Protein AF-0000000080525535 (afdb_homodimer)

Solvent-accessible surface area (backbone atoms only — not comparable to full-atom values): 33655 Å² total; per-residue (Å²): 127,82,78,77,60,96,57,81,82,74,41,68,69,64,47,34,45,67,43,75,78,52,85,46,33,34,36,39,42,37,54,64,56,40,4,47,58,69,29,48,32,67,16,54,54,40,19,34,55,48,36,47,52,38,50,41,24,68,52,76,40,36,88,57,61,31,66,34,69,41,35,38,39,37,39,46,54,22,70,58,58,55,38,67,35,36,37,40,54,43,81,74,33,81,30,80,63,36,29,34,35,35,40,42,30,27,69,96,47,80,22,36,38,32,42,37,33,24,20,37,76,89,70,53,60,55,58,62,53,88,43,76,64,70,68,84,75,68,75,76,73,81,48,70,74,35,43,77,70,54,60,23,90,44,40,34,64,58,84,78,64,84,59,43,88,41,30,26,35,62,62,45,43,43,45,26,33,46,65,87,47,60,93,40,63,26,34,26,56,35,40,37,31,49,59,64,80,50,53,45,39,70,52,43,46,38,32,55,76,63,60,73,66,57,36,68,56,45,48,52,67,64,45,52,60,72,71,52,82,47,65,64,63,42,64,59,59,65,65,49,69,37,67,56,60,45,30,42,38,39,37,47,68,46,84,60,55,92,85,30,39,65,55,38,36,38,39,36,35,39,63,48,36,49,38,14,36,33,44,38,37,34,47,29,22,40,87,87,68,45,63,31,32,40,34,43,34,44,28,37,49,38,65,32,86,61,76,74,56,74,84,54,94,85,50,50,60,73,125,80,78,78,61,96,57,81,83,75,41,68,69,64,47,34,45,67,44,76,77,52,84,45,33,33,38,40,43,38,53,64,57,40,4,46,59,70,28,48,32,67,15,53,54,40,19,34,53,47,36,48,52,40,51,39,24,67,53,76,40,35,86,55,62,30,67,34,68,40,34,38,39,37,40,47,53,22,70,58,57,54,37,66,34,37,37,39,54,42,81,74,33,82,30,82,62,36,30,35,33,34,39,41,30,27,71,98,46,79,21,36,40,34,44,39,34,24,20,36,78,89,69,54,60,55,56,62,53,89,44,76,64,71,69,81,74,69,76,76,74,83,48,70,74,36,44,77,70,57,61,23,92,44,39,34,66,56,83,78,62,84,60,42,89,40,29,26,36,61,62,44,44,43,44,25,33,46,64,88,46,60,93,41,62,26,33,25,55,36,41,37,31,49,59,64,80,50,54,45,38,70,51,44,46,37,32,55,76,62,60,71,66,57,37,68,56,44,48,51,69,65,46,53,62,74,70,52,82,47,63,64,64,42,67,62,53,73,64,51,67,38,67,55,61,46,31,43,36,37,37,47,68,45,84,59,56,92,86,30,39,63,55,37,36,36,38,37,37,40,63,48,34,50,39,16,35,32,42,39,38,35,46,30,24,39,88,87,67,46,63,30,33,40,34,42,34,44,27,38,51,37,68,33,86,60,75,74,57,76,85,53,94,86,52,51,58,74

Nearest PDB structures (foldseek):
  3bbj-assembly1_B  TM=8.265E-01  e=6.236E-19  Thermobifida fusca YX
  3bbj-assembly1_A  TM=7.911E-01  e=3.390E-18  Thermobifida fusca YX
  3dkz-assembly1_A  TM=6.450E-01  e=9.167E-05  Bordetella parapertussis
  3gek-assembly1_B  TM=6.198E-01  e=9.700E-05  Lactococcus lactis subsp. lactis I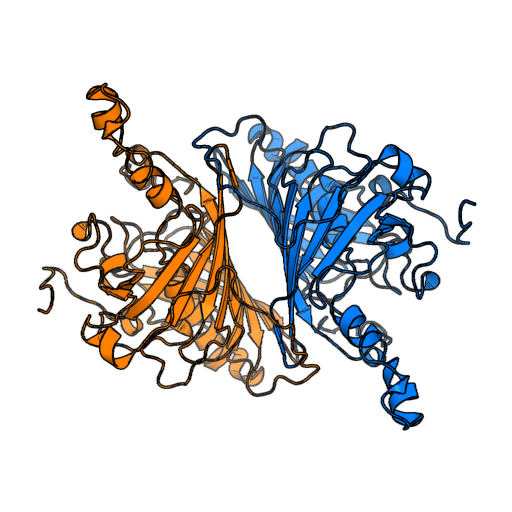l1403
  3gek-assembly3_C  TM=5.722E-01  e=6.913E-05  Lactococcus lactis subsp. lactis Il1403

Structure (mmCIF, N/CA/C/O backbone):
data_AF-0000000080525535-model_v1
#
loop_
_entity.id
_entity.type
_entity.pdbx_description
1 polymer 'Thioesterase-like superfamily-domain-containing protein'
#
loop_
_atom_site.group_PDB
_atom_site.id
_atom_site.type_symbol
_atom_site.label_atom_id
_atom_site.label_alt_id
_atom_site.label_comp_id
_atom_site.label_asym_id
_atom_site.label_entity_id
_atom_site.label_seq_id
_atom_site.pdbx_PDB_ins_code
_atom_site.Cartn_x
_atom_site.Cartn_y
_atom_site.Cartn_z
_atom_site.occupancy
_atom_site.B_iso_or_equiv
_atom_site.auth_seq_id
_atom_site.auth_comp_id
_atom_site.auth_asym_id
_atom_site.auth_atom_id
_atom_site.pdbx_PDB_model_num
ATOM 1 N N . MET A 1 1 ? 8.367 33.031 18.953 1 32 1 MET A N 1
ATOM 2 C CA . MET A 1 1 ? 7.629 34.031 18.219 1 32 1 MET A CA 1
ATOM 3 C C . MET A 1 1 ? 6.656 33.406 17.219 1 32 1 MET A C 1
ATOM 5 O O . MET A 1 1 ? 7.016 32.469 16.516 1 32 1 MET A O 1
ATOM 9 N N . ALA A 1 2 ? 5.391 33.375 17.562 1 40.59 2 ALA A N 1
ATOM 10 C CA . ALA A 1 2 ? 4.328 32.938 16.656 1 40.59 2 ALA A CA 1
ATOM 11 C C . ALA A 1 2 ? 4.527 33.5 15.258 1 40.59 2 ALA A C 1
ATOM 13 O O . ALA A 1 2 ? 4.602 34.719 15.078 1 40.59 2 ALA A O 1
ATOM 14 N N . SER A 1 3 ? 5.254 32.875 14.398 1 46.19 3 SER A N 1
ATOM 15 C CA . SER A 1 3 ? 5.391 33.406 13.047 1 46.19 3 SER A CA 1
ATOM 16 C C . SER A 1 3 ? 4.043 33.812 12.477 1 46.19 3 SER A C 1
ATOM 18 O O . SER A 1 3 ? 3.105 33 12.438 1 46.19 3 SER A O 1
ATOM 20 N N . SER A 1 4 ? 3.639 35.031 12.719 1 53.16 4 SER A N 1
ATOM 21 C CA . SER A 1 4 ? 2.422 35.719 12.289 1 53.16 4 SER A CA 1
ATOM 22 C C . SER A 1 4 ? 2.262 35.656 10.773 1 53.16 4 SER A C 1
ATOM 24 O O . SER A 1 4 ? 2.955 36.375 10.047 1 53.16 4 SER A O 1
ATOM 26 N N . TYR A 1 5 ? 2.1 34.344 10.305 1 59.78 5 TYR A N 1
ATOM 27 C CA . TYR A 1 5 ? 1.779 34.375 8.883 1 59.78 5 TYR A CA 1
ATOM 28 C C . TYR A 1 5 ? 0.525 35.219 8.633 1 59.78 5 TYR A C 1
ATOM 30 O O . TYR A 1 5 ? -0.357 35.281 9.492 1 59.78 5 TYR A O 1
ATOM 38 N N . ASP A 1 6 ? 0.52 36.094 7.617 1 62.25 6 ASP A N 1
ATOM 39 C CA . ASP A 1 6 ? -0.482 37.094 7.258 1 62.25 6 ASP A CA 1
ATOM 40 C C . ASP A 1 6 ? -1.756 36.438 6.738 1 62.25 6 ASP A C 1
ATOM 42 O O . ASP A 1 6 ? -2.584 37.094 6.098 1 62.25 6 ASP A O 1
ATOM 46 N N . TRP A 1 7 ? -1.8 35.094 6.898 1 59.91 7 TRP A N 1
ATOM 47 C CA . TRP A 1 7 ? -3.029 34.5 6.41 1 59.91 7 TRP A CA 1
ATOM 48 C C . TRP A 1 7 ? -3.863 33.938 7.566 1 59.91 7 TRP A C 1
ATOM 50 O O . TRP A 1 7 ? -3.363 33.812 8.688 1 59.91 7 TRP A O 1
ATOM 60 N N . ALA A 1 8 ? -5.195 33.938 7.242 1 63.06 8 ALA A N 1
ATOM 61 C CA . ALA A 1 8 ? -6.094 33.312 8.211 1 63.06 8 ALA A CA 1
ATOM 62 C C . ALA A 1 8 ? -5.672 31.875 8.492 1 63.06 8 ALA A C 1
ATOM 64 O O . ALA A 1 8 ? -5.328 31.125 7.57 1 63.06 8 ALA A O 1
ATOM 65 N N . THR A 1 9 ? -5.609 31.531 9.703 1 85.81 9 THR A N 1
ATOM 66 C CA . THR A 1 9 ? -5.164 30.188 10.078 1 85.81 9 THR A CA 1
ATOM 67 C C . THR A 1 9 ? -6.348 29.328 10.516 1 85.81 9 THR A C 1
ATOM 69 O O . THR A 1 9 ? -7.133 29.734 11.375 1 85.81 9 THR A O 1
ATOM 72 N N . THR A 1 10 ? -6.699 28.359 9.703 1 94.69 10 THR A N 1
ATOM 73 C CA . THR A 1 10 ? -7.723 27.359 10.008 1 94.69 10 THR A CA 1
ATOM 74 C C . THR A 1 10 ? -7.109 26.156 10.695 1 94.69 10 THR A C 1
ATOM 76 O O . THR A 1 10 ? -6.02 25.703 10.328 1 94.69 10 THR A O 1
ATOM 79 N N . THR A 1 11 ? -7.816 25.656 11.734 1 96.75 11 THR A N 1
ATOM 80 C CA . THR A 1 11 ? -7.359 24.453 12.422 1 96.75 11 THR A CA 1
ATOM 81 C C . THR A 1 11 ? -7.594 23.219 11.562 1 96.75 11 THR A C 1
ATOM 83 O O . THR A 1 11 ? -8.273 23.281 10.539 1 96.75 11 THR A O 1
ATOM 86 N N . PHE A 1 12 ? -7.016 22.109 11.977 1 97.5 12 PHE A N 1
ATOM 87 C CA . PHE A 1 12 ? -7.266 20.859 11.289 1 97.5 12 PHE A CA 1
ATOM 88 C C . PHE A 1 12 ? -8.734 20.453 11.398 1 97.5 12 PHE A C 1
ATOM 90 O O . PHE A 1 12 ? -9.336 20.016 10.422 1 97.5 12 PHE A O 1
ATOM 97 N N . ALA A 1 13 ? -9.266 20.578 12.594 1 97.19 13 ALA A N 1
ATOM 98 C CA . ALA A 1 13 ? -10.664 20.25 12.828 1 97.19 13 ALA A CA 1
ATOM 99 C C . ALA A 1 13 ? -11.578 21.031 11.883 1 97.19 13 ALA A C 1
ATOM 101 O O . ALA A 1 13 ? -12.516 20.469 11.312 1 97.19 13 ALA A O 1
ATOM 102 N N . GLU A 1 14 ? -11.281 22.281 11.688 1 97.31 14 GLU A N 1
ATOM 103 C CA . GLU A 1 14 ? -12.07 23.109 10.781 1 97.31 14 GLU A CA 1
ATOM 104 C C . GLU A 1 14 ? -11.883 22.672 9.328 1 97.31 14 GLU A C 1
ATOM 106 O O . GLU A 1 14 ? -12.852 22.625 8.562 1 97.31 14 GLU A O 1
ATOM 111 N N . ALA A 1 15 ? -10.625 22.344 8.992 1 98.12 15 ALA A N 1
ATOM 112 C CA . ALA A 1 15 ? -10.281 22 7.617 1 98.12 15 ALA A CA 1
ATOM 113 C C . ALA A 1 15 ? -10.852 20.641 7.23 1 98.12 15 ALA A C 1
ATOM 115 O O . ALA A 1 15 ? -10.883 20.281 6.051 1 98.12 15 ALA A O 1
ATOM 116 N N . THR A 1 16 ? -11.32 19.828 8.219 1 98.38 16 THR A N 1
ATOM 117 C CA . THR A 1 16 ? -11.875 18.516 7.945 1 98.38 16 THR A CA 1
ATOM 118 C C . THR A 1 16 ? -13.297 18.406 8.484 1 98.38 16 THR A C 1
ATOM 120 O O . THR A 1 16 ? -13.766 17.297 8.805 1 98.38 16 THR A O 1
ATOM 123 N N . ALA A 1 17 ? -13.875 19.516 8.688 1 98.44 17 ALA A N 1
ATOM 124 C CA . ALA A 1 17 ? -15.281 19.516 9.07 1 98.44 17 ALA A CA 1
ATOM 125 C C . ALA A 1 17 ? -16.156 18.984 7.938 1 98.44 17 ALA A C 1
ATOM 127 O O . ALA A 1 17 ? -16.125 19.516 6.824 1 98.44 17 ALA A O 1
ATOM 128 N N . ILE A 1 18 ? -16.922 17.906 8.172 1 98.75 18 ILE A N 1
ATOM 129 C CA . ILE A 1 18 ? -17.75 17.25 7.172 1 98.75 18 ILE A CA 1
ATOM 130 C C . ILE A 1 18 ? -19.219 17.375 7.539 1 98.75 18 ILE A C 1
ATOM 132 O O . ILE A 1 18 ? -19.594 17.234 8.711 1 98.75 18 ILE A O 1
ATOM 136 N N . LYS A 1 19 ? -20.016 17.672 6.562 1 98.69 19 LYS A N 1
ATOM 137 C CA . LYS A 1 19 ? -21.469 17.734 6.742 1 98.69 19 LYS A CA 1
ATOM 138 C C . LYS A 1 19 ? -22.172 16.688 5.895 1 98.69 19 LYS A C 1
ATOM 140 O O . LYS A 1 19 ? -21.875 16.531 4.707 1 98.69 19 LYS A O 1
ATOM 145 N N . ALA A 1 20 ? -23.125 16.016 6.488 1 98.75 20 ALA A N 1
ATOM 146 C CA . ALA A 1 20 ? -23.922 15.055 5.734 1 98.75 20 ALA A CA 1
ATOM 147 C C . ALA A 1 20 ? -25 15.766 4.918 1 98.75 20 ALA A C 1
ATOM 149 O O . ALA A 1 20 ? -25.75 16.578 5.453 1 98.75 20 ALA A O 1
ATOM 150 N N . ILE A 1 21 ? -25.016 15.508 3.627 1 98.62 21 ILE A N 1
ATOM 151 C CA . ILE A 1 21 ? -26.094 15.977 2.758 1 98.62 21 ILE A CA 1
ATOM 152 C C . ILE A 1 21 ? -27.25 14.977 2.762 1 98.62 21 ILE A C 1
ATOM 154 O O . ILE A 1 21 ? -28.406 15.359 2.795 1 98.62 21 ILE A O 1
ATOM 158 N N . ASP A 1 22 ? -26.922 13.688 2.709 1 98.38 22 ASP A N 1
ATOM 159 C CA . ASP A 1 22 ? -27.828 12.555 2.896 1 98.38 22 ASP A CA 1
ATOM 160 C C . ASP A 1 22 ? -27.078 11.344 3.445 1 98.38 22 ASP A C 1
ATOM 162 O O . ASP A 1 22 ? -25.969 11.477 3.975 1 98.38 22 ASP A O 1
ATOM 166 N N . SER A 1 23 ? -27.688 10.188 3.344 1 98.56 23 SER A N 1
ATOM 167 C CA . SER A 1 23 ? -27.141 9.023 4.031 1 98.56 23 SER A CA 1
ATOM 168 C C . SER A 1 23 ? -25.797 8.609 3.434 1 98.56 23 SER A C 1
ATOM 170 O O . SER A 1 23 ? -24.984 7.957 4.094 1 98.56 23 SER A O 1
ATOM 172 N N . HIS A 1 24 ? -25.547 8.961 2.189 1 98.88 24 HIS A N 1
ATOM 173 C CA . HIS A 1 24 ? -24.344 8.461 1.541 1 98.88 24 HIS A CA 1
ATOM 174 C C . HIS A 1 24 ? -23.625 9.57 0.775 1 98.88 24 HIS A C 1
ATOM 176 O O . HIS A 1 24 ? -22.781 9.289 -0.09 1 98.88 24 HIS A O 1
ATOM 182 N N . THR A 1 25 ? -24 10.828 0.98 1 98.88 25 THR A N 1
ATOM 183 C CA . THR A 1 25 ? -23.344 11.984 0.37 1 98.88 25 THR A CA 1
ATOM 184 C C . THR A 1 25 ? -22.938 13.008 1.433 1 98.88 25 THR A C 1
ATOM 186 O O . THR A 1 25 ? -23.75 13.359 2.291 1 98.88 25 THR A O 1
ATOM 189 N N . TYR A 1 26 ? -21.75 13.461 1.391 1 98.94 26 TYR A N 1
ATOM 190 C CA . TYR A 1 26 ? -21.172 14.383 2.373 1 98.94 26 TYR A CA 1
ATOM 191 C C . TYR A 1 26 ? -20.5 15.562 1.688 1 98.94 26 TYR A C 1
ATOM 193 O O . TYR A 1 26 ? -20.109 15.469 0.523 1 98.94 26 TYR A O 1
ATOM 201 N N . GLU A 1 27 ? -20.391 16.641 2.393 1 98.88 27 GLU A N 1
ATOM 202 C CA . GLU A 1 27 ? -19.75 17.859 1.88 1 98.88 27 GLU A CA 1
ATOM 203 C C . GLU A 1 27 ? -18.609 18.297 2.777 1 98.88 27 GLU A C 1
ATOM 205 O O . GLU A 1 27 ? -18.703 18.219 4.004 1 98.88 27 GLU A O 1
ATOM 210 N N . GLY A 1 28 ? -17.516 18.672 2.182 1 98.69 28 GLY A N 1
ATOM 211 C CA . GLY A 1 28 ? -16.391 19.297 2.838 1 98.69 28 GLY A CA 1
ATOM 212 C C . GLY A 1 28 ? -15.93 20.562 2.156 1 98.69 28 GLY A C 1
ATOM 213 O O . GLY A 1 28 ? -16.578 21.047 1.231 1 98.69 28 GLY A O 1
ATOM 214 N N . ASN A 1 29 ? -14.891 21.172 2.678 1 98.5 29 ASN A N 1
ATOM 215 C CA . ASN A 1 29 ? -14.289 22.391 2.146 1 98.5 29 ASN A CA 1
ATOM 216 C C . ASN A 1 29 ? -12.789 22.438 2.406 1 98.5 29 ASN A C 1
ATOM 218 O O . ASN A 1 29 ? -12.344 22.234 3.537 1 98.5 29 ASN A O 1
ATOM 222 N N . PHE A 1 30 ? -12.047 22.672 1.361 1 98.12 30 PHE A N 1
ATOM 223 C CA . PHE A 1 30 ? -10.602 22.781 1.516 1 98.12 30 PHE A CA 1
ATOM 224 C C . PHE A 1 30 ? -10.188 24.25 1.68 1 98.12 30 PHE A C 1
ATOM 226 O O . PHE A 1 30 ? -10.203 25.016 0.716 1 98.12 30 PHE A O 1
ATOM 233 N N . PRO A 1 31 ? -9.758 24.641 2.865 1 97.25 31 PRO A N 1
ATOM 234 C CA . PRO A 1 31 ? -9.258 26.016 3.047 1 97.25 31 PRO A CA 1
ATOM 235 C C . PRO A 1 31 ? -7.93 26.25 2.342 1 97.25 31 PRO A C 1
ATOM 237 O O . PRO A 1 31 ? -7.094 25.344 2.266 1 97.25 31 PRO A O 1
ATOM 240 N N . SER A 1 32 ? -7.688 27.438 1.983 1 94.81 32 SER A N 1
ATOM 241 C CA . SER A 1 32 ? -6.523 27.797 1.18 1 94.81 32 SER A CA 1
ATOM 242 C C . SER A 1 32 ? -5.227 27.609 1.962 1 94.81 32 SER A C 1
ATOM 244 O O . SER A 1 32 ? -4.18 27.328 1.378 1 94.81 32 SER A O 1
ATOM 246 N N . ASP A 1 33 ? -5.266 27.781 3.23 1 94.81 33 ASP A N 1
ATOM 247 C CA . ASP A 1 33 ? -4.039 27.75 4.02 1 94.81 33 ASP A CA 1
ATOM 248 C C . ASP A 1 33 ? -3.6 26.312 4.281 1 94.81 33 ASP A C 1
ATOM 250 O O . ASP A 1 33 ? -2.623 26.062 4.996 1 94.81 33 ASP A O 1
ATOM 254 N N . TRP A 1 34 ? -4.289 25.344 3.746 1 96.25 34 TRP A N 1
ATOM 255 C CA . TRP A 1 34 ? -3.881 23.938 3.805 1 96.25 34 TRP A CA 1
ATOM 256 C C . TRP A 1 34 ? -3.441 23.453 2.432 1 96.25 34 TRP A C 1
ATOM 258 O O . TRP A 1 34 ? -3.432 22.234 2.174 1 96.25 34 TRP A O 1
ATOM 268 N N . SER A 1 35 ? -3.066 24.359 1.558 1 93.44 35 SER A N 1
ATOM 269 C CA . SER A 1 35 ? -2.693 24.047 0.182 1 93.44 35 SER A CA 1
ATOM 270 C C . SER A 1 35 ? -1.19 24.203 -0.031 1 93.44 35 SER A C 1
ATOM 272 O O . SER A 1 35 ? -0.505 24.844 0.768 1 93.44 35 SER A O 1
ATOM 274 N N . ILE A 1 36 ? -0.634 23.484 -0.977 1 88.5 36 ILE A N 1
ATOM 275 C CA . ILE A 1 36 ? 0.617 23.797 -1.663 1 88.5 36 ILE A CA 1
ATOM 276 C C . ILE A 1 36 ? 0.328 24.594 -2.924 1 88.5 36 ILE A C 1
ATOM 278 O O . ILE A 1 36 ? -0.26 24.094 -3.879 1 88.5 36 ILE A O 1
ATOM 282 N N . GLY A 1 37 ? 0.729 25.828 -2.943 1 85.5 37 GLY A N 1
ATOM 283 C CA . GLY A 1 37 ? 0.178 26.719 -3.959 1 85.5 37 GLY A CA 1
ATOM 284 C C . GLY A 1 37 ? -1.327 26.875 -3.857 1 85.5 37 GLY A C 1
ATOM 285 O O . GLY A 1 37 ? -1.842 27.297 -2.822 1 85.5 37 GLY A O 1
ATOM 286 N N . ILE A 1 38 ? -1.951 26.406 -4.891 1 88.31 38 ILE A N 1
ATOM 287 C CA . ILE A 1 38 ? -3.404 26.531 -4.902 1 88.31 38 ILE A CA 1
ATOM 288 C C . ILE A 1 38 ? -4.047 25.156 -4.844 1 88.31 38 ILE A C 1
ATOM 290 O O . ILE A 1 38 ? -5.254 25.016 -5.059 1 88.31 38 ILE A O 1
ATOM 294 N N . VAL A 1 39 ? -3.279 24.141 -4.648 1 92.69 39 VAL A N 1
ATOM 295 C CA . VAL A 1 39 ? -3.773 22.781 -4.605 1 92.69 39 VAL A CA 1
ATOM 296 C C . VAL A 1 39 ? -3.779 22.266 -3.166 1 92.69 39 VAL A C 1
ATOM 298 O O . VAL A 1 39 ? -2.736 22.25 -2.508 1 92.69 39 VAL A O 1
ATOM 301 N N . PRO A 1 40 ? -4.973 21.922 -2.689 1 96.75 40 PRO A N 1
ATOM 302 C CA . PRO A 1 40 ? -4.98 21.328 -1.35 1 96.75 40 PRO A CA 1
ATOM 303 C C . PRO A 1 40 ? -3.959 20.203 -1.197 1 96.75 40 PRO A C 1
ATOM 305 O O . PRO A 1 40 ? -3.797 19.391 -2.105 1 96.75 40 PRO A O 1
ATOM 308 N N . ASN A 1 41 ? -3.207 20.266 -0.085 1 95.75 41 ASN A N 1
ATOM 309 C CA . ASN A 1 41 ? -2.277 19.172 0.21 1 95.75 41 ASN A CA 1
ATOM 310 C C . ASN A 1 41 ? -2.977 17.812 0.21 1 95.75 41 ASN A C 1
ATOM 312 O O . ASN A 1 41 ? -4.094 17.688 0.713 1 95.75 41 ASN A O 1
ATOM 316 N N . GLY A 1 42 ? -2.346 16.797 -0.341 1 97.06 42 GLY A N 1
ATOM 317 C CA . GLY A 1 42 ? -2.924 15.469 -0.395 1 97.06 42 GLY A CA 1
ATOM 318 C C . GLY A 1 42 ? -3.271 14.914 0.973 1 97.06 42 GLY A C 1
ATOM 319 O O . GLY A 1 42 ? -4.262 14.195 1.123 1 97.06 42 GLY A O 1
ATOM 320 N N . GLY A 1 43 ? -2.475 15.219 1.938 1 97.62 43 GLY A N 1
ATOM 321 C CA . GLY A 1 43 ? -2.721 14.75 3.293 1 97.62 43 GLY A CA 1
ATOM 322 C C . GLY A 1 43 ? -4.004 15.297 3.889 1 97.62 43 GLY A C 1
ATOM 323 O O . GLY A 1 43 ? -4.699 14.594 4.625 1 97.62 43 GLY A O 1
ATOM 324 N N . ILE A 1 44 ? -4.305 16.594 3.611 1 98 44 ILE A N 1
ATOM 325 C CA . ILE A 1 44 ? -5.547 17.156 4.125 1 98 44 ILE A CA 1
ATOM 326 C C . ILE A 1 44 ? -6.738 16.547 3.396 1 98 44 ILE A C 1
ATOM 328 O O . ILE A 1 44 ? -7.801 16.344 3.988 1 98 44 ILE A O 1
ATOM 332 N N . VAL A 1 45 ? -6.551 16.203 2.121 1 98.62 45 VAL A N 1
ATOM 333 C CA . VAL A 1 45 ? -7.578 15.453 1.4 1 98.62 45 VAL A CA 1
ATOM 334 C C . VAL A 1 45 ? -7.828 14.117 2.09 1 98.62 45 VAL A C 1
ATOM 336 O O . VAL A 1 45 ? -8.977 13.75 2.354 1 98.62 45 VAL A O 1
ATOM 339 N N . CYS A 1 46 ? -6.77 13.445 2.455 1 98.69 46 CYS A N 1
ATOM 340 C CA . CYS A 1 46 ? -6.891 12.18 3.172 1 98.69 46 CYS A CA 1
ATOM 341 C C . CYS A 1 46 ? -7.605 12.375 4.504 1 98.69 46 CYS A C 1
ATOM 343 O O . CYS A 1 46 ? -8.445 11.555 4.887 1 98.69 46 CYS A O 1
ATOM 345 N N . GLY A 1 47 ? -7.234 13.453 5.203 1 98.62 47 GLY A N 1
ATOM 346 C CA . GLY A 1 47 ? -7.926 13.758 6.445 1 98.62 47 GLY A CA 1
ATOM 347 C C . GLY A 1 47 ? -9.43 13.883 6.277 1 98.62 47 GLY A C 1
ATOM 348 O O . GLY A 1 47 ? -10.195 13.453 7.145 1 98.62 47 GLY A O 1
ATOM 349 N N . ASN A 1 48 ? -9.867 14.477 5.199 1 98.88 48 ASN A N 1
ATOM 350 C CA . ASN A 1 48 ? -11.297 14.617 4.938 1 98.88 48 ASN A CA 1
ATOM 351 C C . ASN A 1 48 ? -11.938 13.266 4.633 1 98.88 48 ASN A C 1
ATOM 353 O O . ASN A 1 48 ? -13.062 13 5.055 1 98.88 48 ASN A O 1
ATOM 357 N N . PHE A 1 49 ? -11.242 12.367 3.875 1 98.94 49 PHE A N 1
ATOM 358 C CA . PHE A 1 49 ? -11.742 11.008 3.658 1 98.94 49 PHE A CA 1
ATOM 359 C C . PHE A 1 49 ? -11.969 10.297 4.988 1 98.94 49 PHE A C 1
ATOM 361 O O . PHE A 1 49 ? -13.008 9.672 5.191 1 98.94 49 PHE A O 1
ATOM 368 N N . LEU A 1 50 ? -11.008 10.391 5.852 1 98.88 50 LEU A N 1
ATOM 369 C CA . LEU A 1 50 ? -11.109 9.758 7.16 1 98.88 50 LEU A CA 1
ATOM 370 C C . LEU A 1 50 ? -12.258 10.352 7.965 1 98.88 50 LEU A C 1
ATOM 372 O O . LEU A 1 50 ? -12.969 9.633 8.672 1 98.88 50 LEU A O 1
ATOM 376 N N . ALA A 1 51 ? -12.43 11.664 7.844 1 98.88 51 ALA A N 1
ATOM 377 C CA . ALA A 1 51 ? -13.539 12.328 8.539 1 98.88 51 ALA A CA 1
ATOM 378 C C . ALA A 1 51 ? -14.883 11.844 8.008 1 98.88 51 ALA A C 1
ATOM 380 O O . ALA A 1 51 ? -15.82 11.633 8.781 1 98.88 51 ALA A O 1
ATOM 381 N N . VAL A 1 52 ? -15.008 11.656 6.719 1 98.94 52 VAL A N 1
ATOM 382 C CA . VAL A 1 52 ? -16.234 11.148 6.109 1 98.94 52 VAL A CA 1
ATOM 383 C C . VAL A 1 52 ? -16.516 9.734 6.625 1 98.94 52 VAL A C 1
ATOM 385 O O . VAL A 1 52 ? -17.641 9.422 7.02 1 98.94 52 VAL A O 1
ATOM 388 N N . ALA A 1 53 ? -15.5 8.906 6.617 1 98.94 53 ALA A N 1
ATOM 389 C CA . ALA A 1 53 ? -15.672 7.543 7.113 1 98.94 53 ALA A CA 1
ATOM 390 C C . ALA A 1 53 ? -16.125 7.543 8.57 1 98.94 53 ALA A C 1
ATOM 392 O O . ALA A 1 53 ? -17.047 6.801 8.938 1 98.94 53 ALA A O 1
ATOM 393 N N . LYS A 1 54 ? -15.461 8.367 9.359 1 98.62 54 LYS A N 1
ATOM 394 C CA . LYS A 1 54 ? -15.82 8.461 10.766 1 98.62 54 LYS A CA 1
ATOM 395 C C . LYS A 1 54 ? -17.281 8.852 10.938 1 98.62 54 LYS A C 1
ATOM 397 O O . LYS A 1 54 ? -18.016 8.211 11.695 1 98.62 54 LYS A O 1
ATOM 402 N N . LEU A 1 55 ? -17.688 9.875 10.242 1 98.81 55 LEU A N 1
ATOM 403 C CA . LEU A 1 55 ? -19.062 10.336 10.352 1 98.81 55 LEU A CA 1
ATOM 404 C C . LEU A 1 55 ? -20.031 9.281 9.836 1 98.81 55 LEU A C 1
ATOM 406 O O . LEU A 1 55 ? -21.062 9.031 10.453 1 98.81 55 LEU A O 1
ATOM 410 N N . HIS A 1 56 ? -19.734 8.625 8.711 1 98.94 56 HIS A N 1
ATOM 411 C CA . HIS A 1 56 ? -20.562 7.594 8.109 1 98.94 56 HIS A CA 1
ATOM 412 C C . HIS A 1 56 ? -20.828 6.453 9.086 1 98.94 56 HIS A C 1
ATOM 414 O O . HIS A 1 56 ? -21.969 5.992 9.219 1 98.94 56 HIS A O 1
ATOM 420 N N . PHE A 1 57 ? -19.875 6.078 9.852 1 98.81 57 PHE A N 1
ATOM 421 C CA . PHE A 1 57 ? -20 4.938 10.75 1 98.81 57 PHE A CA 1
ATOM 422 C C . PHE A 1 57 ? -20.516 5.379 12.117 1 98.81 57 PHE A C 1
ATOM 424 O O . PHE A 1 57 ? -20.875 4.543 12.953 1 98.81 57 PHE A O 1
ATOM 431 N N . ALA A 1 58 ? -20.5 6.656 12.367 1 98.56 58 ALA A N 1
ATOM 432 C CA . ALA A 1 58 ? -21.125 7.176 13.586 1 98.56 58 ALA A CA 1
ATOM 433 C C . ALA A 1 58 ? -22.625 7.387 13.383 1 98.56 58 ALA A C 1
ATOM 435 O O . ALA A 1 58 ? -23.375 7.551 14.344 1 98.56 58 ALA A O 1
ATOM 436 N N . THR A 1 59 ? -23.047 7.418 12.094 1 98.69 59 THR A N 1
ATOM 437 C CA . THR A 1 59 ? -24.438 7.719 11.805 1 98.69 59 THR A CA 1
ATOM 438 C C . THR A 1 59 ? -25.078 6.617 10.961 1 98.69 59 THR A C 1
ATOM 440 O O . THR A 1 59 ? -25.516 5.602 11.5 1 98.69 59 THR A O 1
ATOM 443 N N . THR A 1 60 ? -24.859 6.598 9.562 1 98.75 60 THR A N 1
ATOM 444 C CA . THR A 1 60 ? -25.5 5.699 8.617 1 98.75 60 THR A CA 1
ATOM 445 C C . THR A 1 60 ? -25.219 4.242 8.969 1 98.75 60 THR A C 1
ATOM 447 O O . THR A 1 60 ? -26.125 3.398 8.906 1 98.75 60 THR A O 1
ATOM 450 N N . LEU A 1 61 ? -24 3.975 9.352 1 98.75 61 LEU A N 1
ATOM 451 C CA . LEU A 1 61 ? -23.625 2.598 9.633 1 98.75 61 LEU A CA 1
ATOM 452 C C . LEU A 1 61 ? -23.266 2.422 11.109 1 98.75 61 LEU A C 1
ATOM 454 O O . LEU A 1 61 ? -22.391 1.62 11.453 1 98.75 61 LEU A O 1
ATOM 458 N N . LYS A 1 62 ? -23.938 3.18 11.953 1 98.56 62 LYS A N 1
ATOM 459 C CA . LYS A 1 62 ? -23.703 3.131 13.391 1 98.56 62 LYS A CA 1
ATOM 460 C C . LYS A 1 62 ? -23.859 1.709 13.93 1 98.56 62 LYS A C 1
ATOM 462 O O . LYS A 1 62 ? -23.109 1.298 14.828 1 98.56 62 LYS A O 1
ATOM 467 N N . ALA A 1 63 ? -24.719 0.903 13.344 1 98.12 63 ALA A N 1
ATOM 468 C CA . ALA A 1 63 ? -25.047 -0.435 13.836 1 98.12 63 ALA A CA 1
ATOM 469 C C . ALA A 1 63 ? -23.875 -1.394 13.625 1 98.12 63 ALA A C 1
ATOM 471 O O . ALA A 1 63 ? -23.766 -2.406 14.32 1 98.12 63 ALA A O 1
ATOM 472 N N . GLN A 1 64 ? -23.016 -1.081 12.672 1 98.06 64 GLN A N 1
ATOM 473 C CA . GLN A 1 64 ? -21.859 -1.927 12.414 1 98.06 64 GLN A CA 1
ATOM 474 C C . GLN A 1 64 ? -20.891 -1.898 13.594 1 98.06 64 GLN A C 1
ATOM 476 O O . GLN A 1 64 ? -20.078 -2.807 13.75 1 98.06 64 GLN A O 1
ATOM 481 N N . ASN A 1 65 ? -20.859 -0.798 14.406 1 98.5 65 ASN A N 1
ATOM 482 C CA . ASN A 1 65 ? -19.938 -0.604 15.516 1 98.5 65 ASN A CA 1
ATOM 483 C C . ASN A 1 65 ? -18.484 -0.784 15.07 1 98.5 65 ASN A C 1
ATOM 485 O O . ASN A 1 65 ? -17.734 -1.525 15.695 1 98.5 65 ASN A O 1
ATOM 489 N N . GLN A 1 66 ? -18.125 -0.177 14.016 1 98.62 66 GLN A N 1
ATOM 490 C CA . GLN A 1 66 ? -16.797 -0.21 13.406 1 98.62 66 GLN A CA 1
ATOM 491 C C . GLN A 1 66 ? -16.266 1.201 13.18 1 98.62 66 GLN A C 1
ATOM 493 O O . GLN A 1 66 ? -16.031 1.606 12.039 1 98.62 66 GLN A O 1
ATOM 498 N N . PRO A 1 67 ? -15.945 1.939 14.289 1 98.25 67 PRO A N 1
ATOM 499 C CA . PRO A 1 67 ? -15.656 3.373 14.211 1 98.25 67 PRO A CA 1
ATOM 500 C C . PRO A 1 67 ? -14.227 3.664 13.75 1 98.25 67 PRO A C 1
ATOM 502 O O . PRO A 1 67 ? -13.875 4.824 13.516 1 98.25 67 PRO A O 1
ATOM 505 N N . HIS A 1 68 ? -13.367 2.617 13.547 1 98.56 68 HIS A N 1
ATOM 506 C CA . HIS A 1 68 ? -11.953 2.871 13.305 1 98.56 68 HIS A CA 1
ATOM 507 C C . HIS A 1 68 ? -11.531 2.396 11.922 1 98.56 68 HIS A C 1
ATOM 509 O O . HIS A 1 68 ? -11.844 1.268 11.531 1 98.56 68 HIS A O 1
ATOM 515 N N . THR A 1 69 ? -10.898 3.285 11.164 1 98.75 69 THR A N 1
ATOM 516 C CA . THR A 1 69 ? -10.273 2.873 9.914 1 98.75 69 THR A CA 1
ATOM 517 C C . THR A 1 69 ? -9 2.078 10.18 1 98.75 69 THR A C 1
ATOM 519 O O . THR A 1 69 ? -8.133 2.52 10.938 1 98.75 69 THR A O 1
ATOM 522 N N . ILE A 1 70 ? -8.836 0.901 9.547 1 98.56 70 ILE A N 1
ATOM 523 C CA . ILE A 1 70 ? -7.629 0.116 9.758 1 98.56 70 ILE A CA 1
ATOM 524 C C . ILE A 1 70 ? -6.797 0.089 8.477 1 98.56 70 ILE A C 1
ATOM 526 O O . ILE A 1 70 ? -5.605 -0.22 8.516 1 98.56 70 ILE A O 1
ATOM 530 N N . ALA A 1 71 ? -7.395 0.342 7.336 1 98.81 71 ALA A N 1
ATOM 531 C CA . ALA A 1 71 ? -6.695 0.452 6.062 1 98.81 71 ALA A CA 1
ATOM 532 C C . ALA A 1 71 ? -7.348 1.502 5.164 1 98.81 71 ALA A C 1
ATOM 534 O O . ALA A 1 71 ? -8.57 1.613 5.121 1 98.81 71 ALA A O 1
ATOM 535 N N . PHE A 1 72 ? -6.559 2.277 4.559 1 98.88 72 PHE A N 1
ATOM 536 C CA . PHE A 1 72 ? -7 3.361 3.691 1 98.88 72 PHE A CA 1
ATOM 537 C C . PHE A 1 72 ? -6.156 3.42 2.424 1 98.88 72 PHE A C 1
ATOM 539 O O . PHE A 1 72 ? -4.938 3.57 2.492 1 98.88 72 PHE A O 1
ATOM 546 N N . HIS A 1 73 ? -6.77 3.203 1.228 1 98.88 73 HIS A N 1
ATOM 547 C CA . HIS A 1 73 ? -6.172 3.418 -0.086 1 98.88 73 HIS A CA 1
ATOM 548 C C . HIS A 1 73 ? -6.809 4.609 -0.794 1 98.88 73 HIS A C 1
ATOM 550 O O . HIS A 1 73 ? -8.031 4.742 -0.811 1 98.88 73 HIS A O 1
ATOM 556 N N . THR A 1 74 ? -6.008 5.445 -1.436 1 98.81 74 THR A N 1
ATOM 557 C CA . THR A 1 74 ? -6.582 6.527 -2.229 1 98.81 74 THR A CA 1
ATOM 558 C C . THR A 1 74 ? -5.762 6.762 -3.494 1 98.81 74 THR A C 1
ATOM 560 O O . THR A 1 74 ? -4.535 6.664 -3.473 1 98.81 74 THR A O 1
ATOM 563 N N . ASP A 1 75 ? -6.414 6.961 -4.633 1 98.81 75 ASP A N 1
ATOM 564 C CA . ASP A 1 75 ? -5.844 7.41 -5.898 1 98.81 75 ASP A CA 1
ATOM 565 C C . ASP A 1 75 ? -6.184 8.875 -6.164 1 98.81 75 ASP A C 1
ATOM 567 O O . ASP A 1 75 ? -7.355 9.258 -6.137 1 98.81 75 ASP A O 1
ATOM 571 N N . PHE A 1 76 ? -5.164 9.617 -6.344 1 98.44 76 PHE A N 1
ATOM 572 C CA . PHE A 1 76 ? -5.363 10.992 -6.77 1 98.44 76 PHE A CA 1
ATOM 573 C C . PHE A 1 76 ? -5.488 11.078 -8.289 1 98.44 76 PHE A C 1
ATOM 575 O O . PHE A 1 76 ? -4.488 11.242 -8.992 1 98.44 76 PHE A O 1
ATOM 582 N N . LEU A 1 77 ? -6.73 11.07 -8.75 1 98.19 77 LEU A N 1
ATOM 583 C CA . LEU A 1 77 ? -7.004 10.984 -10.18 1 98.19 77 LEU A CA 1
ATOM 584 C C . LEU A 1 77 ? -6.691 12.305 -10.875 1 98.19 77 LEU A C 1
ATOM 586 O O . LEU A 1 77 ? -6.137 12.312 -11.977 1 98.19 77 LEU A O 1
ATOM 590 N N . ARG A 1 78 ? -7.066 13.383 -10.203 1 96.44 78 ARG A N 1
ATOM 591 C CA . ARG A 1 78 ? -6.895 14.727 -10.742 1 96.44 78 ARG A CA 1
ATOM 592 C C . ARG A 1 78 ? -6.551 15.719 -9.633 1 96.44 78 ARG A C 1
ATOM 594 O O . ARG A 1 78 ? -6.781 15.438 -8.453 1 96.44 78 ARG A O 1
ATOM 601 N N . ARG A 1 79 ? -6.016 16.797 -10.086 1 93.38 79 ARG A N 1
ATOM 602 C CA . ARG A 1 79 ? -5.684 17.859 -9.148 1 93.38 79 ARG A CA 1
ATOM 603 C C . ARG A 1 79 ? -6.934 18.391 -8.461 1 93.38 79 ARG A C 1
ATOM 605 O O . ARG A 1 79 ? -7.926 18.703 -9.125 1 93.38 79 ARG A O 1
ATOM 612 N N . THR A 1 80 ? -6.867 18.438 -7.137 1 97.19 80 THR A N 1
ATOM 613 C CA . THR A 1 80 ? -7.969 19.031 -6.383 1 97.19 80 THR A CA 1
ATOM 614 C C . THR A 1 80 ? -7.844 20.547 -6.336 1 97.19 80 THR A C 1
ATOM 616 O O . THR A 1 80 ? -6.832 21.109 -6.762 1 97.19 80 THR A O 1
ATOM 619 N N . GLN A 1 81 ? -8.922 21.219 -5.879 1 96.75 81 GLN A N 1
ATOM 620 C CA . GLN A 1 81 ? -8.93 22.672 -5.762 1 96.75 81 GLN A CA 1
ATOM 621 C C . GLN A 1 81 ? -9.43 23.109 -4.391 1 96.75 81 GLN A C 1
ATOM 623 O O . GLN A 1 81 ? -10.164 22.359 -3.725 1 96.75 81 GLN A O 1
ATOM 628 N N . GLU A 1 82 ? -8.953 24.297 -4.07 1 96.94 82 GLU A N 1
ATOM 629 C CA . GLU A 1 82 ? -9.508 24.906 -2.863 1 96.94 82 GLU A CA 1
ATOM 630 C C . GLU A 1 82 ? -11.016 25.109 -2.99 1 96.94 82 GLU A C 1
ATOM 632 O O . GLU A 1 82 ? -11.531 25.297 -4.094 1 96.94 82 GLU A O 1
ATOM 637 N N . GLY A 1 83 ? -11.688 25.031 -1.828 1 97.81 83 GLY A N 1
ATOM 638 C CA . GLY A 1 83 ? -13.125 25.25 -1.857 1 97.81 83 GLY A CA 1
ATOM 639 C C . GLY A 1 83 ? -13.93 24 -1.594 1 97.81 83 GLY A C 1
ATOM 640 O O . GLY A 1 83 ? -13.406 23.016 -1.081 1 97.81 83 GLY A O 1
ATOM 641 N N . PRO A 1 84 ? -15.203 24.094 -1.928 1 98.31 84 PRO A N 1
ATOM 642 C CA . PRO A 1 84 ? -16.125 23 -1.58 1 98.31 84 PRO A CA 1
ATOM 643 C C . PRO A 1 84 ? -15.852 21.719 -2.361 1 98.31 84 PRO A C 1
ATOM 645 O O . PRO A 1 84 ? -15.383 21.781 -3.502 1 98.31 84 PRO A O 1
ATOM 648 N N . CYS A 1 85 ? -16.141 20.609 -1.747 1 98.62 85 CYS A N 1
ATOM 649 C CA . CYS A 1 85 ? -16.047 19.297 -2.371 1 98.62 85 CYS A CA 1
ATOM 650 C C . CYS A 1 85 ? -17.156 18.375 -1.881 1 98.62 85 CYS A C 1
ATOM 652 O O . CYS A 1 85 ? -17.75 18.609 -0.829 1 98.62 85 CYS A O 1
ATOM 654 N N . LEU A 1 86 ? -17.5 17.406 -2.699 1 98.88 86 LEU A N 1
ATOM 655 C CA . LEU A 1 86 ? -18.516 16.422 -2.377 1 98.88 86 LEU A CA 1
ATOM 656 C C . LEU A 1 86 ? -17.922 15.016 -2.291 1 98.88 86 LEU A C 1
ATOM 658 O O . LEU A 1 86 ? -17.078 14.656 -3.105 1 98.88 86 LEU A O 1
ATOM 662 N N . PHE A 1 87 ? -18.359 14.297 -1.286 1 98.94 87 PHE A N 1
ATOM 663 C CA . PHE A 1 87 ? -17.969 12.898 -1.108 1 98.94 87 PHE A CA 1
ATOM 664 C C . PHE A 1 87 ? -19.172 11.977 -1.26 1 98.94 87 PHE A C 1
ATOM 666 O O . PHE A 1 87 ? -20.188 12.164 -0.591 1 98.94 87 PHE A O 1
ATOM 673 N N . LYS A 1 88 ? -19.078 11.031 -2.117 1 98.94 88 LYS A N 1
ATOM 674 C CA . LYS A 1 88 ? -20.078 9.977 -2.238 1 98.94 88 LYS A CA 1
ATOM 675 C C . LYS A 1 88 ? -19.547 8.648 -1.699 1 98.94 88 LYS A C 1
ATOM 677 O O . LYS A 1 88 ? -18.469 8.203 -2.09 1 98.94 88 LYS A O 1
ATOM 682 N N . VAL A 1 89 ? -20.344 8.039 -0.793 1 98.94 89 VAL A N 1
ATOM 683 C CA . VAL A 1 89 ? -19.922 6.793 -0.149 1 98.94 89 VAL A CA 1
ATOM 684 C C . VAL A 1 89 ? -20.734 5.625 -0.721 1 98.94 89 VAL A C 1
ATOM 686 O O . VAL A 1 89 ? -21.953 5.719 -0.885 1 98.94 89 VAL A O 1
ATOM 689 N N . THR A 1 90 ? -20.078 4.582 -1.127 1 98.88 90 THR A N 1
ATOM 690 C CA . THR A 1 90 ? -20.672 3.287 -1.442 1 98.88 90 THR A CA 1
ATOM 691 C C . THR A 1 90 ? -20.266 2.238 -0.412 1 98.88 90 THR A C 1
ATOM 693 O O . THR A 1 90 ? -19.078 2.055 -0.145 1 98.88 90 THR A O 1
ATOM 696 N N . ASP A 1 91 ? -21.297 1.596 0.161 1 98.81 91 ASP A N 1
ATOM 697 C CA . ASP A 1 91 ? -21.016 0.503 1.088 1 98.81 91 ASP A CA 1
ATOM 698 C C . ASP A 1 91 ? -20.609 -0.764 0.337 1 98.81 91 ASP A C 1
ATOM 700 O O . ASP A 1 91 ? -21.438 -1.658 0.129 1 98.81 91 ASP A O 1
ATOM 704 N N . ALA A 1 92 ? -19.359 -0.903 0.067 1 98.56 92 ALA A N 1
ATOM 705 C CA . ALA A 1 92 ? -18.859 -1.955 -0.82 1 98.56 92 ALA A CA 1
ATOM 706 C C . ALA A 1 92 ? -19.062 -3.334 -0.2 1 98.56 92 ALA A C 1
ATOM 708 O O . ALA A 1 92 ? -19.453 -4.281 -0.888 1 98.56 92 ALA A O 1
ATOM 709 N N . LYS A 1 93 ? -18.797 -3.445 1.133 1 98.31 93 LYS A N 1
ATOM 710 C CA . LYS A 1 93 ? -19.016 -4.688 1.874 1 98.31 93 LYS A CA 1
ATOM 711 C C . LYS A 1 93 ? -19.266 -4.406 3.354 1 98.31 93 LYS A C 1
ATOM 713 O O . LYS A 1 93 ? -18.438 -3.797 4.023 1 98.31 93 LYS A O 1
ATOM 718 N N . LEU A 1 94 ? -20.359 -4.824 3.822 1 98.06 94 LEU A N 1
ATOM 719 C CA . LEU A 1 94 ? -20.656 -4.758 5.25 1 98.06 94 LEU A CA 1
ATOM 720 C C . LEU A 1 94 ? -20.469 -6.125 5.906 1 98.06 94 LEU A C 1
ATOM 722 O O . LEU A 1 94 ? -21.078 -7.105 5.488 1 98.06 94 LEU A O 1
ATOM 726 N N . GLY A 1 95 ? -19.516 -6.145 6.828 1 95.69 95 GLY A N 1
ATOM 727 C CA . GLY A 1 95 ? -19.234 -7.391 7.527 1 95.69 95 GLY A CA 1
ATOM 728 C C . GLY A 1 95 ? -19.359 -7.262 9.039 1 95.69 95 GLY A C 1
ATOM 729 O O . GLY A 1 95 ? -19.531 -6.156 9.562 1 95.69 95 GLY A O 1
ATOM 730 N N . ARG A 1 96 ? -19.234 -8.414 9.688 1 92.44 96 ARG A N 1
ATOM 731 C CA . ARG A 1 96 ? -19.359 -8.445 11.141 1 92.44 96 ARG A CA 1
ATOM 732 C C . ARG A 1 96 ? -18.141 -7.82 11.805 1 92.44 96 ARG A C 1
ATOM 734 O O . ARG A 1 96 ? -18.281 -7.012 12.727 1 92.44 96 ARG A O 1
ATOM 741 N N . GLN A 1 97 ? -16.953 -8.18 11.289 1 91.75 97 GLN A N 1
ATOM 742 C CA . GLN A 1 97 ? -15.719 -7.707 11.914 1 91.75 97 GLN A CA 1
ATOM 743 C C . GLN A 1 97 ? -15.195 -6.453 11.227 1 91.75 97 GLN A C 1
ATOM 745 O O . GLN A 1 97 ? -14.664 -5.551 11.875 1 91.75 97 GLN A O 1
ATOM 750 N N . THR A 1 98 ? -15.289 -6.484 9.922 1 96.69 98 THR A N 1
ATOM 751 C CA . THR A 1 98 ? -14.812 -5.355 9.133 1 96.69 98 THR A CA 1
ATOM 752 C C . THR A 1 98 ? -15.805 -5.004 8.023 1 96.69 98 THR A C 1
ATOM 754 O O . THR A 1 98 ? -16.562 -5.863 7.566 1 96.69 98 THR A O 1
ATOM 757 N N . SER A 1 99 ? -15.875 -3.816 7.695 1 98.69 99 SER A N 1
ATOM 758 C CA . SER A 1 99 ? -16.609 -3.314 6.535 1 98.69 99 SER A CA 1
ATOM 759 C C . SER A 1 99 ? -15.703 -2.496 5.621 1 98.69 99 SER A C 1
ATOM 761 O O . SER A 1 99 ? -14.742 -1.872 6.086 1 98.69 99 SER A O 1
ATOM 763 N N . VAL A 1 100 ? -15.992 -2.588 4.328 1 98.88 100 VAL A N 1
ATOM 764 C CA . VAL A 1 100 ? -15.25 -1.814 3.334 1 98.88 100 VAL A CA 1
ATOM 765 C C . VAL A 1 100 ? -16.188 -0.818 2.654 1 98.88 100 VAL A C 1
ATOM 767 O O . VAL A 1 100 ? -17.266 -1.188 2.193 1 98.88 100 VAL A O 1
ATOM 770 N N . ILE A 1 101 ? -15.758 0.465 2.615 1 98.94 101 ILE A N 1
ATOM 771 C CA . ILE A 1 101 ? -16.5 1.468 1.864 1 98.94 101 ILE A CA 1
ATOM 772 C C . ILE A 1 101 ? -15.617 2.062 0.773 1 98.94 101 ILE A C 1
ATOM 774 O O . ILE A 1 101 ? -14.391 2.074 0.901 1 98.94 101 ILE A O 1
ATOM 778 N N . HIS A 1 102 ? -16.281 2.422 -0.28 1 98.94 102 HIS A N 1
ATOM 779 C CA . HIS A 1 102 ? -15.672 3.219 -1.337 1 98.94 102 HIS A CA 1
ATOM 780 C C . HIS A 1 102 ? -16.141 4.668 -1.274 1 98.94 102 HIS A C 1
ATOM 782 O O . HIS A 1 102 ? -17.328 4.938 -1.083 1 98.94 102 HIS A O 1
ATOM 788 N N . ILE A 1 103 ? -15.195 5.629 -1.312 1 98.94 103 ILE A N 1
ATOM 789 C CA . ILE A 1 103 ? -15.531 7.047 -1.32 1 98.94 103 ILE A CA 1
ATOM 790 C C . ILE A 1 103 ? -14.992 7.695 -2.596 1 98.94 103 ILE A C 1
ATOM 792 O O . ILE A 1 103 ? -13.836 7.496 -2.967 1 98.94 103 ILE A O 1
ATOM 796 N N . SER A 1 104 ? -15.836 8.391 -3.293 1 98.88 104 SER A N 1
ATOM 797 C CA . SER A 1 104 ? -15.477 9.234 -4.426 1 98.88 104 SER A CA 1
ATOM 798 C C . SER A 1 104 ? -15.633 10.711 -4.086 1 98.88 104 SER A C 1
ATOM 800 O O . SER A 1 104 ? -16.703 11.148 -3.672 1 98.88 104 SER A O 1
ATOM 802 N N . MET A 1 105 ? -14.578 11.453 -4.211 1 98.94 105 MET A N 1
ATOM 803 C CA . MET A 1 105 ? -14.609 12.891 -3.969 1 98.94 105 MET A CA 1
ATOM 804 C C . MET A 1 105 ? -14.641 13.664 -5.281 1 98.94 105 MET A C 1
ATOM 806 O O . MET A 1 105 ? -13.852 13.391 -6.191 1 98.94 105 MET A O 1
ATOM 810 N N . SER A 1 106 ? -15.523 14.672 -5.32 1 98.75 106 SER A N 1
ATOM 811 C CA . SER A 1 106 ? -15.688 15.406 -6.574 1 98.75 106 SER A CA 1
ATOM 812 C C . SER A 1 106 ? -15.727 16.906 -6.332 1 98.75 106 SER A C 1
ATOM 814 O O . SER A 1 106 ? -16.172 17.359 -5.273 1 98.75 106 SER A O 1
ATOM 816 N N . GLN A 1 107 ? -15.211 17.672 -7.199 1 97.94 107 GLN A N 1
ATOM 817 C CA . GLN A 1 107 ? -15.359 19.125 -7.367 1 97.94 107 GLN A CA 1
ATOM 818 C C . GLN A 1 107 ? -15.758 19.469 -8.797 1 97.94 107 GLN A C 1
ATOM 820 O O . GLN A 1 107 ? -15.023 20.156 -9.5 1 97.94 107 GLN A O 1
ATOM 825 N N . GLY A 1 108 ? -16.969 19.062 -9.203 1 95.56 108 GLY A N 1
ATOM 826 C CA . GLY A 1 108 ? -17.422 19.125 -10.586 1 95.56 108 GLY A CA 1
ATOM 827 C C . GLY A 1 108 ? -17.141 17.859 -11.367 1 95.56 108 GLY A C 1
ATOM 828 O O . GLY A 1 108 ? -17.938 17.453 -12.211 1 95.56 108 GLY A O 1
ATOM 829 N N . ARG A 1 109 ? -16.125 17.234 -11.07 1 95.75 109 ARG A N 1
ATOM 830 C CA . ARG A 1 109 ? -15.727 15.914 -11.578 1 95.75 109 ARG A CA 1
ATOM 831 C C . ARG A 1 109 ? -15.047 15.094 -10.492 1 95.75 109 ARG A C 1
ATOM 833 O O . ARG A 1 109 ? -14.648 15.633 -9.453 1 95.75 109 ARG A O 1
ATOM 840 N N . GLU A 1 110 ? -14.961 13.828 -10.711 1 97.94 110 GLU A N 1
ATOM 841 C CA . GLU A 1 110 ? -14.297 12.953 -9.75 1 97.94 110 GLU A CA 1
ATOM 842 C C . GLU A 1 110 ? -12.789 13.219 -9.711 1 97.94 110 GLU A C 1
ATOM 844 O O . GLU A 1 110 ? -12.117 13.148 -10.742 1 97.94 110 GLU A O 1
ATOM 849 N N . GLU A 1 111 ? -12.289 13.562 -8.516 1 98.38 111 GLU A N 1
ATOM 850 C CA . GLU A 1 111 ? -10.891 13.961 -8.414 1 98.38 111 GLU A CA 1
ATOM 851 C C . GLU A 1 111 ? -10.078 12.938 -7.617 1 98.38 111 GLU A C 1
ATOM 853 O O . GLU A 1 111 ? -8.898 12.711 -7.902 1 98.38 111 GLU A O 1
ATOM 858 N N . VAL A 1 112 ? -10.656 12.414 -6.605 1 98.81 112 VAL A N 1
ATOM 859 C CA . VAL A 1 112 ? -9.969 11.469 -5.734 1 98.81 112 VAL A CA 1
ATOM 860 C C . VAL A 1 112 ? -10.906 10.32 -5.371 1 98.81 112 VAL A C 1
ATOM 862 O O . VAL A 1 112 ? -12.102 10.531 -5.156 1 98.81 112 VAL A O 1
ATOM 865 N N . VAL A 1 113 ? -10.406 9.086 -5.352 1 98.94 113 VAL A N 1
ATOM 866 C CA . VAL A 1 113 ? -11.172 7.914 -4.953 1 98.94 113 VAL A CA 1
ATOM 867 C C . VAL A 1 113 ? -10.406 7.125 -3.896 1 98.94 113 VAL A C 1
ATOM 869 O O . VAL A 1 113 ? -9.18 7.246 -3.791 1 98.94 113 VAL A O 1
ATOM 872 N N . GLY A 1 114 ? -11.148 6.383 -3.1 1 98.69 114 GLY A N 1
ATOM 873 C CA . GLY A 1 114 ? -10.461 5.598 -2.09 1 98.69 114 GLY A CA 1
ATOM 874 C C . GLY A 1 114 ? -11.312 4.492 -1.502 1 98.69 114 GLY A C 1
ATOM 875 O O . GLY A 1 114 ? -12.547 4.535 -1.592 1 98.69 114 GLY A O 1
ATOM 876 N N . TYR A 1 115 ? -10.688 3.455 -1.043 1 98.94 115 TYR A N 1
ATOM 877 C CA . TYR A 1 115 ? -11.289 2.404 -0.229 1 98.94 115 TYR A CA 1
ATOM 878 C C . TYR A 1 115 ? -10.82 2.502 1.218 1 98.94 115 TYR A C 1
ATOM 880 O O . TYR A 1 115 ? -9.648 2.766 1.481 1 98.94 115 TYR A O 1
ATOM 888 N N . LEU A 1 116 ? -11.766 2.406 2.111 1 98.94 116 LEU A N 1
ATOM 889 C CA . LEU A 1 116 ? -11.469 2.365 3.539 1 98.94 116 LEU A CA 1
ATOM 890 C C . LEU A 1 116 ? -12.039 1.105 4.18 1 98.94 116 LEU A C 1
ATOM 892 O O . LEU A 1 116 ? -13.188 0.735 3.912 1 98.94 116 LEU A O 1
ATOM 896 N N . THR A 1 117 ? -11.211 0.429 4.934 1 98.94 117 THR A N 1
ATOM 897 C CA . THR A 1 117 ? -11.656 -0.698 5.746 1 98.94 117 THR A CA 1
ATOM 898 C C . THR A 1 117 ? -11.844 -0.273 7.203 1 98.94 117 THR A C 1
ATOM 900 O O . THR A 1 117 ? -10.922 0.261 7.82 1 98.94 117 THR A O 1
ATOM 903 N N . GLN A 1 118 ? -13.039 -0.479 7.672 1 98.81 118 GLN A N 1
ATOM 904 C CA . GLN A 1 118 ? -13.406 -0.066 9.023 1 98.81 118 GLN A CA 1
ATOM 905 C C . GLN A 1 118 ? -13.523 -1.269 9.953 1 98.81 118 GLN A C 1
ATOM 907 O O . GLN A 1 118 ? -13.953 -2.346 9.539 1 98.81 118 GLN A O 1
ATOM 912 N N . SER A 1 119 ? -13.078 -1.075 11.109 1 98.25 119 SER A N 1
ATOM 913 C CA . SER A 1 119 ? -13.141 -2.07 12.18 1 98.25 119 SER A CA 1
ATOM 914 C C . SER A 1 119 ? -13.344 -1.412 13.539 1 98.25 119 SER A C 1
ATOM 916 O O . SER A 1 119 ? -13.672 -0.226 13.617 1 98.25 119 SER A O 1
ATOM 918 N N . ASN A 1 120 ? -13.406 -2.262 14.594 1 98.25 120 ASN A N 1
ATOM 919 C CA . ASN A 1 120 ? -13.383 -1.789 15.977 1 98.25 120 ASN A CA 1
ATOM 920 C C . ASN A 1 120 ? -12.109 -2.23 16.703 1 98.25 120 ASN A C 1
ATOM 922 O O . ASN A 1 120 ? -12.031 -3.357 17.188 1 98.25 120 ASN A O 1
ATOM 926 N N . LEU A 1 121 ? -11.164 -1.336 16.781 1 97.31 121 LEU A N 1
ATOM 927 C CA . LEU A 1 121 ? -9.852 -1.659 17.344 1 97.31 121 LEU A CA 1
ATOM 928 C C . LEU A 1 121 ? -9.953 -1.96 18.828 1 97.31 121 LEU A C 1
ATOM 930 O O . LEU A 1 121 ? -9.086 -2.633 19.391 1 97.31 121 LEU A O 1
ATOM 934 N N . HIS A 1 122 ? -10.992 -1.519 19.469 1 96.38 122 HIS A N 1
ATOM 935 C CA . HIS A 1 122 ? -11.18 -1.781 20.891 1 96.38 122 HIS A CA 1
ATOM 936 C C . HIS A 1 122 ? -11.539 -3.244 21.125 1 96.38 122 HIS A C 1
ATOM 938 O O . HIS A 1 122 ? -11.266 -3.779 22.203 1 96.38 122 HIS A O 1
ATOM 944 N N . THR A 1 123 ? -12.031 -3.889 20.094 1 95.38 123 THR A N 1
ATOM 945 C CA . THR A 1 123 ? -12.555 -5.227 20.328 1 95.38 123 THR A CA 1
ATOM 946 C C . THR A 1 123 ? -11.789 -6.262 19.5 1 95.38 123 THR A C 1
ATOM 948 O O . THR A 1 123 ? -12.125 -7.445 19.516 1 95.38 123 THR A O 1
ATOM 951 N N . GLU A 1 124 ? -10.836 -5.758 18.734 1 94.25 124 GLU A N 1
ATOM 952 C CA . GLU A 1 124 ? -10.023 -6.715 18 1 94.25 124 GLU A CA 1
ATOM 953 C C . GLU A 1 124 ? -9.344 -7.715 18.938 1 94.25 124 GLU A C 1
ATOM 955 O O . GLU A 1 124 ? -8.859 -7.34 20 1 94.25 124 GLU A O 1
ATOM 960 N N . ASP A 1 125 ? -9.414 -8.938 18.516 1 93.38 125 ASP A N 1
ATOM 961 C CA . ASP A 1 125 ? -8.828 -10.031 19.281 1 93.38 125 ASP A CA 1
ATOM 962 C C . ASP A 1 125 ? -8.18 -11.062 18.359 1 93.38 125 ASP A C 1
ATOM 964 O O . ASP A 1 125 ? -8.508 -11.148 17.188 1 93.38 125 ASP A O 1
ATOM 968 N N . GLY A 1 126 ? -7.191 -11.695 18.891 1 91.81 126 GLY A N 1
ATOM 969 C CA . GLY A 1 126 ? -6.48 -12.711 18.125 1 91.81 126 GLY A CA 1
ATOM 970 C C . GLY A 1 126 ? -5.004 -12.781 18.453 1 91.81 126 GLY A C 1
ATOM 971 O O . GLY A 1 126 ? -4.559 -12.219 19.453 1 91.81 126 GLY A O 1
ATOM 972 N N . LEU A 1 127 ? -4.289 -13.461 17.625 1 91.31 127 LEU A N 1
ATOM 973 C CA . LEU A 1 127 ? -2.879 -13.758 17.859 1 91.31 127 LEU A CA 1
ATOM 974 C C . LEU A 1 127 ? -2.047 -12.484 17.859 1 91.31 127 LEU A C 1
ATOM 976 O O . LEU A 1 127 ? -2.234 -11.617 17 1 91.31 127 LEU A O 1
ATOM 980 N N . SER A 1 128 ? -1.233 -12.344 18.859 1 93.62 128 SER A N 1
ATOM 981 C CA . SER A 1 128 ? -0.189 -11.32 18.906 1 93.62 128 SER A CA 1
ATOM 982 C C . SER A 1 128 ? 1.188 -11.953 19.094 1 93.62 128 SER A C 1
ATOM 984 O O . SER A 1 128 ? 1.371 -12.805 19.953 1 93.62 128 SER A O 1
ATOM 986 N N . LEU A 1 129 ? 2.066 -11.602 18.25 1 92.38 129 LEU A N 1
ATOM 987 C CA . LEU A 1 129 ? 3.441 -12.086 18.344 1 92.38 129 LEU A CA 1
ATOM 988 C C . LEU A 1 129 ? 4.426 -10.922 18.344 1 92.38 129 LEU A C 1
ATOM 990 O O . LEU A 1 129 ? 4.234 -9.938 17.625 1 92.38 129 LEU A O 1
ATOM 994 N N . ASP A 1 130 ? 5.445 -11.055 19.125 1 93.12 130 ASP A N 1
ATOM 995 C CA . ASP A 1 130 ? 6.531 -10.078 19.094 1 93.12 130 ASP A CA 1
ATOM 996 C C . ASP A 1 130 ? 7.398 -10.281 17.844 1 93.12 130 ASP A C 1
ATOM 998 O O . ASP A 1 130 ? 8.227 -11.195 17.797 1 93.12 130 ASP A O 1
ATOM 1002 N N . THR A 1 131 ? 7.312 -9.406 16.906 1 93.56 131 THR A N 1
ATOM 1003 C CA . THR A 1 131 ? 8.023 -9.547 15.633 1 93.56 131 THR A CA 1
ATOM 1004 C C . THR A 1 131 ? 9.484 -9.141 15.781 1 93.56 131 THR A C 1
ATOM 1006 O O . THR A 1 131 ? 10.305 -9.43 14.914 1 93.56 131 THR A O 1
ATOM 1009 N N . GLY A 1 132 ? 9.781 -8.438 16.875 1 91.81 132 GLY A N 1
ATOM 1010 C CA . GLY A 1 132 ? 11.125 -7.91 17.047 1 91.81 132 GLY A CA 1
ATOM 1011 C C . GLY A 1 132 ? 11.445 -6.766 16.109 1 91.81 132 GLY A C 1
ATOM 1012 O O . GLY A 1 132 ? 12.602 -6.555 15.75 1 91.81 132 GLY A O 1
ATOM 1013 N N . PHE A 1 133 ? 10.43 -6.066 15.758 1 93.69 133 PHE A N 1
ATOM 1014 C CA . PHE A 1 133 ? 10.617 -4.98 14.805 1 93.69 133 PHE A CA 1
ATOM 1015 C C . PHE A 1 133 ? 11.406 -3.838 15.43 1 93.69 133 PHE A C 1
ATOM 1017 O O . PHE A 1 133 ? 11.125 -3.426 16.562 1 93.69 133 PHE A O 1
ATOM 1024 N N . GLU A 1 134 ? 12.359 -3.416 14.672 1 93 134 GLU A N 1
ATOM 1025 C CA . GLU A 1 134 ? 13.109 -2.201 14.984 1 93 134 GLU A CA 1
ATOM 1026 C C . GLU A 1 134 ? 13.461 -1.43 13.711 1 93 134 GLU A C 1
ATOM 1028 O O . GLU A 1 134 ? 13.703 -2.027 12.664 1 93 134 GLU A O 1
ATOM 1033 N N . LEU A 1 135 ? 13.414 -0.135 13.883 1 95.12 135 LEU A N 1
ATOM 1034 C CA . LEU A 1 135 ? 13.922 0.677 12.781 1 95.12 135 LEU A CA 1
ATOM 1035 C C . LEU A 1 135 ? 15.43 0.505 12.625 1 95.12 135 LEU A C 1
ATOM 1037 O O . LEU A 1 135 ? 16.156 0.436 13.625 1 95.12 135 LEU A O 1
ATOM 1041 N N . HIS A 1 136 ? 15.82 0.404 11.398 1 91.56 136 HIS A N 1
ATOM 1042 C CA . HIS A 1 136 ? 17.25 0.347 11.102 1 91.56 136 HIS A CA 1
ATOM 1043 C C . HIS A 1 136 ? 17.641 1.42 10.094 1 91.56 136 HIS A C 1
ATOM 1045 O O . HIS A 1 136 ? 17.094 1.479 8.992 1 91.56 136 HIS A O 1
ATOM 1051 N N . PRO A 1 137 ? 18.656 2.271 10.375 1 92.88 137 PRO A N 1
ATOM 1052 C CA . PRO A 1 137 ? 19.312 2.381 11.688 1 92.88 137 PRO A CA 1
ATOM 1053 C C . PRO A 1 137 ? 18.375 2.912 12.773 1 92.88 137 PRO A C 1
ATOM 1055 O O . PRO A 1 137 ? 17.328 3.486 12.461 1 92.88 137 PRO A O 1
ATOM 1058 N N . ALA A 1 138 ? 18.75 2.668 13.961 1 95.19 138 ALA A N 1
ATOM 1059 C CA . ALA A 1 138 ? 17.953 3.188 15.07 1 95.19 138 ALA A CA 1
ATOM 1060 C C . ALA A 1 138 ? 17.922 4.715 15.062 1 95.19 138 ALA A C 1
ATOM 1062 O O . ALA A 1 138 ? 18.953 5.352 14.836 1 95.19 138 ALA A O 1
ATOM 1063 N N . PRO A 1 139 ? 16.75 5.285 15.234 1 96.19 139 PRO A N 1
ATOM 1064 C CA . PRO A 1 139 ? 16.734 6.742 15.391 1 96.19 139 PRO A CA 1
ATOM 1065 C C . PRO A 1 139 ? 17.453 7.207 16.656 1 96.19 139 PRO A C 1
ATOM 1067 O O . PRO A 1 139 ? 17.578 6.441 17.609 1 96.19 139 PRO A O 1
ATOM 1070 N N . PRO A 1 140 ? 17.922 8.453 16.656 1 96.31 140 PRO A N 1
ATOM 1071 C CA . PRO A 1 140 ? 18.484 8.977 17.891 1 96.31 140 PRO A CA 1
ATOM 1072 C C . PRO A 1 140 ? 17.469 9.07 19.016 1 96.31 140 PRO A C 1
ATOM 1074 O O . PRO A 1 140 ? 16.266 9.234 18.766 1 96.31 140 PRO A O 1
ATOM 1077 N N . PRO A 1 141 ? 17.984 8.938 20.219 1 96.88 141 PRO A N 1
ATOM 1078 C CA . PRO A 1 141 ? 17.047 9.117 21.328 1 96.88 141 PRO A CA 1
ATOM 1079 C C . PRO A 1 141 ? 16.438 10.523 21.359 1 96.88 141 PRO A C 1
ATOM 1081 O O . PRO A 1 141 ? 16.984 11.445 20.766 1 96.88 141 PRO A O 1
ATOM 1084 N N . VAL A 1 142 ? 15.297 10.641 22.031 1 98.19 142 VAL A N 1
ATOM 1085 C CA . VAL A 1 142 ? 14.617 11.93 22.109 1 98.19 142 VAL A CA 1
ATOM 1086 C C . VAL A 1 142 ? 14.195 12.211 23.547 1 98.19 142 VAL A C 1
ATOM 1088 O O . VAL A 1 142 ? 13.836 11.297 24.281 1 98.19 142 VAL A O 1
ATOM 1091 N N . ASP A 1 143 ? 14.367 13.43 23.984 1 98.12 143 ASP A N 1
ATOM 1092 C CA . ASP A 1 143 ? 13.719 14 25.156 1 98.12 143 ASP A CA 1
ATOM 1093 C C . ASP A 1 143 ? 12.625 14.984 24.766 1 98.12 143 ASP A C 1
ATOM 1095 O O . ASP A 1 143 ? 12.906 16.141 24.422 1 98.12 143 ASP A O 1
ATOM 1099 N N . LEU A 1 144 ? 11.367 14.547 24.875 1 97.31 144 LEU A N 1
ATOM 1100 C CA . LEU A 1 144 ? 10.258 15.305 24.312 1 97.31 144 LEU A CA 1
ATOM 1101 C C . LEU A 1 144 ? 10.039 16.609 25.078 1 97.31 144 LEU A C 1
ATOM 1103 O O . LEU A 1 144 ? 9.57 17.594 24.516 1 97.31 144 LEU A O 1
ATOM 1107 N N . VAL A 1 145 ? 10.352 16.578 26.281 1 96.38 145 VAL A N 1
ATOM 1108 C CA . VAL A 1 145 ? 10.258 17.812 27.062 1 96.38 145 VAL A CA 1
ATOM 1109 C C . VAL A 1 145 ? 11.25 18.844 26.531 1 96.38 145 VAL A C 1
ATOM 1111 O O . VAL A 1 145 ? 10.891 20 26.297 1 96.38 145 VAL A O 1
ATOM 1114 N N . LYS A 1 146 ? 12.484 18.438 26.266 1 97.38 146 LYS A N 1
ATOM 1115 C CA . LYS A 1 146 ? 13.516 19.328 25.734 1 97.38 146 LYS A CA 1
ATOM 1116 C C . LYS A 1 146 ? 13.258 19.656 24.266 1 97.38 146 LYS A C 1
ATOM 1118 O O . LYS A 1 146 ? 13.609 20.734 23.797 1 97.38 146 LYS A O 1
ATOM 1123 N N . LEU A 1 147 ? 12.633 18.703 23.594 1 97 147 LEU A N 1
ATOM 1124 C CA . LEU A 1 147 ? 12.32 18.906 22.188 1 97 147 LEU A CA 1
ATOM 1125 C C . LEU A 1 147 ? 11.391 20.109 22.016 1 97 147 LEU A C 1
ATOM 1127 O O . LEU A 1 147 ? 11.602 20.938 21.125 1 97 147 LEU A O 1
ATOM 1131 N N . LYS A 1 148 ? 10.445 20.188 22.859 1 93.31 148 LYS A N 1
ATOM 1132 C CA . LYS A 1 148 ? 9.469 21.281 22.812 1 93.31 148 LYS A CA 1
ATOM 1133 C C . LYS A 1 148 ? 10.148 22.641 22.953 1 93.31 148 LYS A C 1
ATOM 1135 O O . LYS A 1 148 ? 9.695 23.625 22.375 1 93.31 148 LYS A O 1
ATOM 1140 N N . GLU A 1 149 ? 11.266 22.672 23.641 1 94.5 149 GLU A N 1
ATOM 1141 C CA . GLU A 1 149 ? 12 23.906 23.891 1 94.5 149 GLU A CA 1
ATOM 1142 C C . GLU A 1 149 ? 13.156 24.062 22.906 1 94.5 149 GLU A C 1
ATOM 1144 O O . GLU A 1 149 ? 13.977 24.969 23.047 1 94.5 149 GLU A O 1
ATOM 1149 N N . ASP A 1 150 ? 13.203 23.156 21.984 1 94.81 150 ASP A N 1
ATOM 1150 C CA . ASP A 1 150 ? 14.289 23.125 21 1 94.81 150 ASP A CA 1
ATOM 1151 C C . ASP A 1 150 ? 15.641 22.984 21.703 1 94.81 150 ASP A C 1
ATOM 1153 O O . ASP A 1 150 ? 16.609 23.641 21.328 1 94.81 150 ASP A O 1
ATOM 1157 N N . LYS A 1 151 ? 15.703 22.219 22.734 1 96.44 151 LYS A N 1
ATOM 1158 C CA . LYS A 1 151 ? 16.922 22 23.531 1 96.44 151 LYS A CA 1
ATOM 1159 C C . LYS A 1 151 ? 17.312 20.531 23.531 1 96.44 151 LYS A C 1
ATOM 1161 O O . LYS A 1 151 ? 18.219 20.141 24.281 1 96.44 151 LYS A O 1
ATOM 1166 N N . ASP A 1 152 ? 16.578 19.734 22.766 1 97.94 152 ASP A N 1
ATOM 1167 C CA . ASP A 1 152 ? 16.938 18.328 22.703 1 97.94 152 ASP A CA 1
ATOM 1168 C C . ASP A 1 152 ? 18.344 18.141 22.141 1 97.94 152 ASP A C 1
ATOM 1170 O O . ASP A 1 152 ? 18.734 18.828 21.188 1 97.94 152 ASP A O 1
ATOM 1174 N N . GLU A 1 153 ? 19.094 17.203 22.672 1 97.94 153 GLU A N 1
ATOM 1175 C CA . GLU A 1 153 ? 20.484 16.969 22.312 1 97.94 153 GLU A CA 1
ATOM 1176 C C . GLU A 1 153 ? 20.609 16.5 20.875 1 97.94 153 GLU A C 1
ATOM 1178 O O . GLU A 1 153 ? 21.594 16.812 20.188 1 97.94 153 GLU A O 1
ATOM 1183 N N . HIS A 1 154 ? 19.641 15.766 20.406 1 98.19 154 HIS A N 1
ATOM 1184 C CA . HIS A 1 154 ? 19.828 15.055 19.141 1 98.19 154 HIS A CA 1
ATOM 1185 C C . HIS A 1 154 ? 18.906 15.609 18.062 1 98.19 154 HIS A C 1
ATOM 1187 O O . HIS A 1 154 ? 19.078 15.297 16.875 1 98.19 154 HIS A O 1
ATOM 1193 N N . TRP A 1 155 ? 17.969 16.391 18.438 1 97.38 155 TRP A N 1
ATOM 1194 C CA . TRP A 1 155 ? 16.969 16.891 17.5 1 97.38 155 TRP A CA 1
ATOM 1195 C C . TRP A 1 155 ? 16.906 18.422 17.531 1 97.38 155 TRP A C 1
ATOM 1197 O O . TRP A 1 155 ? 17.047 19.031 18.594 1 97.38 155 TRP A O 1
ATOM 1207 N N . GLU A 1 156 ? 16.656 18.984 16.328 1 95.5 156 GLU A N 1
ATOM 1208 C CA . GLU A 1 156 ? 16.547 20.438 16.219 1 95.5 156 GLU A CA 1
ATOM 1209 C C . GLU A 1 156 ? 15.281 20.844 15.461 1 95.5 156 GLU A C 1
ATOM 1211 O O . GLU A 1 156 ? 14.883 20.172 14.508 1 95.5 156 GLU A O 1
ATOM 1216 N N . CYS A 1 157 ? 14.695 21.891 15.922 1 93.31 157 CYS A N 1
ATOM 1217 C CA . CYS A 1 157 ? 13.516 22.453 15.266 1 93.31 157 CYS A CA 1
ATOM 1218 C C . CYS A 1 157 ? 13.883 23.109 13.938 1 93.31 157 CYS A C 1
ATOM 1220 O O . CYS A 1 157 ? 14.867 23.844 13.852 1 93.31 157 CYS A O 1
ATOM 1222 N N . ARG A 1 158 ? 13.141 22.656 12.969 1 84.5 158 ARG A N 1
ATOM 1223 C CA . ARG A 1 158 ? 13.273 23.359 11.695 1 84.5 158 ARG A CA 1
ATOM 1224 C C . ARG A 1 158 ? 12.414 24.625 11.68 1 84.5 158 ARG A C 1
ATOM 1226 O O . ARG A 1 158 ? 11.18 24.547 11.648 1 84.5 158 ARG A O 1
ATOM 1233 N N . ALA A 1 159 ? 13.008 25.812 11.859 1 67.75 159 ALA A N 1
ATOM 1234 C CA . ALA A 1 159 ? 12.312 27.094 12.039 1 67.75 159 ALA A CA 1
ATOM 1235 C C . ALA A 1 159 ? 11.508 27.453 10.789 1 67.75 159 ALA A C 1
ATOM 1237 O O . ALA A 1 159 ? 10.312 27.75 10.883 1 67.75 159 ALA A O 1
ATOM 1238 N N . GLU A 1 160 ? 12.227 27.703 9.656 1 68.5 160 GLU A N 1
ATOM 1239 C CA . GLU A 1 160 ? 11.523 28.188 8.469 1 68.5 160 GLU A CA 1
ATOM 1240 C C . GLU A 1 160 ? 11.586 27.156 7.34 1 68.5 160 GLU A C 1
ATOM 1242 O O . GLU A 1 160 ? 12.664 26.672 6.992 1 68.5 160 GLU A O 1
ATOM 1247 N N . MET A 1 161 ? 10.328 26.719 6.988 1 68.31 161 MET A N 1
ATOM 1248 C CA . MET A 1 161 ? 10.281 25.828 5.836 1 68.31 161 MET A CA 1
ATOM 1249 C C . MET A 1 161 ? 10.445 26.609 4.535 1 68.31 161 MET A C 1
ATOM 1251 O O . MET A 1 161 ? 9.891 27.703 4.387 1 68.31 161 MET A O 1
ATOM 1255 N N . PRO A 1 162 ? 11.258 26.078 3.688 1 67.69 162 PRO A N 1
ATOM 1256 C CA . PRO A 1 162 ? 11.414 26.75 2.4 1 67.69 162 PRO A CA 1
ATOM 1257 C C . PRO A 1 162 ? 10.086 26.969 1.679 1 67.69 162 PRO A C 1
ATOM 1259 O O . PRO A 1 162 ? 9.211 26.094 1.727 1 67.69 162 PRO A O 1
ATOM 1262 N N . PHE A 1 163 ? 9.844 28.125 1.163 1 75.62 163 PHE A N 1
ATOM 1263 C CA . PHE A 1 163 ? 8.688 28.469 0.336 1 75.62 163 PHE A CA 1
ATOM 1264 C C . PHE A 1 163 ? 7.398 28.359 1.14 1 75.62 163 PHE A C 1
ATOM 1266 O O . PHE A 1 163 ? 6.391 27.859 0.646 1 75.62 163 PHE A O 1
ATOM 1273 N N . ALA A 1 164 ? 7.453 28.812 2.357 1 75.81 164 ALA A N 1
ATOM 1274 C CA . ALA A 1 164 ? 6.328 28.688 3.279 1 75.81 164 ALA A CA 1
ATOM 1275 C C . ALA A 1 164 ? 5.078 29.359 2.703 1 75.81 164 ALA A C 1
ATOM 1277 O O . ALA A 1 164 ? 3.961 28.875 2.916 1 75.81 164 ALA A O 1
ATOM 1278 N N . ASN A 1 165 ? 5.285 30.453 1.95 1 77.94 165 ASN A N 1
ATOM 1279 C CA . ASN A 1 165 ? 4.133 31.141 1.374 1 77.94 165 ASN A CA 1
ATOM 1280 C C . ASN A 1 165 ? 3.467 30.297 0.29 1 77.94 165 ASN A C 1
ATOM 1282 O O . ASN A 1 165 ? 2.258 30.391 0.072 1 77.94 165 ASN A O 1
ATOM 1286 N N . PHE A 1 166 ? 4.273 29.5 -0.271 1 80.56 166 PHE A N 1
ATOM 1287 C CA . PHE A 1 166 ? 3.77 28.625 -1.318 1 80.56 166 PHE A CA 1
ATOM 1288 C C . PHE A 1 166 ? 3.293 27.297 -0.732 1 80.56 166 PHE A C 1
ATOM 1290 O O . PHE A 1 166 ? 2.266 26.75 -1.153 1 80.56 166 PHE A O 1
ATOM 1297 N N . ARG A 1 167 ? 4.031 26.875 0.235 1 86.69 167 ARG A N 1
ATOM 1298 C CA . ARG A 1 167 ? 3.717 25.609 0.88 1 86.69 167 ARG A CA 1
ATOM 1299 C C . ARG A 1 167 ? 2.992 25.828 2.203 1 86.69 167 ARG A C 1
ATOM 1301 O O . ARG A 1 167 ? 3.461 25.375 3.254 1 86.69 167 ARG A O 1
ATOM 1308 N N . LYS A 1 168 ? 1.803 26.406 2.184 1 89.94 168 LYS A N 1
ATOM 1309 C CA . LYS A 1 168 ? 1.06 26.844 3.363 1 89.94 168 LYS A CA 1
ATOM 1310 C C . LYS A 1 168 ? 0.755 25.656 4.281 1 89.94 168 LYS A C 1
ATOM 1312 O O . LYS A 1 168 ? 0.854 25.781 5.508 1 89.94 168 LYS A O 1
ATOM 1317 N N . ALA A 1 169 ? 0.428 24.531 3.666 1 92.5 169 ALA A N 1
ATOM 1318 C CA . ALA A 1 169 ? 0.075 23.344 4.449 1 92.5 169 ALA A CA 1
ATOM 1319 C C . ALA A 1 169 ? 1.235 22.922 5.34 1 92.5 169 ALA A C 1
ATOM 1321 O O . ALA A 1 169 ? 1.022 22.422 6.445 1 92.5 169 ALA A O 1
ATOM 1322 N N . VAL A 1 170 ? 2.457 23.078 4.879 1 90.12 170 VAL A N 1
ATOM 1323 C CA . VAL A 1 170 ? 3.65 22.656 5.605 1 90.12 170 VAL A CA 1
ATOM 1324 C C . VAL A 1 170 ? 3.777 23.453 6.902 1 90.12 170 VAL A C 1
ATOM 1326 O O . VAL A 1 170 ? 4.277 22.938 7.906 1 90.12 170 VAL A O 1
ATOM 1329 N N . THR A 1 171 ? 3.219 24.672 6.941 1 90.25 171 THR A N 1
ATOM 1330 C CA . THR A 1 171 ? 3.332 25.531 8.102 1 90.25 171 THR A CA 1
ATOM 1331 C C . THR A 1 171 ? 2.436 25.047 9.234 1 90.25 171 THR A C 1
ATOM 1333 O O . THR A 1 171 ? 2.557 25.5 10.375 1 90.25 171 THR A O 1
ATOM 1336 N N . LYS A 1 172 ? 1.56 24.078 8.922 1 94.38 172 LYS A N 1
ATOM 1337 C CA . LYS A 1 172 ? 0.63 23.562 9.922 1 94.38 172 LYS A CA 1
ATOM 1338 C C . LYS A 1 172 ? 1.323 22.594 10.867 1 94.38 172 LYS A C 1
ATOM 1340 O O . LYS A 1 172 ? 0.763 22.203 11.891 1 94.38 172 LYS A O 1
ATOM 1345 N N . LEU A 1 173 ? 2.57 22.219 10.547 1 93.56 173 LEU A N 1
ATOM 1346 C CA . LEU A 1 173 ? 3.369 21.344 11.391 1 93.56 173 LEU A CA 1
ATOM 1347 C C . LEU A 1 173 ? 4.668 22.016 11.805 1 93.56 173 LEU A C 1
ATOM 1349 O O . LEU A 1 173 ? 5.207 22.859 11.07 1 93.56 173 LEU A O 1
ATOM 1353 N N . GLN A 1 174 ? 5.105 21.688 12.984 1 92.94 174 GLN A N 1
ATOM 1354 C CA . GLN A 1 174 ? 6.484 21.938 13.383 1 92.94 174 GLN A CA 1
ATOM 1355 C C . GLN A 1 174 ? 7.34 20.688 13.227 1 92.94 174 GLN A C 1
ATOM 1357 O O . GLN A 1 174 ? 6.996 19.625 13.75 1 92.94 174 GLN A O 1
ATOM 1362 N N . PHE A 1 175 ? 8.383 20.859 12.531 1 94.12 175 PHE A N 1
ATOM 1363 C CA . PHE A 1 175 ? 9.258 19.734 12.219 1 94.12 175 PHE A CA 1
ATOM 1364 C C . PHE A 1 175 ? 10.523 19.781 13.062 1 94.12 175 PHE A C 1
ATOM 1366 O O . PHE A 1 175 ? 11.094 20.859 13.273 1 94.12 175 PHE A O 1
ATOM 1373 N N . HIS A 1 176 ? 10.953 18.672 13.586 1 95.94 176 HIS A N 1
ATOM 1374 C CA . HIS A 1 176 ? 12.258 18.484 14.211 1 95.94 176 HIS A CA 1
ATOM 1375 C C . HIS A 1 176 ? 13.055 17.391 13.5 1 95.94 176 HIS A C 1
ATOM 1377 O O . HIS A 1 176 ? 12.555 16.281 13.289 1 95.94 176 HIS A O 1
ATOM 1383 N N . PHE A 1 177 ? 14.25 17.719 13.125 1 94.69 177 PHE A N 1
ATOM 1384 C CA . PHE A 1 177 ? 15.125 16.812 12.391 1 94.69 177 PHE A CA 1
ATOM 1385 C C . PHE A 1 177 ? 16.344 16.453 13.219 1 94.69 177 PHE A C 1
ATOM 1387 O O . PHE A 1 177 ? 16.688 17.156 14.172 1 94.69 177 PHE A O 1
ATOM 1394 N N . PRO A 1 178 ? 16.984 15.336 12.875 1 95.19 178 PRO A N 1
ATOM 1395 C CA . PRO A 1 178 ? 18.219 15.016 13.586 1 95.19 178 PRO A CA 1
ATOM 1396 C C . PRO A 1 178 ? 19.312 16.062 13.383 1 95.19 178 PRO A C 1
ATOM 1398 O O . PRO A 1 178 ? 19.625 16.422 12.242 1 95.19 178 PRO A O 1
ATOM 1401 N N . ARG A 1 179 ? 19.938 16.531 14.523 1 95.19 179 ARG A N 1
ATOM 1402 C CA . ARG A 1 179 ? 21 17.516 14.477 1 95.19 179 ARG A CA 1
ATOM 1403 C C . ARG A 1 179 ? 22.172 17 13.641 1 95.19 179 ARG A C 1
ATOM 1405 O O . ARG A 1 179 ? 22.828 17.781 12.945 1 95.19 179 ARG A O 1
ATOM 1412 N N . ALA A 1 180 ? 22.438 15.734 13.695 1 93.69 180 ALA A N 1
ATOM 1413 C CA . ALA A 1 180 ? 23.578 15.133 13.008 1 93.69 180 ALA A CA 1
ATOM 1414 C C . ALA A 1 180 ? 23.25 14.812 11.555 1 93.69 180 ALA A C 1
ATOM 1416 O O . ALA A 1 180 ? 24.047 14.172 10.859 1 93.69 180 ALA A O 1
ATOM 1417 N N . GLY A 1 181 ? 22.109 15.234 11.109 1 90.12 181 GLY A N 1
ATOM 1418 C CA . GLY A 1 181 ? 21.672 14.891 9.766 1 90.12 181 GLY A CA 1
ATOM 1419 C C . GLY A 1 181 ? 20.875 13.609 9.703 1 90.12 181 GLY A C 1
ATOM 1420 O O . GLY A 1 181 ? 20.781 12.875 10.695 1 90.12 181 GLY A O 1
ATOM 1421 N N . GLN A 1 182 ? 20.312 13.352 8.555 1 91.44 182 GLN A N 1
ATOM 1422 C CA . GLN A 1 182 ? 19.516 12.141 8.367 1 91.44 182 GLN A CA 1
ATOM 1423 C C . GLN A 1 182 ? 20.406 10.906 8.352 1 91.44 182 GLN A C 1
ATOM 1425 O O . GLN A 1 182 ? 21.562 10.969 7.953 1 91.44 182 GLN A O 1
ATOM 1430 N N . PRO A 1 183 ? 19.906 9.789 8.82 1 89.06 183 PRO A N 1
ATOM 1431 C CA . PRO A 1 183 ? 20.75 8.609 8.977 1 89.06 183 PRO A CA 1
ATOM 1432 C C . PRO A 1 183 ? 21.203 8.023 7.641 1 89.06 183 PRO A C 1
ATOM 1434 O O . PRO A 1 183 ? 22.188 7.277 7.59 1 89.06 183 PRO A O 1
ATOM 1437 N N . HIS A 1 184 ? 20.547 8.25 6.602 1 89.06 184 HIS A N 1
ATOM 1438 C CA . HIS A 1 184 ? 20.844 7.793 5.246 1 89.06 184 HIS A CA 1
ATOM 1439 C C . HIS A 1 184 ? 20.234 8.734 4.207 1 89.06 184 HIS A C 1
ATOM 1441 O O . HIS A 1 184 ? 19.25 9.414 4.477 1 89.06 184 HIS A O 1
ATOM 1447 N N . ARG A 1 185 ? 20.781 8.797 3.006 1 86.38 185 ARG A N 1
ATOM 1448 C CA . ARG A 1 185 ? 20.312 9.711 1.963 1 86.38 185 ARG A CA 1
ATOM 1449 C C . ARG A 1 185 ? 18.875 9.391 1.564 1 86.38 185 ARG A C 1
ATOM 1451 O O . ARG A 1 185 ? 18.141 10.281 1.13 1 86.38 185 ARG A O 1
ATOM 1458 N N . SER A 1 186 ? 18.484 8.156 1.767 1 91.75 186 SER A N 1
ATOM 1459 C CA . SER A 1 186 ? 17.156 7.727 1.338 1 91.75 186 SER A CA 1
ATOM 1460 C C . SER A 1 186 ? 16.188 7.688 2.51 1 91.75 186 SER A C 1
ATOM 1462 O O . SER A 1 186 ? 15.094 7.129 2.398 1 91.75 186 SER A O 1
ATOM 1464 N N . ILE A 1 187 ? 16.641 8.266 3.66 1 93.62 187 ILE A N 1
ATOM 1465 C CA . ILE A 1 187 ? 15.82 8.219 4.867 1 93.62 187 ILE A CA 1
ATOM 1466 C C . ILE A 1 187 ? 15.594 9.633 5.398 1 93.62 187 ILE A C 1
ATOM 1468 O O . ILE A 1 187 ? 16.516 10.445 5.418 1 93.62 187 ILE A O 1
ATOM 1472 N N . GLY A 1 188 ? 14.367 9.922 5.746 1 94.31 188 GLY A N 1
ATOM 1473 C CA . GLY A 1 188 ? 14 11.141 6.453 1 94.31 188 GLY A CA 1
ATOM 1474 C C . GLY A 1 188 ? 13.312 10.875 7.781 1 94.31 188 GLY A C 1
ATOM 1475 O O . GLY A 1 188 ? 12.156 10.445 7.812 1 94.31 188 GLY A O 1
ATOM 1476 N N . ASP A 1 189 ? 14.047 11.117 8.867 1 96.12 189 ASP A N 1
ATOM 1477 C CA . ASP A 1 189 ? 13.5 11.023 10.219 1 96.12 189 ASP A CA 1
ATOM 1478 C C . ASP A 1 189 ? 12.977 12.375 10.695 1 96.12 189 ASP A C 1
ATOM 1480 O O . ASP A 1 189 ? 13.578 13.414 10.422 1 96.12 189 ASP A O 1
ATOM 1484 N N . GLU A 1 190 ? 11.836 12.32 11.43 1 96.88 190 GLU A N 1
ATOM 1485 C CA . GLU A 1 190 ? 11.328 13.57 11.992 1 96.88 190 GLU A CA 1
ATOM 1486 C C . GLU A 1 190 ? 10.445 13.312 13.203 1 96.88 190 GLU A C 1
ATOM 1488 O O . GLU A 1 190 ? 9.859 12.234 13.336 1 96.88 190 GLU A O 1
ATOM 1493 N N . TRP A 1 191 ? 10.484 14.242 14.117 1 97.88 191 TRP A N 1
ATOM 1494 C CA . TRP A 1 191 ? 9.406 14.445 15.078 1 97.88 191 TRP A CA 1
ATOM 1495 C C . TRP A 1 191 ? 8.539 15.641 14.695 1 97.88 191 TRP A C 1
ATOM 1497 O O . TRP A 1 191 ? 9.055 16.672 14.258 1 97.88 191 TRP A O 1
ATOM 1507 N N . VAL A 1 192 ? 7.199 15.445 14.812 1 96.81 192 VAL A N 1
ATOM 1508 C CA . VAL A 1 192 ? 6.34 16.547 14.406 1 96.81 192 VAL A CA 1
ATOM 1509 C C . VAL A 1 192 ? 5.266 16.781 15.469 1 96.81 192 VAL A C 1
ATOM 1511 O O . VAL A 1 192 ? 4.918 15.867 16.219 1 96.81 192 VAL A O 1
ATOM 1514 N N . HIS A 1 193 ? 4.781 17.906 15.586 1 95.88 193 HIS A N 1
ATOM 1515 C CA . HIS A 1 193 ? 3.529 18.266 16.234 1 95.88 193 HIS A CA 1
ATOM 1516 C C . HIS A 1 193 ? 2.795 19.344 15.445 1 95.88 193 HIS A C 1
ATOM 1518 O O . HIS A 1 193 ? 3.385 20 14.586 1 95.88 193 HIS A O 1
ATOM 1524 N N . LEU A 1 194 ? 1.473 19.5 15.617 1 95 194 LEU A N 1
ATOM 1525 C CA . LEU A 1 194 ? 0.68 20.5 14.914 1 95 194 LEU A CA 1
ATOM 1526 C C . LEU A 1 194 ? 0.995 21.906 15.422 1 95 194 LEU A C 1
ATOM 1528 O O . LEU A 1 194 ? 1.131 22.109 16.641 1 95 194 LEU A O 1
ATOM 1532 N N . ASN A 1 195 ? 1.106 22.797 14.539 1 91.81 195 ASN A N 1
ATOM 1533 C CA . ASN A 1 195 ? 1.332 24.203 14.867 1 91.81 195 ASN A CA 1
ATOM 1534 C C . ASN A 1 195 ? 0.019 24.984 14.953 1 91.81 195 ASN A C 1
ATOM 1536 O O . ASN A 1 195 ? 0.022 26.203 15.047 1 91.81 195 ASN A O 1
ATOM 1540 N N . THR A 1 196 ? -1.08 24.359 14.953 1 92.94 196 THR A N 1
ATOM 1541 C CA . THR A 1 196 ? -2.402 24.969 14.977 1 92.94 196 THR A CA 1
ATOM 1542 C C . THR A 1 196 ? -2.936 25.047 16.406 1 92.94 196 THR A C 1
ATOM 1544 O O . THR A 1 196 ? -4.062 25.5 16.625 1 92.94 196 THR A O 1
ATOM 1547 N N . GLY A 1 197 ? -2.193 24.562 17.359 1 92.5 197 GLY A N 1
ATOM 1548 C CA . GLY A 1 197 ? -2.646 24.5 18.75 1 92.5 197 GLY A CA 1
ATOM 1549 C C . GLY A 1 197 ? -3.402 23.234 19.078 1 92.5 197 GLY A C 1
ATOM 1550 O O . GLY A 1 197 ? -3.73 22.984 20.234 1 92.5 197 GLY A O 1
ATOM 1551 N N . GLU A 1 198 ? -3.637 22.422 18.047 1 96.94 198 GLU A N 1
ATOM 1552 C CA . GLU A 1 198 ? -4.324 21.156 18.234 1 96.94 198 GLU A CA 1
ATOM 1553 C C . GLU A 1 198 ? -3.328 20.016 18.484 1 96.94 198 GLU A C 1
ATOM 1555 O O . GLU A 1 198 ? -2.133 20.172 18.219 1 96.94 198 GLU A O 1
ATOM 1560 N N . LYS A 1 199 ? -3.801 18.969 19.109 1 97.88 199 LYS A N 1
ATOM 1561 C CA . LYS A 1 199 ? -3.045 17.719 19.203 1 97.88 199 LYS A CA 1
ATOM 1562 C C . LYS A 1 199 ? -3.299 16.844 17.984 1 97.88 199 LYS A C 1
ATOM 1564 O O . LYS A 1 199 ? -4.27 17.047 17.25 1 97.88 199 LYS A O 1
ATOM 1569 N N . ILE A 1 200 ? -2.391 15.938 17.766 1 98.19 200 ILE A N 1
ATOM 1570 C CA . ILE A 1 200 ? -2.545 14.984 16.672 1 98.19 200 ILE A CA 1
ATOM 1571 C C . ILE A 1 200 ? -3.561 13.906 17.062 1 98.19 200 ILE A C 1
ATOM 1573 O O . ILE A 1 200 ? -3.459 13.312 18.141 1 98.19 200 ILE A O 1
ATOM 1577 N N . THR A 1 201 ? -4.555 13.758 16.234 1 98 201 THR A N 1
ATOM 1578 C CA . THR A 1 201 ? -5.59 12.75 16.438 1 98 201 THR A CA 1
ATOM 1579 C C . THR A 1 201 ? -5.52 11.672 15.352 1 98 201 THR A C 1
ATOM 1581 O O . THR A 1 201 ? -4.688 11.75 14.445 1 98 201 THR A O 1
ATOM 1584 N N . ASN A 1 202 ? -6.355 10.656 15.469 1 97.69 202 ASN A N 1
ATOM 1585 C CA . ASN A 1 202 ? -6.418 9.602 14.469 1 97.69 202 ASN A CA 1
ATOM 1586 C C . ASN A 1 202 ? -6.766 10.156 13.094 1 97.69 202 ASN A C 1
ATOM 1588 O O . ASN A 1 202 ? -6.219 9.703 12.078 1 97.69 202 ASN A O 1
ATOM 1592 N N . GLN A 1 203 ? -7.531 11.148 13.016 1 95.94 203 GLN A N 1
ATOM 1593 C CA . GLN A 1 203 ? -7.953 11.742 11.758 1 95.94 203 GLN A CA 1
ATOM 1594 C C . GLN A 1 203 ? -6.816 12.531 11.109 1 95.94 203 GLN A C 1
ATOM 1596 O O . GLN A 1 203 ? -6.797 12.719 9.891 1 95.94 203 GLN A O 1
ATOM 1601 N N . SER A 1 204 ? -5.883 12.977 11.938 1 97.19 204 SER A N 1
ATOM 1602 C CA . SER A 1 204 ? -4.781 13.773 11.414 1 97.19 204 SER A CA 1
ATOM 1603 C C . SER A 1 204 ? -3.697 12.898 10.805 1 97.19 204 SER A C 1
ATOM 1605 O O . SER A 1 204 ? -2.766 13.398 10.172 1 97.19 204 SER A O 1
ATOM 1607 N N . LEU A 1 205 ? -3.83 11.602 10.984 1 98.5 205 LEU A N 1
ATOM 1608 C CA . LEU A 1 205 ? -2.773 10.695 10.547 1 98.5 205 LEU A CA 1
ATOM 1609 C C . LEU A 1 205 ? -2.637 10.727 9.023 1 98.5 205 LEU A C 1
ATOM 1611 O O . LEU A 1 205 ? -1.541 10.531 8.492 1 98.5 205 LEU A O 1
ATOM 1615 N N . GLY A 1 206 ? -3.779 10.953 8.344 1 98.19 206 GLY A N 1
ATOM 1616 C CA . GLY A 1 206 ? -3.67 11.141 6.906 1 98.19 206 GLY A CA 1
ATOM 1617 C C . GLY A 1 206 ? -2.77 12.297 6.523 1 98.19 206 GLY A C 1
ATOM 1618 O O . GLY A 1 206 ? -2 12.203 5.562 1 98.19 206 GLY A O 1
ATOM 1619 N N . PHE A 1 207 ? -2.861 13.383 7.25 1 98.19 207 PHE A N 1
ATOM 1620 C CA . PHE A 1 207 ? -2.039 14.562 7.023 1 98.19 207 PHE A CA 1
ATOM 1621 C C . PHE A 1 207 ? -0.589 14.297 7.406 1 98.19 207 PHE A C 1
ATOM 1623 O O . PHE A 1 207 ? 0.329 14.617 6.652 1 98.19 207 PHE A O 1
ATOM 1630 N N . ILE A 1 208 ? -0.325 13.656 8.523 1 97.94 208 ILE A N 1
ATOM 1631 C CA . ILE A 1 208 ? 1.008 13.336 9.031 1 97.94 208 ILE A CA 1
ATOM 1632 C C . ILE A 1 208 ? 1.726 12.414 8.047 1 97.94 208 ILE A C 1
ATOM 1634 O O . ILE A 1 208 ? 2.916 12.586 7.777 1 97.94 208 ILE A O 1
ATOM 1638 N N . ALA A 1 209 ? 1.014 11.477 7.43 1 98.12 209 ALA A N 1
ATOM 1639 C CA . ALA A 1 209 ? 1.584 10.492 6.52 1 98.12 209 ALA A CA 1
ATOM 1640 C C . ALA A 1 209 ? 2.059 11.148 5.227 1 98.12 209 ALA A C 1
ATOM 1642 O O . ALA A 1 209 ? 2.836 10.555 4.469 1 98.12 209 ALA A O 1
ATOM 1643 N N . ASP A 1 210 ? 1.578 12.312 4.965 1 96.69 210 ASP A N 1
ATOM 1644 C CA . ASP A 1 210 ? 1.903 12.984 3.711 1 96.69 210 ASP A CA 1
ATOM 1645 C C . ASP A 1 210 ? 2.857 14.156 3.945 1 96.69 210 ASP A C 1
ATOM 1647 O O . ASP A 1 210 ? 3.008 15.023 3.082 1 96.69 210 ASP A O 1
ATOM 1651 N N . MET A 1 211 ? 3.414 14.297 5.133 1 93.38 211 MET A N 1
ATOM 1652 C CA . MET A 1 211 ? 4.324 15.383 5.488 1 93.38 211 MET A CA 1
ATOM 1653 C C . MET A 1 211 ? 5.664 14.836 5.961 1 93.38 211 MET A C 1
ATOM 1655 O O . MET A 1 211 ? 5.777 14.352 7.086 1 93.38 211 MET A O 1
ATOM 1659 N N . PHE A 1 212 ? 6.609 14.891 5.129 1 88.25 212 PHE A N 1
ATOM 1660 C CA . PHE A 1 212 ? 7.926 14.328 5.422 1 88.25 212 PHE A CA 1
ATOM 1661 C C . PHE A 1 212 ? 9.008 15.039 4.609 1 88.25 212 PHE A C 1
ATOM 1663 O O . PHE A 1 212 ? 8.711 15.695 3.611 1 88.25 212 PHE A O 1
ATOM 1670 N N . PRO A 1 213 ? 10.227 14.992 5.215 1 78.81 213 PRO A N 1
ATOM 1671 C CA . PRO A 1 213 ? 11.312 15.492 4.375 1 78.81 213 PRO A CA 1
ATOM 1672 C C . PRO A 1 213 ? 11.523 14.648 3.117 1 78.81 213 PRO A C 1
ATOM 1674 O O . PRO A 1 213 ? 11.648 13.43 3.203 1 78.81 213 PRO A O 1
ATOM 1677 N N . MET A 1 214 ? 11.562 15.273 2.018 1 74.5 214 MET A N 1
ATOM 1678 C CA . MET A 1 214 ? 11.672 14.562 0.747 1 74.5 214 MET A CA 1
ATOM 1679 C C . MET A 1 214 ? 13.086 14.023 0.552 1 74.5 214 MET A C 1
ATOM 1681 O O . MET A 1 214 ? 14.055 14.781 0.56 1 74.5 214 MET A O 1
ATOM 1685 N N . PRO A 1 215 ? 13.172 12.781 0.36 1 69.44 215 PRO A N 1
ATOM 1686 C CA . PRO A 1 215 ? 14.484 12.164 0.187 1 69.44 215 PRO A CA 1
ATOM 1687 C C . PRO A 1 215 ? 15.273 12.766 -0.973 1 69.44 215 PRO A C 1
ATOM 1689 O O . PRO A 1 215 ? 16.5 12.93 -0.876 1 69.44 215 PRO A O 1
ATOM 1692 N N . VAL A 1 216 ? 14.594 13.172 -2.027 1 70.25 216 VAL A N 1
ATOM 1693 C CA . VAL A 1 216 ? 15.258 13.719 -3.205 1 70.25 216 VAL A CA 1
ATOM 1694 C C . VAL A 1 216 ? 16.031 14.984 -2.826 1 70.25 216 VAL A C 1
ATOM 1696 O O . VAL A 1 216 ? 17.125 15.227 -3.334 1 70.25 216 VAL A O 1
ATOM 1699 N N . GLU A 1 217 ? 15.43 15.688 -1.933 1 69.31 217 GLU A N 1
ATOM 1700 C CA . GLU A 1 217 ? 16.078 16.922 -1.519 1 69.31 217 GLU A CA 1
ATOM 1701 C C . GLU A 1 217 ? 17.359 16.656 -0.731 1 69.31 217 GLU A C 1
ATOM 1703 O O . GLU A 1 217 ? 18.312 17.422 -0.803 1 69.31 217 GLU A O 1
ATOM 1708 N N . SER A 1 218 ? 17.359 15.547 -0.047 1 66 218 SER A N 1
ATOM 1709 C CA . SER A 1 218 ? 18.562 15.133 0.667 1 66 218 SER A CA 1
ATOM 1710 C C . SER A 1 218 ? 19.703 14.797 -0.3 1 66 218 SER A C 1
ATOM 1712 O O . SER A 1 218 ? 20.859 15.07 -0.013 1 66 218 SER A O 1
ATOM 1714 N N . PHE A 1 219 ? 19.344 14.273 -1.414 1 66.25 219 PHE A N 1
ATOM 1715 C CA . PHE A 1 219 ? 20.328 13.961 -2.443 1 66.25 219 PHE A CA 1
ATOM 1716 C C . PHE A 1 219 ? 20.953 15.242 -3.002 1 66.25 219 PHE A C 1
ATOM 1718 O O . PHE A 1 219 ? 22.156 15.305 -3.236 1 66.25 219 PHE A O 1
ATOM 1725 N N . ARG A 1 220 ? 20.109 16.141 -3.117 1 61.94 220 ARG A N 1
ATOM 1726 C CA . ARG A 1 220 ? 20.547 17.391 -3.709 1 61.94 220 ARG A CA 1
ATOM 1727 C C . ARG A 1 220 ? 21.422 18.188 -2.738 1 61.94 220 ARG A C 1
ATOM 1729 O O . ARG A 1 220 ? 22.406 18.812 -3.146 1 61.94 220 ARG A O 1
ATOM 1736 N N . GLU A 1 221 ? 20.969 18.172 -1.551 1 58.09 221 GLU A N 1
ATOM 1737 C CA . GLU A 1 221 ? 21.75 18.891 -0.55 1 58.09 221 GLU A CA 1
ATOM 1738 C C . GLU A 1 221 ? 23.141 18.281 -0.394 1 58.09 221 GLU A C 1
ATOM 1740 O O . GLU A 1 221 ? 24.109 19 -0.101 1 58.09 221 GLU A O 1
ATOM 1745 N N . ARG A 1 222 ? 23.188 16.969 -0.549 1 53.09 222 ARG A N 1
ATOM 1746 C CA . ARG A 1 222 ? 24.484 16.297 -0.388 1 53.09 222 ARG A CA 1
ATOM 1747 C C . ARG A 1 222 ? 25.344 16.438 -1.639 1 53.09 222 ARG A C 1
ATOM 1749 O O . ARG A 1 222 ? 26.547 16.234 -1.594 1 53.09 222 ARG A O 1
ATOM 1756 N N . GLU A 1 223 ? 24.672 16.531 -2.674 1 48.72 223 GLU A N 1
ATOM 1757 C CA . GLU A 1 223 ? 25.469 16.828 -3.863 1 48.72 223 GLU A CA 1
ATOM 1758 C C . GLU A 1 223 ? 26.078 18.219 -3.793 1 48.72 223 GLU A C 1
ATOM 1760 O O . GLU A 1 223 ? 25.391 19.188 -3.482 1 48.72 223 GLU A O 1
ATOM 1765 N N . ASN A 1 224 ? 27.172 18.312 -3.199 1 39.78 224 ASN A N 1
ATOM 1766 C CA . ASN A 1 224 ? 28 19.516 -3.09 1 39.78 224 ASN A CA 1
ATOM 1767 C C . ASN A 1 224 ? 27.828 20.422 -4.301 1 39.78 224 ASN A C 1
ATOM 1769 O O . ASN A 1 224 ? 28.219 20.062 -5.414 1 39.78 224 ASN A O 1
ATOM 1773 N N . PRO A 1 225 ? 26.984 21.438 -4.137 1 38.66 225 PRO A N 1
ATOM 1774 C CA . PRO A 1 225 ? 26.938 22.375 -5.258 1 38.66 225 PRO A CA 1
ATOM 1775 C C . PRO A 1 225 ? 28.328 22.734 -5.789 1 38.66 225 PRO A C 1
ATOM 1777 O O . PRO A 1 225 ? 28.453 23.188 -6.934 1 38.66 225 PRO A O 1
ATOM 1780 N N . TYR A 1 226 ? 29.141 22.828 -4.836 1 36.94 226 TYR A N 1
ATOM 1781 C CA . TYR A 1 226 ? 30.484 23.297 -5.152 1 36.94 226 TYR A CA 1
ATOM 1782 C C . TYR A 1 226 ? 31.266 22.219 -5.898 1 36.94 226 TYR A C 1
ATOM 1784 O O . TYR A 1 226 ? 32.406 22.453 -6.312 1 36.94 226 TYR A O 1
ATOM 1792 N N . ASP A 1 227 ? 30.844 21.094 -5.805 1 37.66 227 ASP A N 1
ATOM 1793 C CA . ASP A 1 227 ? 31.75 20.203 -6.527 1 37.66 227 ASP A CA 1
ATOM 1794 C C . ASP A 1 227 ? 31.734 20.5 -8.023 1 37.66 227 ASP A C 1
ATOM 1796 O O . ASP A 1 227 ? 32.562 19.984 -8.781 1 37.66 227 ASP A O 1
ATOM 1800 N N . SER A 1 228 ? 30.562 20.797 -8.625 1 36.94 228 SER A N 1
ATOM 1801 C CA . SER A 1 228 ? 30.797 21.203 -10.008 1 36.94 228 SER A CA 1
ATOM 1802 C C . SER A 1 228 ? 31.109 22.688 -10.102 1 36.94 228 SER A C 1
ATOM 1804 O O . SER A 1 228 ? 30.453 23.516 -9.461 1 36.94 228 SER A O 1
ATOM 1806 N N . ASN A 1 229 ? 32.344 23.078 -10.312 1 41.91 229 ASN A N 1
ATOM 1807 C CA . ASN A 1 229 ? 32.875 24.375 -10.711 1 41.91 229 ASN A CA 1
ATOM 1808 C C . ASN A 1 229 ? 31.938 25.109 -11.672 1 41.91 229 ASN A C 1
ATOM 1810 O O . ASN A 1 229 ? 32.281 26.188 -12.164 1 41.91 229 ASN A O 1
ATOM 1814 N N . ASP A 1 230 ? 31.125 24.422 -12.375 1 39.69 230 ASP A N 1
ATOM 1815 C CA . ASP A 1 230 ? 30.375 25.109 -13.422 1 39.69 230 ASP A CA 1
ATOM 1816 C C . ASP A 1 230 ? 29.109 25.766 -12.859 1 39.69 230 ASP A C 1
ATOM 1818 O O . ASP A 1 230 ? 28.25 25.078 -12.312 1 39.69 230 ASP A O 1
ATOM 1822 N N . ALA A 1 231 ? 29.156 27.062 -12.523 1 39.03 231 ALA A N 1
ATOM 1823 C CA . ALA A 1 231 ? 28.125 27.984 -12.055 1 39.03 231 ALA A CA 1
ATOM 1824 C C . ALA A 1 231 ? 26.766 27.625 -12.641 1 39.03 231 ALA A C 1
ATOM 1826 O O . ALA A 1 231 ? 25.734 27.734 -11.969 1 39.03 231 ALA A O 1
ATOM 1827 N N . GLU A 1 232 ? 26.781 27.266 -13.938 1 40.84 232 GLU A N 1
ATOM 1828 C CA . GLU A 1 232 ? 25.531 26.969 -14.641 1 40.84 232 GLU A CA 1
ATOM 1829 C C . GLU A 1 232 ? 24.859 25.734 -14.07 1 40.84 232 GLU A C 1
ATOM 1831 O O . GLU A 1 232 ? 23.625 25.656 -14.016 1 40.84 232 GLU A O 1
ATOM 1836 N N . LYS A 1 233 ? 25.672 24.75 -13.828 1 46 233 LYS A N 1
ATOM 1837 C CA . LYS A 1 233 ? 25.141 23.547 -13.211 1 46 233 LYS A CA 1
ATOM 1838 C C . LYS A 1 233 ? 24.656 23.812 -11.789 1 46 233 LYS A C 1
ATOM 1840 O O . LYS A 1 233 ? 23.781 23.109 -11.273 1 46 233 LYS A O 1
ATOM 1845 N N . ALA A 1 234 ? 25.312 24.828 -11.266 1 37.28 234 ALA A N 1
ATOM 1846 C CA . ALA A 1 234 ? 24.875 25.312 -9.961 1 37.28 234 ALA A CA 1
ATOM 1847 C C . ALA A 1 234 ? 23.469 25.922 -10.039 1 37.28 234 ALA A C 1
ATOM 1849 O O . ALA A 1 234 ? 22.656 25.734 -9.141 1 37.28 234 ALA A O 1
ATOM 1850 N N . LYS A 1 235 ? 23.281 26.891 -10.969 1 41.75 235 LYS A N 1
ATOM 1851 C CA . LYS A 1 235 ? 21.984 27.531 -11.188 1 41.75 235 LYS A CA 1
ATOM 1852 C C . LYS A 1 235 ? 20.906 26.5 -11.484 1 41.75 235 LYS A C 1
ATOM 1854 O O . LYS A 1 235 ? 19.75 26.688 -11.125 1 41.75 235 LYS A O 1
ATOM 1859 N N . LYS A 1 236 ? 21.219 25.562 -12.328 1 43.16 236 LYS A N 1
ATOM 1860 C CA . LYS A 1 236 ? 20.266 24.531 -12.727 1 43.16 236 LYS A CA 1
ATOM 1861 C C . LYS A 1 236 ? 19.875 23.656 -11.539 1 43.16 236 LYS A C 1
ATOM 1863 O O . LYS A 1 236 ? 18.969 22.844 -11.641 1 43.16 236 LYS A O 1
ATOM 1868 N N . LYS A 1 237 ? 20.625 23.625 -10.555 1 42.44 237 LYS A N 1
ATOM 1869 C CA . LYS A 1 237 ? 20.531 22.797 -9.352 1 42.44 237 LYS A CA 1
ATOM 1870 C C . LYS A 1 237 ? 19.25 23.094 -8.586 1 42.44 237 LYS A C 1
ATOM 1872 O O . LYS A 1 237 ? 18.797 22.25 -7.793 1 42.44 237 LYS A O 1
ATOM 1877 N N . LEU A 1 238 ? 18.906 24.359 -8.508 1 43.28 238 LEU A N 1
ATOM 1878 C CA . LEU A 1 238 ? 17.688 24.547 -7.723 1 43.28 238 LEU A CA 1
ATOM 1879 C C . LEU A 1 238 ? 16.469 24.062 -8.484 1 43.28 238 LEU A C 1
ATOM 1881 O O . LEU A 1 238 ? 15.391 24.641 -8.367 1 43.28 238 LEU A O 1
ATOM 1885 N N . ALA A 1 239 ? 16.625 23.312 -9.562 1 49.59 239 ALA A N 1
ATOM 1886 C CA . ALA A 1 239 ? 15.375 22.922 -10.211 1 49.59 239 ALA A CA 1
ATOM 1887 C C . ALA A 1 239 ? 14.359 22.438 -9.18 1 49.59 239 ALA A C 1
ATOM 1889 O O . ALA A 1 239 ? 14.648 21.547 -8.375 1 49.59 239 ALA A O 1
ATOM 1890 N N . ILE A 1 240 ? 13.422 23.25 -8.664 1 61.38 240 ILE A N 1
ATOM 1891 C CA . ILE A 1 240 ? 12.281 23 -7.789 1 61.38 240 ILE A CA 1
ATOM 1892 C C . ILE A 1 240 ? 11.453 21.844 -8.344 1 61.38 240 ILE A C 1
ATOM 1894 O O . ILE A 1 240 ? 11.078 21.844 -9.516 1 61.38 240 ILE A O 1
ATOM 1898 N N . TYR A 1 241 ? 11.664 20.609 -7.777 1 75.81 241 TYR A N 1
ATOM 1899 C CA . TYR A 1 241 ? 10.852 19.453 -8.172 1 75.81 241 TYR A CA 1
ATOM 1900 C C . TYR A 1 241 ? 9.508 19.469 -7.445 1 75.81 241 TYR A C 1
ATOM 1902 O O . TYR A 1 241 ? 9.391 20.031 -6.348 1 75.81 241 TYR A O 1
ATOM 1910 N N . TRP A 1 242 ? 8.609 19.047 -8.188 1 80.44 242 TRP A N 1
ATOM 1911 C CA . TRP A 1 242 ? 7.277 18.75 -7.672 1 80.44 242 TRP A CA 1
ATOM 1912 C C . TRP A 1 242 ? 7.062 17.234 -7.566 1 80.44 242 TRP A C 1
ATOM 1914 O O . TRP A 1 242 ? 7.441 16.484 -8.469 1 80.44 242 TRP A O 1
ATOM 1924 N N . TYR A 1 243 ? 6.52 16.812 -6.453 1 88.25 243 TYR A N 1
ATOM 1925 C CA . TYR A 1 243 ? 6.402 15.383 -6.176 1 88.25 243 TYR A CA 1
ATOM 1926 C C . TYR A 1 243 ? 4.941 14.977 -6.008 1 88.25 243 TYR A C 1
ATOM 1928 O O . TYR A 1 243 ? 4.512 14.617 -4.91 1 88.25 243 TYR A O 1
ATOM 1936 N N . PRO A 1 244 ? 4.188 14.984 -7.09 1 90.69 244 PRO A N 1
ATOM 1937 C CA . PRO A 1 244 ? 2.791 14.57 -6.938 1 90.69 244 PRO A CA 1
ATOM 1938 C C . PRO A 1 244 ? 2.645 13.109 -6.523 1 90.69 244 PRO A C 1
ATOM 1940 O O . PRO A 1 244 ? 3.326 12.242 -7.07 1 90.69 244 PRO A O 1
ATOM 1943 N N . THR A 1 245 ? 1.866 12.898 -5.461 1 94.94 245 THR A N 1
ATOM 1944 C CA . THR A 1 245 ? 1.482 11.547 -5.062 1 94.94 245 THR A CA 1
ATOM 1945 C C . THR A 1 245 ? 0.408 10.992 -5.992 1 94.94 245 THR A C 1
ATOM 1947 O O . THR A 1 245 ? -0.652 11.602 -6.156 1 94.94 245 THR A O 1
ATOM 1950 N N . VAL A 1 246 ? 0.703 9.867 -6.629 1 96.75 246 VAL A N 1
ATOM 1951 C CA . VAL A 1 246 ? -0.257 9.188 -7.492 1 96.75 246 VAL A CA 1
ATOM 1952 C C . VAL A 1 246 ? -1.289 8.453 -6.645 1 96.75 246 VAL A C 1
ATOM 1954 O O . VAL A 1 246 ? -2.492 8.547 -6.898 1 96.75 246 VAL A O 1
ATOM 1957 N N . LEU A 1 247 ? -0.802 7.738 -5.711 1 98.56 247 LEU A N 1
ATOM 1958 C CA . LEU A 1 247 ? -1.647 7.027 -4.758 1 98.56 247 LEU A CA 1
ATOM 1959 C C . LEU A 1 247 ? -0.933 6.852 -3.422 1 98.56 247 LEU A C 1
ATOM 1961 O O . LEU A 1 247 ? 0.294 6.953 -3.352 1 98.56 247 LEU A O 1
ATOM 1965 N N . LEU A 1 248 ? -1.677 6.703 -2.383 1 97.62 248 LEU A N 1
ATOM 1966 C CA . LEU A 1 248 ? -1.077 6.352 -1.102 1 97.62 248 LEU A CA 1
ATOM 1967 C C . LEU A 1 248 ? -1.939 5.336 -0.36 1 97.62 248 LEU A C 1
ATOM 1969 O O . LEU A 1 248 ? -3.141 5.227 -0.617 1 97.62 248 LEU A O 1
ATOM 1973 N N . ASN A 1 249 ? -1.312 4.508 0.404 1 98.69 249 ASN A N 1
ATOM 1974 C CA . ASN A 1 249 ? -1.876 3.498 1.292 1 98.69 249 ASN A CA 1
ATOM 1975 C C . ASN A 1 249 ? -1.485 3.748 2.746 1 98.69 249 ASN A C 1
ATOM 1977 O O . ASN A 1 249 ? -0.328 4.055 3.039 1 98.69 249 ASN A O 1
ATOM 1981 N N . ILE A 1 250 ? -2.492 3.668 3.631 1 98.81 250 ILE A N 1
ATOM 1982 C CA . ILE A 1 250 ? -2.188 3.756 5.055 1 98.81 250 ILE A CA 1
ATOM 1983 C C . ILE A 1 250 ? -2.803 2.568 5.789 1 98.81 250 ILE A C 1
ATOM 1985 O O . ILE A 1 250 ? -3.977 2.246 5.586 1 98.81 250 ILE A O 1
ATOM 1989 N N . GLU A 1 251 ? -2.018 1.872 6.504 1 98.88 251 GLU A N 1
ATOM 1990 C CA . GLU A 1 251 ? -2.486 0.896 7.48 1 98.88 251 GLU A CA 1
ATOM 1991 C C . GLU A 1 251 ? -2.375 1.442 8.898 1 98.88 251 GLU A C 1
ATOM 1993 O O . GLU A 1 251 ? -1.284 1.801 9.352 1 98.88 251 GLU A O 1
ATOM 1998 N N . PHE A 1 252 ? -3.504 1.558 9.586 1 98.81 252 PHE A N 1
ATOM 1999 C CA . PHE A 1 252 ? -3.527 2.057 10.961 1 98.81 252 PHE A CA 1
ATOM 2000 C C . PHE A 1 252 ? -3.365 0.916 11.953 1 98.81 252 PHE A C 1
ATOM 2002 O O . PHE A 1 252 ? -4.172 -0.017 11.977 1 98.81 252 PHE A O 1
ATOM 2009 N N . LYS A 1 253 ? -2.33 1.041 12.797 1 98.56 253 LYS A N 1
ATOM 2010 C CA . LYS A 1 253 ? -1.916 -0.088 13.625 1 98.56 253 LYS A CA 1
ATOM 2011 C C . LYS A 1 253 ? -2.342 0.109 15.078 1 98.56 253 LYS A C 1
ATOM 2013 O O . LYS A 1 253 ? -2.551 -0.863 15.805 1 98.56 253 LYS A O 1
ATOM 2018 N N . LYS A 1 254 ? -2.412 1.309 15.484 1 98.19 254 LYS A N 1
ATOM 2019 C CA . LYS A 1 254 ? -2.705 1.638 16.875 1 98.19 254 LYS A CA 1
ATOM 2020 C C . LYS A 1 254 ? -3.564 2.895 16.969 1 98.19 254 LYS A C 1
ATOM 2022 O O . LYS A 1 254 ? -3.33 3.871 16.266 1 98.19 254 LYS A O 1
ATOM 2027 N N . LEU A 1 255 ? -4.57 2.85 17.828 1 98 255 LEU A N 1
ATOM 2028 C CA . LEU A 1 255 ? -5.391 4.023 18.094 1 98 255 LEU A CA 1
ATOM 2029 C C . LEU A 1 255 ? -4.652 5.008 19 1 98 255 LEU A C 1
ATOM 2031 O O . LEU A 1 255 ? -4.098 4.617 20.031 1 98 255 LEU A O 1
ATOM 2035 N N . LEU A 1 256 ? -4.621 6.223 18.547 1 98.19 256 LEU A N 1
ATOM 2036 C CA . LEU A 1 256 ? -4.176 7.277 19.453 1 98.19 256 LEU A CA 1
ATOM 2037 C C . LEU A 1 256 ? -5.234 7.562 20.516 1 98.19 256 LEU A C 1
ATOM 2039 O O . LEU A 1 256 ? -6.422 7.309 20.297 1 98.19 256 LEU A O 1
ATOM 2043 N N . PRO A 1 257 ? -4.781 8.094 21.656 1 97.31 257 PRO A N 1
ATOM 2044 C CA . PRO A 1 257 ? -5.773 8.477 22.672 1 97.31 257 PRO A CA 1
ATOM 2045 C C . PRO A 1 257 ? -6.797 9.477 22.141 1 97.31 257 PRO A C 1
ATOM 2047 O O . PRO A 1 257 ? -6.496 10.234 21.203 1 97.31 257 PRO A O 1
ATOM 2050 N N . GLU A 1 258 ? -7.984 9.461 22.688 1 93.94 258 GLU A N 1
ATOM 2051 C CA . GLU A 1 258 ? -9.078 10.312 22.25 1 93.94 258 GLU A CA 1
ATOM 2052 C C . GLU A 1 258 ? -8.68 11.789 22.281 1 93.94 258 GLU A C 1
ATOM 2054 O O . GLU A 1 258 ? -9.055 12.562 21.406 1 93.94 258 GLU A O 1
ATOM 2059 N N . GLU A 1 259 ? -7.941 12.172 23.328 1 95.94 259 GLU A N 1
ATOM 2060 C CA . GLU A 1 259 ? -7.527 13.57 23.484 1 95.94 259 GLU A CA 1
ATOM 2061 C C . GLU A 1 259 ? -6.418 13.922 22.5 1 95.94 259 GLU A C 1
ATOM 2063 O O . GLU A 1 259 ? -6.098 15.102 22.312 1 95.94 259 GLU A O 1
ATOM 2068 N N . GLY A 1 260 ? -5.84 12.922 21.797 1 97.94 260 GLY A N 1
ATOM 2069 C CA . GLY A 1 260 ? -4.738 13.148 20.875 1 97.94 260 GLY A CA 1
ATOM 2070 C C . GLY A 1 260 ? -3.379 13.125 21.547 1 97.94 260 GLY A C 1
ATOM 2071 O O . GLY A 1 260 ? -3.285 12.93 22.766 1 97.94 260 GLY A O 1
ATOM 2072 N N . VAL A 1 261 ? -2.346 13.195 20.75 1 98.5 261 VAL A N 1
ATOM 2073 C CA . VAL A 1 261 ? -0.975 13.227 21.25 1 98.5 261 VAL A CA 1
ATOM 2074 C C . VAL A 1 261 ? -0.255 14.453 20.703 1 98.5 261 VAL A C 1
ATOM 2076 O O . VAL A 1 261 ? -0.62 14.977 19.641 1 98.5 261 VAL A O 1
ATOM 2079 N N . GLU A 1 262 ? 0.705 14.875 21.422 1 97.5 262 GLU A N 1
ATOM 2080 C CA . GLU A 1 262 ? 1.43 16.078 21.016 1 97.5 262 GLU A CA 1
ATOM 2081 C C . GLU A 1 262 ? 2.439 15.766 19.922 1 97.5 262 GLU A C 1
ATOM 2083 O O . GLU A 1 262 ? 2.605 16.547 18.984 1 97.5 262 GLU A O 1
ATOM 2088 N N . TRP A 1 263 ? 3.096 14.547 20.078 1 98.06 263 TRP A N 1
ATOM 2089 C CA . TRP A 1 263 ? 4.234 14.25 19.219 1 98.06 263 TRP A CA 1
ATOM 2090 C C . TRP A 1 263 ? 4.039 12.914 18.5 1 98.06 263 TRP A C 1
ATOM 2092 O O . TRP A 1 263 ? 3.557 11.945 19.109 1 98.06 263 TRP A O 1
ATOM 2102 N N . LEU A 1 264 ? 4.453 12.898 17.25 1 98.69 264 LEU A N 1
ATOM 2103 C CA . LEU A 1 264 ? 4.684 11.641 16.547 1 98.69 264 LEU A CA 1
ATOM 2104 C C . LEU A 1 264 ? 6.051 11.641 15.883 1 98.69 264 LEU A C 1
ATOM 2106 O O . LEU A 1 264 ? 6.539 12.688 15.453 1 98.69 264 LEU A O 1
ATOM 2110 N N . PHE A 1 265 ? 6.656 10.516 15.883 1 98.5 265 PHE A N 1
ATOM 2111 C CA . PHE A 1 265 ? 7.844 10.242 15.078 1 98.5 265 PHE A CA 1
ATOM 2112 C C . PHE A 1 265 ? 7.461 9.633 13.734 1 98.5 265 PHE A C 1
ATOM 2114 O O . PHE A 1 265 ? 6.539 8.82 13.656 1 98.5 265 PHE A O 1
ATOM 2121 N N . SER A 1 266 ? 8.133 10.016 12.688 1 97.94 266 SER A N 1
ATOM 2122 C CA . SER A 1 266 ? 7.965 9.336 11.406 1 97.94 266 SER A CA 1
ATOM 2123 C C . SER A 1 266 ? 9.305 9.117 10.719 1 97.94 266 SER A C 1
ATOM 2125 O O . SER A 1 266 ? 10.195 9.969 10.789 1 97.94 266 SER A O 1
ATOM 2127 N N . ARG A 1 267 ? 9.508 8 10.141 1 97.38 267 ARG A N 1
ATOM 2128 C CA . ARG A 1 267 ? 10.594 7.727 9.203 1 97.38 267 ARG A CA 1
ATOM 2129 C C . ARG A 1 267 ? 10.062 7.52 7.793 1 97.38 267 ARG A C 1
ATOM 2131 O O . ARG A 1 267 ? 9.211 6.652 7.562 1 97.38 267 ARG A O 1
ATOM 2138 N N . CYS A 1 268 ? 10.5 8.305 6.91 1 96.62 268 CYS A N 1
ATOM 2139 C CA . CYS A 1 268 ? 10.227 8.125 5.488 1 96.62 268 CYS A CA 1
ATOM 2140 C C . CYS A 1 268 ? 11.43 7.539 4.766 1 96.62 268 CYS A C 1
ATOM 2142 O O . CYS A 1 268 ? 12.547 8.031 4.914 1 96.62 268 CYS A O 1
ATOM 2144 N N . LYS A 1 269 ? 11.227 6.504 4.02 1 95.5 269 LYS A N 1
ATOM 2145 C CA . LYS A 1 269 ? 12.281 5.844 3.254 1 95.5 269 LYS A CA 1
ATOM 2146 C C . LYS A 1 269 ? 11.859 5.648 1.8 1 95.5 269 LYS A C 1
ATOM 2148 O O . LYS A 1 269 ? 10.68 5.438 1.51 1 95.5 269 LYS A O 1
ATOM 2153 N N . THR A 1 270 ? 12.797 5.789 0.909 1 96.5 270 THR A N 1
ATOM 2154 C CA . THR A 1 270 ? 12.594 5.398 -0.482 1 96.5 270 THR A CA 1
ATOM 2155 C C . THR A 1 270 ? 13.531 4.258 -0.867 1 96.5 270 THR A C 1
ATOM 2157 O O . THR A 1 270 ? 14.695 4.242 -0.457 1 96.5 270 THR A O 1
ATOM 2160 N N . LYS A 1 271 ? 13.055 3.301 -1.591 1 97.19 271 LYS A N 1
ATOM 2161 C CA . LYS A 1 271 ? 13.875 2.186 -2.061 1 97.19 271 LYS A CA 1
ATOM 2162 C C . LYS A 1 271 ? 14.422 2.457 -3.461 1 97.19 271 LYS A C 1
ATOM 2164 O O . LYS A 1 271 ? 15.555 2.086 -3.771 1 97.19 271 LYS A O 1
ATOM 2169 N N . GLN A 1 272 ? 13.578 3.107 -4.297 1 97.38 272 GLN A N 1
ATOM 2170 C CA . GLN A 1 272 ? 14 3.309 -5.68 1 97.38 272 GLN A CA 1
ATOM 2171 C C . GLN A 1 272 ? 13.414 4.594 -6.254 1 97.38 272 GLN A C 1
ATOM 2173 O O . GLN A 1 272 ? 12.219 4.855 -6.102 1 97.38 272 GLN A O 1
ATOM 2178 N N . ILE A 1 273 ? 14.227 5.363 -6.801 1 95.62 273 ILE A N 1
ATOM 2179 C CA . ILE A 1 273 ? 13.883 6.496 -7.648 1 95.62 273 ILE A CA 1
ATOM 2180 C C . ILE A 1 273 ? 14.414 6.266 -9.062 1 95.62 273 ILE A C 1
ATOM 2182 O O . ILE A 1 273 ? 15.633 6.234 -9.281 1 95.62 273 ILE A O 1
ATOM 2186 N N . LYS A 1 274 ? 13.516 6.098 -9.977 1 96.56 274 LYS A N 1
ATOM 2187 C CA . LYS A 1 274 ? 13.945 5.734 -11.328 1 96.56 274 LYS A CA 1
ATOM 2188 C C . LYS A 1 274 ? 12.992 6.289 -12.375 1 96.56 274 LYS A C 1
ATOM 2190 O O . LYS A 1 274 ? 11.773 6.109 -12.273 1 96.56 274 LYS A O 1
ATOM 2195 N N . ASN A 1 275 ? 13.523 7.016 -13.344 1 95.81 275 ASN A N 1
ATOM 2196 C CA . ASN A 1 275 ? 12.781 7.527 -14.492 1 95.81 275 ASN A CA 1
ATOM 2197 C C . ASN A 1 275 ? 11.57 8.344 -14.062 1 95.81 275 ASN A C 1
ATOM 2199 O O . ASN A 1 275 ? 10.477 8.172 -14.602 1 95.81 275 ASN A O 1
ATOM 2203 N N . GLY A 1 276 ? 11.711 9.039 -12.984 1 94.06 276 GLY A N 1
ATOM 2204 C CA . GLY A 1 276 ? 10.688 9.984 -12.57 1 94.06 276 GLY A CA 1
ATOM 2205 C C . GLY A 1 276 ? 9.672 9.383 -11.617 1 94.06 276 GLY A C 1
ATOM 2206 O O . GLY A 1 276 ? 8.695 10.047 -11.242 1 94.06 276 GLY A O 1
ATOM 2207 N N . ARG A 1 277 ? 9.836 8.109 -11.203 1 96.38 277 ARG A N 1
ATOM 2208 C CA . ARG A 1 277 ? 8.961 7.48 -10.219 1 96.38 277 ARG A CA 1
ATOM 2209 C C . ARG A 1 277 ? 9.703 7.234 -8.906 1 96.38 277 ARG A C 1
ATOM 2211 O O . ARG A 1 277 ? 10.875 6.867 -8.914 1 96.38 277 ARG A O 1
ATOM 2218 N N . MET A 1 278 ? 8.969 7.453 -7.828 1 96.44 278 MET A N 1
ATOM 2219 C CA . MET A 1 278 ? 9.523 7.305 -6.488 1 96.44 278 MET A CA 1
ATOM 2220 C C . MET A 1 278 ? 8.555 6.578 -5.566 1 96.44 278 MET A C 1
ATOM 2222 O O . MET A 1 278 ? 7.363 6.898 -5.539 1 96.44 278 MET A O 1
ATOM 2226 N N . ASP A 1 279 ? 9.078 5.543 -4.934 1 98.06 279 ASP A N 1
ATOM 2227 C CA . ASP A 1 279 ? 8.305 4.914 -3.871 1 98.06 279 ASP A CA 1
ATOM 2228 C C . ASP A 1 279 ? 8.648 5.516 -2.51 1 98.06 279 ASP A C 1
ATOM 2230 O O . ASP A 1 279 ? 9.797 5.871 -2.258 1 98.06 279 ASP A O 1
ATOM 2234 N N . LEU A 1 280 ? 7.621 5.652 -1.664 1 97.62 280 LEU A N 1
ATOM 2235 C CA . LEU A 1 280 ? 7.824 6.113 -0.294 1 97.62 280 LEU A CA 1
ATOM 2236 C C . LEU A 1 280 ? 7.227 5.125 0.705 1 97.62 280 LEU A C 1
ATOM 2238 O O . LEU A 1 280 ? 6.137 4.594 0.484 1 97.62 280 LEU A O 1
ATOM 2242 N N . GLU A 1 281 ? 7.945 4.871 1.696 1 97.5 281 GLU A N 1
ATOM 2243 C CA . GLU A 1 281 ? 7.5 4.082 2.842 1 97.5 281 GLU A CA 1
ATOM 2244 C C . GLU A 1 281 ? 7.621 4.875 4.141 1 97.5 281 GLU A C 1
ATOM 2246 O O . GLU A 1 281 ? 8.703 5.363 4.477 1 97.5 281 GLU A O 1
ATOM 2251 N N . LEU A 1 282 ? 6.527 4.996 4.879 1 97.94 282 LEU A N 1
ATOM 2252 C CA . LEU A 1 282 ? 6.547 5.719 6.145 1 97.94 282 LEU A CA 1
ATOM 2253 C C . LEU A 1 282 ? 6.195 4.793 7.305 1 97.94 282 LEU A C 1
ATOM 2255 O O . LEU A 1 282 ? 5.273 3.98 7.195 1 97.94 282 LEU A O 1
ATOM 2259 N N . THR A 1 283 ? 6.98 4.871 8.305 1 98.5 283 THR A N 1
ATOM 2260 C CA . THR A 1 283 ? 6.648 4.316 9.617 1 98.5 283 THR A CA 1
ATOM 2261 C C . THR A 1 283 ? 6.398 5.43 10.625 1 98.5 283 THR A C 1
ATOM 2263 O O . THR A 1 283 ? 7.297 6.219 10.93 1 98.5 283 THR A O 1
ATOM 2266 N N . ILE A 1 284 ? 5.16 5.516 11.094 1 98.81 284 ILE A N 1
ATOM 2267 C CA . ILE 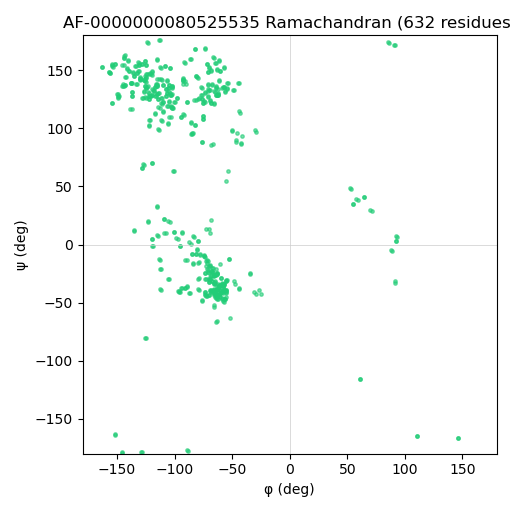A 1 284 ? 4.777 6.527 12.078 1 98.81 284 ILE A CA 1
ATOM 2268 C C . ILE A 1 284 ? 4.652 5.887 13.453 1 98.81 284 ILE A C 1
ATOM 2270 O O . ILE A 1 284 ? 3.967 4.875 13.617 1 98.81 284 ILE A O 1
ATOM 2274 N N . MET A 1 285 ? 5.301 6.473 14.406 1 98.75 285 MET A N 1
ATOM 2275 C CA . MET A 1 285 ? 5.379 5.895 15.75 1 98.75 285 MET A CA 1
ATOM 2276 C C . MET A 1 285 ? 5.043 6.938 16.812 1 98.75 285 MET A C 1
ATOM 2278 O O . MET A 1 285 ? 5.266 8.133 16.609 1 98.75 285 MET A O 1
ATOM 2282 N N . ASP A 1 286 ? 4.48 6.477 17.906 1 98.25 286 ASP A N 1
ATOM 2283 C CA . ASP A 1 286 ? 4.195 7.406 19 1 98.25 286 ASP A CA 1
ATOM 2284 C C . ASP A 1 286 ? 5.387 7.523 19.953 1 98.25 286 ASP A C 1
ATOM 2286 O O . ASP A 1 286 ? 6.461 6.988 19.672 1 98.25 286 ASP A O 1
ATOM 2290 N N . ALA A 1 287 ? 5.234 8.289 21 1 97.06 287 ALA A N 1
ATOM 2291 C CA . ALA A 1 287 ? 6.312 8.609 21.938 1 97.06 287 ALA A CA 1
ATOM 2292 C C . ALA A 1 287 ? 6.812 7.352 22.641 1 97.06 287 ALA A C 1
ATOM 2294 O O . ALA A 1 287 ? 7.961 7.301 23.094 1 97.06 287 ALA A O 1
ATOM 2295 N N . GLU A 1 288 ? 5.98 6.324 22.734 1 95.5 288 GLU A N 1
ATOM 2296 C CA . GLU A 1 288 ? 6.348 5.082 23.422 1 95.5 288 GLU A CA 1
ATOM 2297 C C . GLU A 1 288 ? 7.102 4.148 22.484 1 95.5 288 GLU A C 1
ATOM 2299 O O . GLU A 1 288 ? 7.613 3.109 22.906 1 95.5 288 GLU A O 1
ATOM 2304 N N . GLY A 1 289 ? 7.172 4.477 21.203 1 96.25 289 GLY A N 1
ATOM 2305 C CA . GLY A 1 289 ? 7.887 3.654 20.234 1 96.25 289 GLY A CA 1
ATOM 2306 C C . GLY A 1 289 ? 7 2.645 19.547 1 96.25 289 GLY A C 1
ATOM 2307 O O . GLY A 1 289 ? 7.488 1.791 18.797 1 96.25 289 GLY A O 1
ATOM 2308 N N . ASP A 1 290 ? 5.707 2.74 19.781 1 97.75 290 ASP A N 1
ATOM 2309 C CA . ASP A 1 290 ? 4.777 1.84 19.109 1 97.75 290 ASP A CA 1
ATOM 2310 C C . ASP A 1 290 ? 4.465 2.33 17.703 1 97.75 290 ASP A C 1
ATOM 2312 O O . ASP A 1 290 ? 4.328 3.533 17.469 1 97.75 290 ASP A O 1
ATOM 2316 N N . ILE A 1 291 ? 4.285 1.367 16.797 1 98.69 291 ILE A N 1
ATOM 2317 C CA . ILE A 1 291 ? 3.838 1.716 15.445 1 98.69 291 ILE A CA 1
ATOM 2318 C C . ILE A 1 291 ? 2.387 2.193 15.492 1 98.69 291 ILE A C 1
ATOM 2320 O O . ILE A 1 291 ? 1.509 1.479 15.984 1 98.69 291 ILE A O 1
ATOM 2324 N N . VAL A 1 292 ? 2.141 3.395 14.992 1 98.81 292 VAL A N 1
ATOM 2325 C CA . VAL A 1 292 ? 0.794 3.951 14.922 1 98.81 292 VAL A CA 1
ATOM 2326 C C . VAL A 1 292 ? 0.214 3.719 13.523 1 98.81 292 VAL A C 1
ATOM 2328 O O . VAL A 1 292 ? -0.959 3.369 13.391 1 98.81 292 VAL A O 1
ATOM 2331 N N . ALA A 1 293 ? 1.052 3.875 12.5 1 98.88 293 ALA A N 1
ATOM 2332 C CA . ALA A 1 293 ? 0.605 3.689 11.117 1 98.88 293 ALA A CA 1
ATOM 2333 C C . ALA A 1 293 ? 1.78 3.367 10.195 1 98.88 293 ALA A C 1
ATOM 2335 O O . ALA A 1 293 ? 2.914 3.777 10.461 1 98.88 293 ALA A O 1
ATOM 2336 N N . LEU A 1 294 ? 1.528 2.604 9.203 1 98.81 294 LEU A N 1
ATOM 2337 C CA . LEU A 1 294 ? 2.412 2.328 8.078 1 98.81 294 LEU A CA 1
ATOM 2338 C C . LEU A 1 294 ? 1.831 2.883 6.781 1 98.81 294 LEU A C 1
ATOM 2340 O O . LEU A 1 294 ? 0.647 2.689 6.492 1 98.81 294 LEU A O 1
ATOM 2344 N N . SER A 1 295 ? 2.629 3.596 6.051 1 98.62 295 SER A N 1
ATOM 2345 C CA . SER A 1 295 ? 2.109 4.18 4.816 1 98.62 295 SER A CA 1
ATOM 2346 C C . SER A 1 295 ? 3.062 3.945 3.65 1 98.62 295 SER A C 1
ATOM 2348 O O . SER A 1 295 ? 4.277 3.859 3.842 1 98.62 295 SER A O 1
ATOM 2350 N N . HIS A 1 296 ? 2.518 3.799 2.441 1 98.31 296 HIS A N 1
ATOM 2351 C CA . HIS A 1 296 ? 3.256 3.58 1.203 1 98.31 296 HIS A CA 1
ATOM 2352 C C . HIS A 1 296 ? 2.688 4.422 0.066 1 98.31 296 HIS A C 1
ATOM 2354 O O . HIS A 1 296 ? 1.472 4.465 -0.134 1 98.31 296 HIS A O 1
ATOM 2360 N N . HIS A 1 297 ? 3.619 5.098 -0.617 1 98.25 297 HIS A N 1
ATOM 2361 C CA . HIS A 1 297 ? 3.188 6.012 -1.667 1 98.25 297 HIS A CA 1
ATOM 2362 C C . HIS A 1 297 ? 3.871 5.691 -2.992 1 98.25 297 HIS A C 1
ATOM 2364 O O . HIS A 1 297 ? 5.016 5.238 -3.01 1 98.25 297 HIS A O 1
ATOM 2370 N N . VAL A 1 298 ? 3.131 5.836 -4.066 1 98.25 298 VAL A N 1
ATOM 2371 C CA . VAL A 1 298 ? 3.682 5.949 -5.414 1 98.25 298 VAL A CA 1
ATOM 2372 C C . VAL A 1 298 ? 3.662 7.41 -5.859 1 98.25 298 VAL A C 1
ATOM 2374 O O . VAL A 1 298 ? 2.6 8.031 -5.926 1 98.25 298 VAL A O 1
ATOM 2377 N N . CYS A 1 299 ? 4.848 7.93 -6.102 1 96.56 299 CYS A N 1
ATOM 2378 C CA . CYS A 1 299 ? 4.98 9.344 -6.422 1 96.56 299 CYS A CA 1
ATOM 2379 C C . CYS A 1 299 ? 5.727 9.539 -7.738 1 96.56 299 CYS A C 1
ATOM 2381 O O . CYS A 1 299 ? 6.441 8.641 -8.188 1 96.56 299 CYS A O 1
ATOM 2383 N N . LEU A 1 300 ? 5.512 10.68 -8.344 1 93.88 300 LEU A N 1
ATOM 2384 C CA . LEU A 1 300 ? 6.309 11.125 -9.477 1 93.88 300 LEU A CA 1
ATOM 2385 C C . LEU A 1 300 ? 7.301 12.203 -9.055 1 93.88 300 LEU A C 1
ATOM 2387 O O . LEU A 1 300 ? 7.125 12.836 -8.016 1 93.88 300 LEU A O 1
ATOM 2391 N N . VAL A 1 301 ? 8.352 12.258 -9.742 1 91.44 301 VAL A N 1
ATOM 2392 C CA . VAL A 1 301 ? 9.305 13.352 -9.633 1 91.44 301 VAL A CA 1
ATOM 2393 C C . VAL A 1 301 ? 9.289 14.188 -10.906 1 91.44 301 VAL A C 1
ATOM 2395 O O . VAL A 1 301 ? 9.805 13.758 -11.945 1 91.44 301 VAL A O 1
ATOM 2398 N N . LEU A 1 302 ? 8.711 15.367 -10.812 1 86.25 302 LEU A N 1
ATOM 2399 C CA . LEU A 1 302 ? 8.539 16.219 -11.984 1 86.25 302 LEU A CA 1
ATOM 2400 C C . LEU A 1 302 ? 9.25 17.547 -11.805 1 86.25 302 LEU A C 1
ATOM 2402 O O . LEU A 1 302 ? 9.328 18.062 -10.688 1 86.25 302 LEU A O 1
ATOM 2406 N N . PRO A 1 303 ? 9.781 18.078 -12.938 1 77.75 303 PRO A N 1
ATOM 2407 C CA . PRO A 1 303 ? 10.344 19.438 -12.828 1 77.75 303 PRO A CA 1
ATOM 2408 C C . PRO A 1 303 ? 9.297 20.484 -12.477 1 77.75 303 PRO A C 1
ATOM 2410 O O . PRO A 1 303 ? 8.133 20.375 -12.891 1 77.75 303 PRO A O 1
ATOM 2413 N N . ALA A 1 304 ? 9.609 21.391 -11.562 1 64.69 304 ALA A N 1
ATOM 2414 C CA . ALA A 1 304 ? 8.695 22.391 -11.047 1 64.69 304 ALA A CA 1
ATOM 2415 C C . ALA A 1 304 ? 8.094 23.219 -12.18 1 64.69 304 ALA A C 1
ATOM 2417 O O . ALA A 1 304 ? 6.98 23.734 -12.062 1 64.69 304 ALA A O 1
ATOM 2418 N N . ALA A 1 305 ? 8.75 23.422 -13.242 1 56.75 305 ALA A N 1
ATOM 2419 C CA . ALA A 1 305 ? 8.18 24.25 -14.297 1 56.75 305 ALA A CA 1
ATOM 2420 C C . ALA A 1 305 ? 6.781 23.766 -14.688 1 56.75 305 ALA A C 1
ATOM 2422 O O . ALA A 1 305 ? 5.957 24.562 -15.164 1 56.75 305 ALA A O 1
ATOM 2423 N N . ARG A 1 306 ? 6.324 22.578 -14.273 1 51.25 306 ARG A N 1
ATOM 2424 C CA . ARG A 1 306 ? 5.027 22.016 -14.656 1 51.25 306 ARG A CA 1
ATOM 2425 C C . ARG A 1 306 ? 3.938 22.453 -13.688 1 51.25 306 ARG A C 1
ATOM 2427 O O . ARG A 1 306 ? 2.766 22.547 -14.062 1 51.25 306 ARG A O 1
ATOM 2434 N N . ASN A 1 307 ? 4.164 22.594 -12.367 1 47.84 307 ASN A N 1
ATOM 2435 C CA . ASN A 1 307 ? 3.15 22.812 -11.344 1 47.84 307 ASN A CA 1
ATOM 2436 C C . ASN A 1 307 ? 2.59 24.234 -11.406 1 47.84 307 ASN A C 1
ATOM 2438 O O . ASN A 1 307 ? 1.632 24.562 -10.703 1 47.84 307 ASN A O 1
ATOM 2442 N N . ILE A 1 308 ? 3.221 25.141 -12.109 1 46 308 ILE A N 1
ATOM 2443 C CA . ILE A 1 308 ? 2.727 26.516 -12.109 1 46 308 ILE A CA 1
ATOM 2444 C C . ILE A 1 308 ? 1.682 26.688 -13.203 1 46 308 ILE A C 1
ATOM 2446 O O . ILE A 1 308 ? 1.07 27.75 -13.32 1 46 308 ILE A O 1
ATOM 2450 N N . ALA A 1 309 ? 1.386 25.609 -13.891 1 47.94 309 ALA A N 1
ATOM 2451 C CA . ALA A 1 309 ? 0.416 25.828 -14.961 1 47.94 309 ALA A CA 1
ATOM 2452 C C . ALA A 1 309 ? -1.011 25.797 -14.422 1 47.94 309 ALA A C 1
ATOM 2454 O O . ALA A 1 309 ? -1.345 24.984 -13.57 1 47.94 309 ALA A O 1
ATOM 2455 N N . PRO A 1 310 ? -1.817 26.844 -14.641 1 50.03 310 PRO A N 1
ATOM 2456 C CA . PRO A 1 310 ? -3.221 26.859 -14.219 1 50.03 310 PRO A CA 1
ATOM 2457 C C . PRO A 1 310 ? -3.9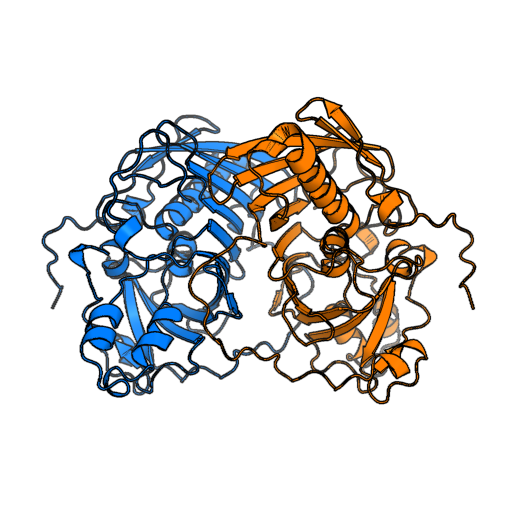53 25.562 -14.547 1 50.03 310 PRO A C 1
ATOM 2459 O O . PRO A 1 310 ? -3.574 24.859 -15.484 1 50.03 310 PRO A O 1
ATOM 2462 N N . ARG A 1 311 ? -4.871 25.016 -13.57 1 51.75 311 ARG A N 1
ATOM 2463 C CA . ARG A 1 311 ? -5.699 23.828 -13.758 1 51.75 311 ARG A CA 1
ATOM 2464 C C . ARG A 1 311 ? -6.352 23.828 -15.133 1 51.75 311 ARG A C 1
ATOM 2466 O O . ARG A 1 311 ? -7.016 24.797 -15.508 1 51.75 311 ARG A O 1
ATOM 2473 N N . ARG A 1 312 ? -5.965 22.859 -15.945 1 47.34 312 ARG A N 1
ATOM 2474 C CA . ARG A 1 312 ? -6.734 22.734 -17.172 1 47.34 312 ARG A CA 1
ATOM 2475 C C . ARG A 1 312 ? -8.094 22.094 -16.906 1 47.34 312 ARG A C 1
ATOM 2477 O O . ARG A 1 312 ? -8.195 21.156 -16.109 1 47.34 312 ARG A O 1
ATOM 2484 N N . GLU A 1 313 ? -9.203 22.906 -17.047 1 46.09 313 GLU A N 1
ATOM 2485 C CA . GLU A 1 313 ? -10.555 22.391 -16.891 1 46.09 313 GLU A CA 1
ATOM 2486 C C . GLU A 1 313 ? -10.625 20.906 -17.219 1 46.09 313 GLU A C 1
ATOM 2488 O O . GLU A 1 313 ? -11.43 20.172 -16.641 1 46.09 313 GLU A O 1
ATOM 2493 N N . ASP A 1 314 ? -10.016 20.375 -18.125 1 44.03 314 ASP A N 1
ATOM 2494 C CA . ASP A 1 314 ? -10.125 19 -18.625 1 44.03 314 ASP A CA 1
ATOM 2495 C C . ASP A 1 314 ? -8.922 18.172 -18.188 1 44.03 314 ASP A C 1
ATOM 2497 O O . ASP A 1 314 ? -8.742 17.047 -18.656 1 44.03 314 ASP A O 1
ATOM 2501 N N . GLY A 1 315 ? -8.133 18.562 -17.109 1 47.69 315 GLY A N 1
ATOM 2502 C CA . GLY A 1 315 ? -6.797 18 -17.219 1 47.69 315 GLY A CA 1
ATOM 2503 C C . GLY A 1 315 ? -6.473 17.016 -16.109 1 47.69 315 GLY A C 1
ATOM 2504 O O . GLY A 1 315 ? -7.109 17.031 -15.062 1 47.69 315 GLY A O 1
ATOM 2505 N N . SER A 1 316 ? -5.785 15.984 -16.406 1 51.12 316 SER A N 1
ATOM 2506 C CA . SER A 1 316 ? -5.297 14.883 -15.578 1 51.12 316 SER A CA 1
ATOM 2507 C C . SER A 1 316 ? -4.176 15.352 -14.648 1 51.12 316 SER A C 1
ATOM 2509 O O . SER A 1 316 ? -3.416 16.25 -14.992 1 51.12 316 SER A O 1
ATOM 2511 N N . LYS A 1 317 ? -4.145 15.031 -13.359 1 46.81 317 LYS A N 1
ATOM 2512 C CA . LYS A 1 317 ? -3.045 15.328 -12.445 1 46.81 317 LYS A CA 1
ATOM 2513 C C . LYS A 1 317 ? -1.702 14.93 -13.047 1 46.81 317 LYS A C 1
ATOM 2515 O O . LYS A 1 317 ? -0.662 15.477 -12.672 1 46.81 317 LYS A O 1
ATOM 2520 N N . ILE A 1 318 ? -1.828 13.914 -13.812 1 50.47 318 ILE A N 1
ATOM 2521 C CA . ILE A 1 318 ? -0.606 13.367 -14.391 1 50.47 318 ILE A CA 1
ATOM 2522 C C . ILE A 1 318 ? -0.855 12.977 -15.852 1 50.47 318 ILE A C 1
ATOM 2524 O O . ILE A 1 318 ? -1.938 12.5 -16.188 1 50.47 318 ILE A O 1
ATOM 2528 N N . MET B 1 1 ? 11.648 -35.844 -10.32 1 31.73 1 MET B N 1
ATOM 2529 C CA . MET B 1 1 ? 10.445 -36.656 -10.352 1 31.73 1 MET B CA 1
ATOM 2530 C C . MET B 1 1 ? 9.195 -35.781 -10.438 1 31.73 1 MET B C 1
ATOM 2532 O O . MET B 1 1 ? 9.078 -34.781 -9.719 1 31.73 1 MET B O 1
ATOM 2536 N N . ALA B 1 2 ? 8.617 -35.656 -11.602 1 39.94 2 ALA B N 1
ATOM 2537 C CA . ALA B 1 2 ? 7.332 -34.969 -11.805 1 39.94 2 ALA B CA 1
ATOM 2538 C C . ALA B 1 2 ? 6.336 -35.344 -10.711 1 39.94 2 ALA B C 1
ATOM 2540 O O . ALA B 1 2 ? 6.035 -36.531 -10.523 1 39.94 2 ALA B O 1
ATOM 2541 N N . SER B 1 3 ? 6.32 -34.688 -9.617 1 46 3 SER B N 1
ATOM 2542 C CA . SER B 1 3 ? 5.328 -35.031 -8.602 1 46 3 SER B CA 1
ATOM 2543 C C . SER B 1 3 ? 3.943 -35.188 -9.219 1 46 3 SER B C 1
ATOM 2545 O O . SER B 1 3 ? 3.463 -34.312 -9.938 1 46 3 SER B O 1
ATOM 2547 N N . SER B 1 4 ? 3.623 -36.406 -9.633 1 52.53 4 SER B N 1
ATOM 2548 C CA . SER B 1 4 ? 2.408 -36.906 -10.281 1 52.53 4 SER B CA 1
ATOM 2549 C C . SER B 1 4 ? 1.173 -36.594 -9.453 1 52.53 4 SER B C 1
ATOM 2551 O O . SER B 1 4 ? 0.857 -37.281 -8.492 1 52.53 4 SER B O 1
ATOM 2553 N N . TYR B 1 5 ? 1.091 -35.188 -9.156 1 59.16 5 TYR B N 1
ATOM 2554 C CA . TYR B 1 5 ? -0.191 -34.969 -8.492 1 59.16 5 TYR B CA 1
ATOM 2555 C C . TYR B 1 5 ? -1.345 -35.406 -9.383 1 59.16 5 TYR B C 1
ATOM 2557 O O . TYR B 1 5 ? -1.245 -35.375 -10.609 1 59.16 5 TYR B O 1
ATOM 2565 N N . ASP B 1 6 ? -2.324 -36.125 -8.836 1 61.25 6 ASP B N 1
ATOM 2566 C CA . ASP B 1 6 ? -3.455 -36.781 -9.492 1 61.25 6 ASP B CA 1
ATOM 2567 C C . ASP B 1 6 ? -4.461 -35.75 -10.008 1 61.25 6 ASP B C 1
ATOM 2569 O O . ASP B 1 6 ? -5.637 -36.094 -10.203 1 61.25 6 ASP B O 1
ATOM 2573 N N . TRP B 1 7 ? -4.027 -34.5 -10.023 1 59.53 7 TRP B N 1
ATOM 2574 C CA . TRP B 1 7 ? -4.988 -33.531 -10.57 1 59.53 7 TRP B CA 1
ATOM 2575 C C . TRP B 1 7 ? -4.492 -32.969 -11.891 1 59.53 7 TRP B C 1
ATOM 2577 O O . TRP B 1 7 ? -3.311 -33.094 -12.227 1 59.53 7 TRP B O 1
ATOM 2587 N N . ALA B 1 8 ? -5.57 -32.594 -12.695 1 63.28 8 ALA B N 1
ATOM 2588 C CA . ALA B 1 8 ? -5.238 -31.891 -13.93 1 63.28 8 ALA B CA 1
ATOM 2589 C C . ALA B 1 8 ? -4.398 -30.641 -13.648 1 63.28 8 ALA B C 1
ATOM 2591 O O . ALA B 1 8 ? -4.684 -29.891 -12.703 1 63.28 8 ALA B O 1
ATOM 2592 N N . THR B 1 9 ? -3.352 -30.484 -14.336 1 85.31 9 THR B N 1
ATOM 2593 C CA . THR B 1 9 ? -2.453 -29.344 -14.117 1 85.31 9 THR B CA 1
ATOM 2594 C C . THR B 1 9 ? -2.645 -28.281 -15.188 1 85.31 9 THR B C 1
ATOM 2596 O O . THR B 1 9 ? -2.57 -28.578 -16.391 1 85.31 9 THR B O 1
ATOM 2599 N N . THR B 1 10 ? -3.217 -27.156 -14.805 1 94.5 10 THR B N 1
ATOM 2600 C CA . THR B 1 10 ? -3.385 -26 -15.656 1 94.5 10 THR B CA 1
ATOM 2601 C C . THR B 1 10 ? -2.205 -25.031 -15.5 1 94.5 10 THR B C 1
ATOM 2603 O O . THR B 1 10 ? -1.715 -24.828 -14.391 1 94.5 10 THR B O 1
ATOM 2606 N N . THR B 1 11 ? -1.743 -24.5 -16.656 1 96.75 11 THR B N 1
ATOM 2607 C CA . THR B 1 11 ? -0.663 -23.531 -16.625 1 96.75 11 THR B CA 1
ATOM 2608 C C . THR B 1 11 ? -1.168 -22.188 -16.109 1 96.75 11 THR B C 1
ATOM 2610 O O . THR B 1 11 ? -2.377 -21.984 -15.961 1 96.75 11 THR B O 1
ATOM 2613 N N . PHE B 1 12 ? -0.245 -21.297 -15.805 1 97.5 12 PHE B N 1
ATOM 2614 C CA . PHE B 1 12 ? -0.624 -19.953 -15.414 1 97.5 12 PHE B CA 1
ATOM 2615 C C . PHE B 1 12 ? -1.342 -19.234 -16.547 1 97.5 12 PHE B C 1
ATOM 2617 O O . PHE B 1 12 ? -2.354 -18.562 -16.328 1 97.5 12 PHE B O 1
ATOM 2624 N N . ALA B 1 13 ? -0.789 -19.359 -17.734 1 97.12 13 ALA B N 1
ATOM 2625 C CA . ALA B 1 13 ? -1.391 -18.734 -18.906 1 97.12 13 ALA B CA 1
ATOM 2626 C C . ALA B 1 13 ? -2.842 -19.172 -19.078 1 97.12 13 ALA B C 1
ATOM 2628 O O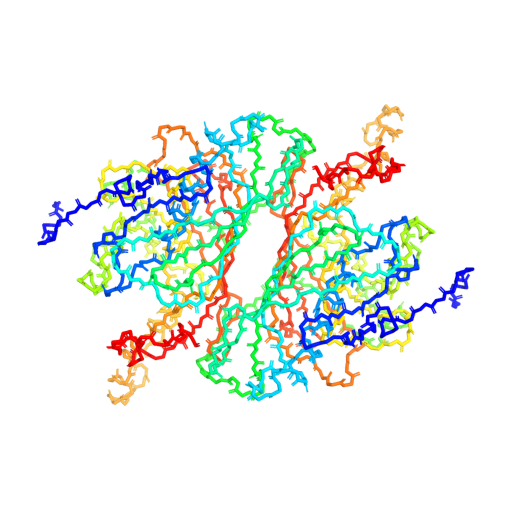 . ALA B 1 13 ? -3.719 -18.359 -19.344 1 97.12 13 ALA B O 1
ATOM 2629 N N . GLU B 1 14 ? -3.096 -20.422 -18.859 1 97.25 14 GLU B N 1
ATOM 2630 C CA . GLU B 1 14 ? -4.457 -20.953 -18.969 1 97.25 14 GLU B CA 1
ATOM 2631 C C . GLU B 1 14 ? -5.344 -20.422 -17.844 1 97.25 14 GLU B C 1
ATOM 2633 O O . GLU B 1 14 ? -6.5 -20.062 -18.078 1 97.25 14 GLU B O 1
ATOM 2638 N N . ALA B 1 15 ? -4.758 -20.344 -16.641 1 98.06 15 ALA B N 1
ATOM 2639 C CA . ALA B 1 15 ? -5.508 -19.938 -15.461 1 98.06 15 ALA B CA 1
ATOM 2640 C C . ALA B 1 15 ? -5.832 -18.453 -15.492 1 98.06 15 ALA B C 1
ATOM 2642 O O . ALA B 1 15 ? -6.66 -17.969 -14.719 1 98.06 15 ALA B O 1
ATOM 2643 N N . THR B 1 16 ? -5.184 -17.672 -16.391 1 98.31 16 THR B N 1
ATOM 2644 C CA . THR B 1 16 ? -5.418 -16.234 -16.5 1 98.31 16 THR B CA 1
ATOM 2645 C C . THR B 1 16 ? -5.855 -15.859 -17.906 1 98.31 16 THR B C 1
ATOM 2647 O O . THR B 1 16 ? -5.652 -14.727 -18.344 1 98.31 16 THR B O 1
ATOM 2650 N N . ALA B 1 17 ? -6.312 -16.844 -18.594 1 98.38 17 ALA B N 1
ATOM 2651 C CA . ALA B 1 17 ? -6.883 -16.547 -19.906 1 98.38 17 ALA B CA 1
ATOM 2652 C C . ALA B 1 17 ? -8.156 -15.711 -19.781 1 98.38 17 ALA B C 1
ATOM 2654 O O . ALA B 1 17 ? -9.094 -16.109 -19.078 1 98.38 17 ALA B O 1
ATOM 2655 N N . ILE B 1 18 ? -8.203 -14.523 -20.391 1 98.75 18 ILE B N 1
ATOM 2656 C CA . ILE B 1 18 ? -9.312 -13.578 -20.297 1 98.75 18 ILE B CA 1
ATOM 2657 C C . ILE B 1 18 ? -9.969 -13.406 -21.672 1 98.75 18 ILE B C 1
ATOM 2659 O O . ILE B 1 18 ? -9.281 -13.312 -22.688 1 98.75 18 ILE B O 1
ATOM 2663 N N . LYS B 1 19 ? -11.258 -13.398 -21.672 1 98.69 19 LYS B N 1
ATOM 2664 C CA . LYS B 1 19 ? -12.023 -13.141 -22.875 1 98.69 19 LYS B CA 1
ATOM 2665 C C . LYS B 1 19 ? -12.859 -11.867 -22.75 1 98.69 19 LYS B C 1
ATOM 2667 O O . LYS B 1 19 ? -13.539 -11.664 -21.75 1 98.69 19 LYS B O 1
ATOM 2672 N N . ALA B 1 20 ? -12.836 -11.062 -23.781 1 98.75 20 ALA B N 1
ATOM 2673 C CA . ALA B 1 20 ? -13.68 -9.867 -23.797 1 98.75 20 ALA B CA 1
ATOM 2674 C C . ALA B 1 20 ? -15.125 -10.227 -24.156 1 98.75 20 ALA B C 1
ATOM 2676 O O . ALA B 1 20 ? -15.367 -10.898 -25.172 1 98.75 20 ALA B O 1
ATOM 2677 N N . ILE B 1 21 ? -16.047 -9.82 -23.312 1 98.62 21 ILE B N 1
ATOM 2678 C CA . ILE B 1 21 ? -17.469 -9.938 -23.609 1 98.62 21 ILE B CA 1
ATOM 2679 C C . ILE B 1 21 ? -17.938 -8.703 -24.375 1 98.62 21 ILE B C 1
ATOM 2681 O O . ILE B 1 21 ? -18.719 -8.805 -25.328 1 98.62 21 ILE B O 1
ATOM 2685 N N . ASP B 1 22 ? -17.484 -7.527 -23.969 1 98.38 22 ASP B N 1
ATOM 2686 C CA . ASP B 1 22 ? -17.625 -6.242 -24.656 1 98.38 22 ASP B CA 1
ATOM 2687 C C . ASP B 1 22 ? -16.469 -5.305 -24.312 1 98.38 22 ASP B C 1
ATOM 2689 O O . ASP B 1 22 ? -15.43 -5.746 -23.828 1 98.38 22 ASP B O 1
ATOM 2693 N N . SER B 1 23 ? -16.641 -4.035 -24.578 1 98.56 23 SER B N 1
ATOM 2694 C CA . SER B 1 23 ? -15.516 -3.115 -24.484 1 98.56 23 SER B CA 1
ATOM 2695 C C . SER B 1 23 ? -15.055 -2.963 -23.047 1 98.56 23 SER B C 1
ATOM 2697 O O . SER B 1 23 ? -13.906 -2.6 -22.781 1 98.56 23 SER B O 1
ATOM 2699 N N . HIS B 1 24 ? -15.93 -3.223 -22.078 1 98.88 24 HIS B N 1
ATOM 2700 C CA . HIS B 1 24 ? -15.562 -2.945 -20.703 1 98.88 24 HIS B CA 1
ATOM 2701 C C . HIS B 1 24 ? -15.953 -4.098 -19.781 1 98.88 24 HIS B C 1
ATOM 2703 O O . HIS B 1 24 ? -16.031 -3.932 -18.562 1 98.88 24 HIS B O 1
ATOM 2709 N N . THR B 1 25 ? -16.328 -5.25 -20.328 1 98.88 25 THR B N 1
ATOM 2710 C CA . THR B 1 25 ? -16.656 -6.449 -19.562 1 98.88 25 THR B CA 1
ATOM 2711 C C . THR B 1 25 ? -15.844 -7.645 -20.062 1 98.88 25 THR B C 1
ATOM 2713 O O . THR B 1 25 ? -15.773 -7.895 -21.266 1 98.88 25 THR B O 1
ATOM 2716 N N . TYR B 1 26 ? -15.25 -8.375 -19.172 1 98.94 26 TYR B N 1
ATOM 2717 C CA . TYR B 1 26 ? -14.375 -9.5 -19.484 1 98.94 26 TYR B CA 1
ATOM 2718 C C . TYR B 1 26 ? -14.758 -10.719 -18.656 1 98.94 26 TYR B C 1
ATOM 2720 O O . TYR B 1 26 ? -15.375 -10.594 -17.594 1 98.94 26 TYR B O 1
ATOM 2728 N N . GLU B 1 27 ? -14.398 -11.859 -19.141 1 98.88 27 GLU B N 1
ATOM 2729 C CA . GLU B 1 27 ? -14.68 -13.125 -18.469 1 98.88 27 GLU B CA 1
ATOM 2730 C C . GLU B 1 27 ? -13.398 -13.922 -18.219 1 98.88 27 GLU B C 1
ATOM 2732 O O . GLU B 1 27 ? -12.516 -13.953 -19.078 1 98.88 27 GLU B O 1
ATOM 2737 N N . GLY B 1 28 ? -13.273 -14.461 -17.062 1 98.69 28 GLY B N 1
ATOM 2738 C CA . GLY B 1 28 ? -12.227 -15.398 -16.688 1 98.69 28 GLY B CA 1
ATOM 2739 C C . GLY B 1 28 ? -12.758 -16.672 -16.047 1 98.69 28 GLY B C 1
ATOM 2740 O O . GLY B 1 28 ? -13.969 -16.875 -15.992 1 98.69 28 GLY B O 1
ATOM 2741 N N . ASN B 1 29 ? -11.859 -17.547 -15.664 1 98.44 29 ASN B N 1
ATOM 2742 C CA . ASN B 1 29 ? -12.18 -18.797 -15 1 98.44 29 ASN B CA 1
ATOM 2743 C C . ASN B 1 29 ? -11.078 -19.234 -14.031 1 98.44 29 ASN B C 1
ATOM 2745 O O . ASN B 1 29 ? -9.906 -19.266 -14.406 1 98.44 29 ASN B O 1
ATOM 2749 N N . PHE B 1 30 ? -11.477 -19.516 -12.828 1 98 30 PHE B N 1
ATOM 2750 C CA . PHE B 1 30 ? -10.5 -19.984 -11.844 1 98 30 PHE B CA 1
ATOM 2751 C C . PHE B 1 30 ? -10.461 -21.5 -11.797 1 98 30 PHE B C 1
ATOM 2753 O O . PHE B 1 30 ? -11.383 -22.141 -11.273 1 98 30 PHE B O 1
ATOM 2760 N N . PRO B 1 31 ? -9.391 -22.125 -12.281 1 97.12 31 PRO B N 1
ATOM 2761 C CA . PRO B 1 31 ? -9.266 -23.578 -12.172 1 97.12 31 PRO B CA 1
ATOM 2762 C C . PRO B 1 31 ? -9.039 -24.047 -10.742 1 97.12 31 PRO B C 1
ATOM 2764 O O . PRO B 1 31 ? -8.383 -23.359 -9.961 1 97.12 31 PRO B O 1
ATOM 2767 N N . SER B 1 32 ? -9.445 -25.203 -10.445 1 94.69 32 SER B N 1
ATOM 2768 C CA . SER B 1 32 ? -9.43 -25.734 -9.086 1 94.69 32 SER B CA 1
ATOM 2769 C C . SER B 1 32 ? -8 -25.938 -8.594 1 94.69 32 SER B C 1
ATOM 2771 O O . SER B 1 32 ? -7.734 -25.828 -7.391 1 94.69 32 SER B O 1
ATOM 2773 N N . ASP B 1 33 ? -7.102 -26.234 -9.453 1 94.69 33 ASP B N 1
ATOM 2774 C CA . ASP B 1 33 ? -5.746 -26.578 -9.031 1 94.69 33 ASP B CA 1
ATOM 2775 C C . ASP B 1 33 ? -4.949 -25.312 -8.711 1 94.69 33 ASP B C 1
ATOM 2777 O O . ASP B 1 33 ? -3.756 -25.391 -8.406 1 94.69 33 ASP B O 1
ATOM 2781 N N . TRP B 1 34 ? -5.559 -24.156 -8.789 1 96.19 34 TRP B N 1
ATOM 2782 C CA . TRP B 1 34 ? -4.938 -22.906 -8.367 1 96.19 34 TRP B CA 1
ATOM 2783 C C . TRP B 1 34 ? -5.59 -22.375 -7.098 1 96.19 34 TRP B C 1
ATOM 2785 O O . TRP B 1 34 ? -5.5 -21.188 -6.793 1 96.19 34 TRP B O 1
ATOM 2795 N N . SER B 1 35 ? -6.227 -23.25 -6.344 1 93.44 35 SER B N 1
ATOM 2796 C CA . SER B 1 35 ? -6.965 -22.891 -5.141 1 93.44 35 SER B CA 1
ATOM 2797 C C . SER B 1 35 ? -6.242 -23.359 -3.883 1 93.44 35 SER B C 1
ATOM 2799 O O . SER B 1 35 ? -5.371 -24.234 -3.951 1 93.44 35 SER B O 1
ATOM 2801 N N . ILE B 1 36 ? -6.449 -22.703 -2.773 1 88.5 36 ILE B N 1
ATOM 2802 C CA . ILE B 1 36 ? -6.273 -23.203 -1.418 1 88.5 36 ILE B CA 1
ATOM 2803 C C . ILE B 1 36 ? -7.594 -23.781 -0.91 1 88.5 36 ILE B C 1
ATOM 2805 O O . ILE B 1 36 ? -8.555 -23.047 -0.681 1 88.5 36 ILE B O 1
ATOM 2809 N N . GLY B 1 37 ? -7.652 -25.062 -0.731 1 85.25 37 GLY B N 1
ATOM 2810 C CA . GLY B 1 37 ? -8.961 -25.672 -0.587 1 85.25 37 GLY B CA 1
ATOM 2811 C C . GLY B 1 37 ? -9.844 -25.484 -1.808 1 85.25 37 GLY B C 1
ATOM 2812 O O . GLY B 1 37 ? -9.477 -25.891 -2.912 1 85.25 37 GLY B O 1
ATOM 2813 N N . ILE B 1 38 ? -10.891 -24.766 -1.554 1 88.06 38 ILE B N 1
ATOM 2814 C CA . ILE B 1 38 ? -11.82 -24.562 -2.656 1 88.06 38 ILE B CA 1
ATOM 2815 C C . ILE B 1 38 ? -11.852 -23.078 -3.033 1 88.06 38 ILE B C 1
ATOM 2817 O O . ILE B 1 38 ? -12.711 -22.641 -3.795 1 88.06 38 ILE B O 1
ATOM 2821 N N . VAL B 1 39 ? -11 -22.312 -2.48 1 92.62 39 VAL B N 1
ATOM 2822 C CA . VAL B 1 39 ? -10.953 -20.875 -2.73 1 92.62 39 VAL B CA 1
ATOM 2823 C C . VAL B 1 39 ? -9.75 -20.547 -3.609 1 92.62 39 VAL B C 1
ATOM 2825 O O . VAL B 1 39 ? -8.609 -20.828 -3.244 1 92.62 39 VAL B O 1
ATOM 2828 N N . PRO B 1 40 ? -10.031 -19.984 -4.781 1 96.69 40 PRO B N 1
ATOM 2829 C CA . PRO B 1 40 ? -8.891 -19.547 -5.586 1 96.69 40 PRO B CA 1
ATOM 2830 C C . PRO B 1 40 ? -7.887 -18.719 -4.789 1 96.69 40 PRO B C 1
ATOM 2832 O O . PRO B 1 40 ? -8.281 -17.859 -3.992 1 96.69 40 PRO B O 1
ATOM 2835 N N . ASN B 1 41 ? -6.602 -19.078 -4.949 1 95.81 41 ASN B N 1
ATOM 2836 C CA . ASN B 1 41 ? -5.559 -18.281 -4.32 1 95.81 41 ASN B CA 1
ATOM 2837 C C . ASN B 1 41 ? -5.668 -16.812 -4.703 1 95.81 41 ASN B C 1
ATOM 2839 O O . ASN B 1 41 ? -5.941 -16.484 -5.859 1 95.81 41 ASN B O 1
ATOM 2843 N N . GLY B 1 42 ? -5.457 -15.906 -3.75 1 97.06 42 GLY B N 1
ATOM 2844 C CA . GLY B 1 42 ? -5.539 -14.477 -4.008 1 97.06 42 GLY B CA 1
ATOM 2845 C C . GLY B 1 42 ? -4.59 -14.008 -5.094 1 97.06 42 GLY B C 1
ATOM 2846 O O . GLY B 1 42 ? -4.914 -13.102 -5.863 1 97.06 42 GLY B O 1
ATOM 2847 N N . GLY B 1 43 ? -3.443 -14.594 -5.152 1 97.62 43 GLY B N 1
ATOM 2848 C CA . GLY B 1 43 ? -2.459 -14.234 -6.16 1 97.62 43 GLY B CA 1
ATOM 2849 C C . GLY B 1 43 ? -2.918 -14.531 -7.574 1 97.62 43 GLY B C 1
ATOM 2850 O O . GLY B 1 43 ? -2.619 -13.773 -8.5 1 97.62 43 GLY B O 1
ATOM 2851 N N . ILE B 1 44 ? -3.615 -15.68 -7.77 1 98 44 ILE B N 1
ATOM 2852 C CA . ILE B 1 44 ? -4.117 -15.992 -9.102 1 98 44 ILE B CA 1
ATOM 2853 C C . ILE B 1 44 ? -5.258 -15.039 -9.461 1 98 44 ILE B C 1
ATOM 2855 O O . ILE B 1 44 ? -5.414 -14.664 -10.625 1 98 44 ILE B O 1
ATOM 2859 N N . VAL B 1 45 ? -6.027 -14.609 -8.453 1 98.62 45 VAL B N 1
ATOM 2860 C CA . VAL B 1 45 ? -7.031 -13.578 -8.688 1 98.62 45 VAL B CA 1
ATOM 2861 C C . VAL B 1 45 ? -6.355 -12.297 -9.172 1 98.62 45 VAL B C 1
ATOM 2863 O O . VAL B 1 45 ? -6.773 -11.711 -10.172 1 98.62 45 VAL B O 1
ATOM 2866 N N . CYS B 1 46 ? -5.277 -11.938 -8.531 1 98.69 46 CYS B N 1
ATOM 2867 C CA . CYS B 1 46 ? -4.516 -10.766 -8.945 1 98.69 46 CYS B CA 1
ATOM 2868 C C . CYS B 1 46 ? -3.99 -10.93 -10.367 1 98.69 46 CYS B C 1
ATOM 2870 O O . CYS B 1 46 ? -4.02 -9.984 -11.156 1 98.69 46 CYS B O 1
ATOM 2872 N N . GLY B 1 47 ? -3.484 -12.133 -10.664 1 98.62 47 GLY B N 1
ATOM 2873 C CA . GLY B 1 47 ? -3.037 -12.398 -12.023 1 98.62 47 GLY B CA 1
ATOM 2874 C C . GLY B 1 47 ? -4.113 -12.156 -13.062 1 98.62 47 GLY B C 1
ATOM 2875 O O . GLY B 1 47 ? -3.824 -11.664 -14.156 1 98.62 47 GLY B O 1
ATOM 2876 N N . ASN B 1 48 ? -5.332 -12.508 -12.758 1 98.88 48 ASN B N 1
ATOM 2877 C CA . ASN B 1 48 ? -6.438 -12.281 -13.68 1 98.88 48 ASN B CA 1
ATOM 2878 C C . ASN B 1 48 ? -6.746 -10.789 -13.828 1 98.88 48 ASN B C 1
ATOM 2880 O O . ASN B 1 48 ? -7.051 -10.32 -14.93 1 98.88 48 ASN B O 1
ATOM 2884 N N . PHE B 1 49 ? -6.688 -10.008 -12.719 1 98.94 49 PHE B N 1
ATOM 2885 C CA . PHE B 1 49 ? -6.84 -8.555 -12.805 1 98.94 49 PHE B CA 1
ATOM 2886 C C . PHE B 1 49 ? -5.809 -7.961 -13.758 1 98.94 49 PHE B C 1
ATOM 2888 O O . PHE B 1 49 ? -6.141 -7.137 -14.609 1 98.94 49 PHE B O 1
ATOM 2895 N N . LEU B 1 50 ? -4.59 -8.375 -13.594 1 98.88 50 LEU B N 1
ATOM 2896 C CA . LEU B 1 50 ? -3.514 -7.879 -14.445 1 98.88 50 LEU B CA 1
ATOM 2897 C C . LEU B 1 50 ? -3.746 -8.273 -15.906 1 98.88 50 LEU B C 1
ATOM 2899 O O . LEU B 1 50 ? -3.477 -7.488 -16.812 1 98.88 50 LEU B O 1
ATOM 2903 N N . ALA B 1 51 ? -4.258 -9.492 -16.094 1 98.88 51 ALA B N 1
ATOM 2904 C CA . ALA B 1 51 ? -4.559 -9.945 -17.453 1 98.88 51 ALA B CA 1
ATOM 2905 C C . ALA B 1 51 ? -5.672 -9.109 -18.078 1 98.88 51 ALA B C 1
ATOM 2907 O O . ALA B 1 51 ? -5.613 -8.773 -19.266 1 98.88 51 ALA B O 1
ATOM 2908 N N . VAL B 1 52 ? -6.68 -8.758 -17.312 1 98.94 52 VAL B N 1
ATOM 2909 C CA . VAL B 1 52 ? -7.77 -7.914 -17.797 1 98.94 52 VAL B CA 1
ATOM 2910 C C . VAL B 1 52 ? -7.227 -6.543 -18.188 1 98.94 52 VAL B C 1
ATOM 2912 O O . VAL B 1 52 ? -7.543 -6.023 -19.25 1 98.94 52 VAL B O 1
ATOM 2915 N N . ALA B 1 53 ? -6.426 -5.984 -17.328 1 98.94 53 ALA B N 1
ATOM 2916 C CA . ALA B 1 53 ? -5.84 -4.68 -17.625 1 98.94 53 ALA B CA 1
ATOM 2917 C C . ALA B 1 53 ? -5.02 -4.73 -18.922 1 98.94 53 ALA B C 1
ATOM 2919 O O . ALA B 1 53 ? -5.129 -3.842 -19.766 1 98.94 53 ALA B O 1
ATOM 2920 N N . LYS B 1 54 ? -4.203 -5.762 -19.016 1 98.62 54 LYS B N 1
ATOM 2921 C CA . LYS B 1 54 ? -3.377 -5.926 -20.203 1 98.62 54 LYS B CA 1
ATOM 2922 C C . LYS B 1 54 ? -4.234 -5.973 -21.469 1 98.62 54 LYS B C 1
ATOM 2924 O O . LYS B 1 54 ? -3.959 -5.27 -22.438 1 98.62 54 LYS B O 1
ATOM 2929 N N . LEU B 1 55 ? -5.242 -6.789 -21.422 1 98.81 55 LEU B N 1
ATOM 2930 C CA . LEU B 1 55 ? -6.109 -6.926 -22.594 1 98.81 55 LEU B CA 1
ATOM 2931 C C . LEU B 1 55 ? -6.848 -5.621 -22.875 1 98.81 55 LEU B C 1
ATOM 2933 O O . LEU B 1 55 ? -6.957 -5.211 -24.031 1 98.81 55 LEU B O 1
ATOM 2937 N N . HIS B 1 56 ? -7.355 -4.941 -21.859 1 98.94 56 HIS B N 1
ATOM 2938 C CA . HIS B 1 56 ? -8.086 -3.686 -21.984 1 98.94 56 HIS B CA 1
ATOM 2939 C C . HIS B 1 56 ? -7.242 -2.627 -22.688 1 98.94 56 HIS B C 1
ATOM 2941 O O . HIS B 1 56 ? -7.727 -1.932 -23.578 1 98.94 56 HIS B O 1
ATOM 2947 N N . PHE B 1 57 ? -6 -2.57 -22.406 1 98.81 57 PHE B N 1
ATOM 2948 C CA . PHE B 1 57 ? -5.125 -1.539 -22.969 1 98.81 57 PHE B CA 1
ATOM 2949 C C . PHE B 1 57 ? -4.516 -1.992 -24.281 1 98.81 57 PHE B C 1
ATOM 2951 O O . PHE B 1 57 ? -3.912 -1.192 -25 1 98.81 57 PHE B O 1
ATOM 2958 N N . ALA B 1 58 ? -4.613 -3.26 -24.578 1 98.56 58 ALA B N 1
ATOM 2959 C CA . ALA B 1 58 ? -4.195 -3.744 -25.891 1 98.56 58 ALA B CA 1
ATOM 2960 C C . ALA B 1 58 ? -5.316 -3.58 -26.922 1 98.56 58 ALA B C 1
ATOM 2962 O O . ALA B 1 58 ? -5.078 -3.67 -28.125 1 98.56 58 ALA B O 1
ATOM 2963 N N . THR B 1 59 ? -6.555 -3.363 -26.406 1 98.69 59 THR B N 1
ATOM 2964 C CA . THR B 1 59 ? -7.695 -3.299 -27.312 1 98.69 59 THR B CA 1
ATOM 2965 C C . THR B 1 59 ? -8.469 -1.994 -27.109 1 98.69 59 THR B C 1
ATOM 2967 O O . THR B 1 59 ? -8.102 -0.966 -27.688 1 98.69 59 THR B O 1
ATOM 2970 N N . THR B 1 60 ? -9.375 -1.882 -26.062 1 98.75 60 THR B N 1
ATOM 2971 C CA . THR B 1 60 ? -10.289 -0.762 -25.828 1 98.75 60 THR B CA 1
ATOM 2972 C C . THR B 1 60 ? -9.508 0.543 -25.688 1 98.75 60 THR B C 1
ATOM 2974 O O . THR B 1 60 ? -9.914 1.574 -26.234 1 98.75 60 THR B O 1
ATOM 2977 N N . LEU B 1 61 ? -8.406 0.479 -24.984 1 98.75 61 LEU B N 1
ATOM 2978 C CA . LEU B 1 61 ? -7.641 1.689 -24.719 1 98.75 61 LEU B CA 1
ATOM 2979 C C . LEU B 1 61 ? -6.27 1.623 -25.391 1 98.75 61 LEU B C 1
ATOM 2981 O O . LEU B 1 61 ? -5.293 2.158 -24.859 1 98.75 61 LEU B O 1
ATOM 2985 N N . LYS B 1 62 ? -6.223 0.954 -26.531 1 98.56 62 LYS B N 1
ATOM 2986 C CA . LYS B 1 62 ? -4.977 0.79 -27.266 1 98.56 62 LYS B CA 1
ATOM 2987 C C . LYS B 1 62 ? -4.332 2.141 -27.578 1 98.56 62 LYS B C 1
ATOM 2989 O O . LYS B 1 62 ? -3.105 2.268 -27.547 1 98.56 62 LYS B O 1
ATOM 2994 N N . ALA B 1 63 ? -5.102 3.182 -27.766 1 98.12 63 ALA B N 1
ATOM 2995 C CA . ALA B 1 63 ? -4.625 4.5 -28.172 1 98.12 63 ALA B CA 1
ATOM 2996 C C . ALA B 1 63 ? -3.842 5.172 -27.047 1 98.12 63 ALA B C 1
ATOM 2998 O O . ALA B 1 63 ? -3.018 6.059 -27.297 1 98.12 63 ALA B O 1
ATOM 2999 N N . GLN B 1 64 ? -4.121 4.777 -25.828 1 98.06 64 GLN B N 1
ATOM 3000 C CA . GLN B 1 64 ? -3.404 5.348 -24.688 1 98.06 64 GLN B CA 1
ATOM 3001 C C . GLN B 1 64 ? -1.928 4.969 -24.719 1 98.06 64 GLN B C 1
ATOM 3003 O O . GLN B 1 64 ? -1.095 5.637 -24.109 1 98.06 64 GLN B O 1
ATOM 3008 N N . ASN B 1 65 ? -1.549 3.809 -25.359 1 98.5 65 ASN B N 1
ATOM 3009 C CA . ASN B 1 65 ? -0.188 3.283 -25.391 1 98.5 65 ASN B CA 1
ATOM 3010 C C . ASN B 1 65 ? 0.402 3.168 -23.984 1 98.5 65 ASN B C 1
ATOM 3012 O O . ASN B 1 65 ? 1.513 3.639 -23.734 1 98.5 65 ASN B O 1
ATOM 3016 N N . GLN B 1 66 ? -0.321 2.605 -23.109 1 98.62 66 GLN B N 1
ATOM 3017 C CA . GLN B 1 66 ? 0.039 2.396 -21.703 1 98.62 66 GLN B CA 1
ATOM 3018 C C . GLN B 1 66 ? -0.133 0.934 -21.312 1 98.62 66 GLN B C 1
ATOM 3020 O O . GLN B 1 66 ? -0.949 0.613 -20.438 1 98.62 66 GLN B O 1
ATOM 3025 N N . PRO B 1 67 ? 0.744 0.03 -21.859 1 98.25 67 PRO B N 1
ATOM 3026 C CA . PRO B 1 67 ? 0.53 -1.415 -21.734 1 98.25 67 PRO B CA 1
ATOM 3027 C C . PRO B 1 67 ? 0.979 -1.973 -20.391 1 98.25 67 PRO B C 1
ATOM 3029 O O . PRO B 1 67 ? 0.747 -3.148 -20.094 1 98.25 67 PRO B O 1
ATOM 3032 N N . HIS B 1 68 ? 1.602 -1.15 -19.5 1 98.56 68 HIS B N 1
ATOM 3033 C CA . HIS B 1 68 ? 2.225 -1.699 -18.297 1 98.56 68 HIS B CA 1
ATOM 3034 C C . HIS B 1 68 ? 1.54 -1.184 -17.047 1 98.56 68 HIS B C 1
ATOM 3036 O O . HIS B 1 68 ? 1.323 0.021 -16.891 1 98.56 68 HIS B O 1
ATOM 3042 N N . THR B 1 69 ? 1.146 -2.105 -16.172 1 98.75 69 THR B N 1
ATOM 3043 C CA . THR B 1 69 ? 0.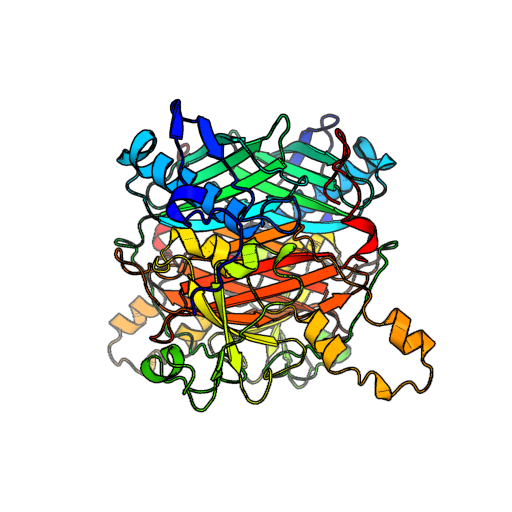674 -1.715 -14.852 1 98.75 69 THR B CA 1
ATOM 3044 C C . THR B 1 69 ? 1.84 -1.271 -13.977 1 98.75 69 THR B C 1
ATOM 3046 O O . THR B 1 69 ? 2.842 -1.98 -13.852 1 98.75 69 THR B O 1
ATOM 3049 N N . ILE B 1 70 ? 1.735 -0.1 -13.305 1 98.56 70 ILE B N 1
ATOM 3050 C CA . ILE B 1 70 ? 2.82 0.354 -12.438 1 98.56 70 ILE B CA 1
ATOM 3051 C C . ILE B 1 70 ? 2.367 0.324 -10.984 1 98.56 70 ILE B C 1
ATOM 3053 O O . ILE B 1 70 ? 3.193 0.34 -10.07 1 98.56 70 ILE B O 1
ATOM 3057 N N . ALA B 1 71 ? 1.089 0.346 -10.742 1 98.81 71 ALA B N 1
ATOM 3058 C CA . ALA B 1 71 ? 0.527 0.21 -9.406 1 98.81 71 ALA B CA 1
ATOM 3059 C C . ALA B 1 71 ? -0.792 -0.556 -9.438 1 98.81 71 ALA B C 1
ATOM 3061 O O . ALA B 1 71 ? -1.6 -0.376 -10.352 1 98.81 71 ALA B O 1
ATOM 3062 N N . PHE B 1 72 ? -0.96 -1.416 -8.5 1 98.88 72 PHE B N 1
ATOM 3063 C CA . PHE B 1 72 ? -2.141 -2.266 -8.398 1 98.88 72 PHE B CA 1
ATOM 3064 C C . PHE B 1 72 ? -2.602 -2.383 -6.945 1 98.88 72 PHE B C 1
ATOM 3066 O O . PHE B 1 72 ? -1.833 -2.801 -6.078 1 98.88 72 PHE B O 1
ATOM 3073 N N . HIS B 1 73 ? -3.826 -1.899 -6.613 1 98.88 73 HIS B N 1
ATOM 3074 C CA . HIS B 1 73 ? -4.504 -2.1 -5.34 1 98.88 73 HIS B CA 1
ATOM 3075 C C . HIS B 1 73 ? -5.711 -3.023 -5.496 1 98.88 73 HIS B C 1
ATOM 3077 O O . HIS B 1 73 ? -6.5 -2.867 -6.43 1 98.88 73 HIS B O 1
ATOM 3083 N N . THR B 1 74 ? -5.891 -3.951 -4.562 1 98.81 74 THR B N 1
ATOM 3084 C CA . THR B 1 74 ? -7.094 -4.777 -4.605 1 98.81 74 THR B CA 1
ATOM 3085 C C . THR B 1 74 ? -7.605 -5.059 -3.197 1 98.81 74 THR B C 1
ATOM 3087 O O . THR B 1 74 ? -6.82 -5.258 -2.271 1 98.81 74 THR B O 1
ATOM 3090 N N . ASP B 1 75 ? -8.914 -4.973 -2.986 1 98.81 75 ASP B N 1
ATOM 3091 C CA . ASP B 1 75 ? -9.633 -5.402 -1.788 1 98.81 75 ASP B CA 1
ATOM 3092 C C . ASP B 1 75 ? -10.383 -6.707 -2.033 1 98.81 75 ASP B C 1
ATOM 3094 O O . ASP B 1 75 ? -11.164 -6.812 -2.979 1 98.81 75 ASP B O 1
ATOM 3098 N N . PHE B 1 76 ? -10.062 -7.648 -1.226 1 98.44 76 PHE B N 1
ATOM 3099 C CA . PHE B 1 76 ? -10.828 -8.891 -1.252 1 98.44 76 PHE B CA 1
ATOM 3100 C C . PHE B 1 76 ? -12.07 -8.781 -0.378 1 98.44 76 PHE B C 1
ATOM 3102 O O . PHE B 1 76 ? -12.031 -9.094 0.813 1 98.44 76 PHE B O 1
ATOM 3109 N N . LEU B 1 77 ? -13.18 -8.43 -1.02 1 98.19 77 LEU B N 1
ATOM 3110 C CA . LEU B 1 77 ? -14.414 -8.125 -0.296 1 98.19 77 LEU B CA 1
ATOM 3111 C C . LEU B 1 77 ? -15.055 -9.391 0.248 1 98.19 77 LEU B C 1
ATOM 3113 O O . LEU B 1 77 ? -15.547 -9.414 1.377 1 98.19 77 LEU B O 1
ATOM 3117 N N . ARG B 1 78 ? -15.023 -10.414 -0.588 1 96.5 78 ARG B N 1
ATOM 3118 C CA . ARG B 1 78 ? -15.633 -11.695 -0.26 1 96.5 78 ARG B CA 1
ATOM 3119 C C . ARG B 1 78 ? -14.812 -12.859 -0.821 1 96.5 78 ARG B C 1
ATOM 3121 O O . ARG B 1 78 ? -13.992 -12.664 -1.722 1 96.5 78 ARG B O 1
ATOM 3128 N N . ARG B 1 79 ? -15.078 -13.977 -0.234 1 93.44 79 ARG B N 1
ATOM 3129 C CA . ARG B 1 79 ? -14.406 -15.18 -0.702 1 93.44 79 ARG B CA 1
ATOM 3130 C C . ARG B 1 79 ? -14.773 -15.492 -2.15 1 93.44 79 ARG B C 1
ATOM 3132 O O . ARG B 1 79 ? -15.953 -15.484 -2.508 1 93.44 79 ARG B O 1
ATOM 3139 N N . THR B 1 80 ? -13.75 -15.695 -2.957 1 97.19 80 THR B N 1
ATOM 3140 C CA . THR B 1 80 ? -13.984 -16.094 -4.34 1 97.19 80 THR B CA 1
ATOM 3141 C C . THR B 1 80 ? -14.234 -17.594 -4.441 1 97.19 80 THR B C 1
ATOM 3143 O O . THR B 1 80 ? -14.07 -18.328 -3.459 1 97.19 80 THR B O 1
ATOM 3146 N N . GLN B 1 81 ? -14.695 -18.047 -5.617 1 96.75 81 GLN B N 1
ATOM 3147 C CA . GLN B 1 81 ? -14.961 -19.453 -5.867 1 96.75 81 GLN B CA 1
ATOM 3148 C C . GLN B 1 81 ? -14.32 -19.922 -7.176 1 96.75 81 GLN B C 1
ATOM 3150 O O . GLN B 1 81 ? -14.094 -19.109 -8.078 1 96.75 81 GLN B O 1
ATOM 3155 N N . GLU B 1 82 ? -14.078 -21.219 -7.152 1 96.88 82 GLU B N 1
ATOM 3156 C CA . GLU B 1 82 ? -13.641 -21.812 -8.422 1 96.88 82 GLU B CA 1
ATOM 3157 C C . GLU B 1 82 ? -14.703 -21.641 -9.5 1 96.88 82 GLU B C 1
ATOM 3159 O O . GLU B 1 82 ? -15.898 -21.578 -9.203 1 96.88 82 GLU B O 1
ATOM 3164 N N . GLY B 1 83 ? -14.219 -21.531 -10.758 1 97.75 83 GLY B N 1
ATOM 3165 C CA . GLY B 1 83 ? -15.164 -21.406 -11.852 1 97.75 83 GLY B CA 1
ATOM 3166 C C . GLY B 1 83 ? -15.164 -20.031 -12.492 1 97.75 83 GLY B C 1
ATOM 3167 O O . GLY B 1 83 ? -14.227 -19.266 -12.312 1 97.75 83 GLY B O 1
ATOM 3168 N N . PRO B 1 84 ? -16.219 -19.797 -13.25 1 98.31 84 PRO B N 1
ATOM 3169 C CA . PRO B 1 84 ? -16.266 -18.578 -14.047 1 98.31 84 PRO B CA 1
ATOM 3170 C C . PRO B 1 84 ? -16.391 -17.312 -13.195 1 98.31 84 PRO B C 1
ATOM 3172 O O . PRO B 1 84 ? -16.984 -17.344 -12.117 1 98.31 84 PRO B O 1
ATOM 3175 N N . CYS B 1 85 ? -15.852 -16.234 -13.703 1 98.62 85 CYS B N 1
ATOM 3176 C CA . CYS B 1 85 ? -15.961 -14.922 -13.078 1 98.62 85 CYS B CA 1
ATOM 3177 C C . CYS B 1 85 ? -16.047 -13.82 -14.133 1 98.62 85 CYS B C 1
ATOM 3179 O O . CYS B 1 85 ? -15.68 -14.031 -15.289 1 98.62 85 CYS B O 1
ATOM 3181 N N . LEU B 1 86 ? -16.656 -12.711 -13.766 1 98.88 86 LEU B N 1
ATOM 3182 C CA . LEU B 1 86 ? -16.812 -11.555 -14.633 1 98.88 86 LEU B CA 1
ATOM 3183 C C . LEU B 1 86 ? -16.047 -10.352 -14.086 1 98.88 86 LEU B C 1
ATOM 3185 O O . LEU B 1 86 ? -16.062 -10.109 -12.875 1 98.88 86 LEU B O 1
ATOM 3189 N N . PHE B 1 87 ? -15.391 -9.656 -14.977 1 98.94 87 PHE B N 1
ATOM 3190 C CA . PHE B 1 87 ? -14.695 -8.422 -14.648 1 98.94 87 PHE B CA 1
ATOM 3191 C C . PHE B 1 87 ? -15.336 -7.234 -15.359 1 98.94 87 PHE B C 1
ATOM 3193 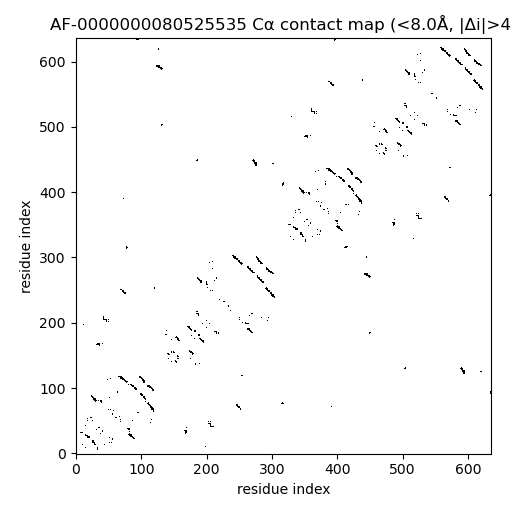O O . PHE B 1 87 ? -15.492 -7.25 -16.578 1 98.94 87 PHE B O 1
ATOM 3200 N N . LYS B 1 88 ? -15.703 -6.246 -14.633 1 98.94 88 LYS B N 1
ATOM 3201 C CA . LYS B 1 88 ? -16.156 -4.98 -15.195 1 98.94 88 LYS B CA 1
ATOM 3202 C C . LYS B 1 88 ? -15.125 -3.879 -15 1 98.94 88 LYS B C 1
ATOM 3204 O O . LYS B 1 88 ? -14.656 -3.656 -13.883 1 98.94 88 LYS B O 1
ATOM 3209 N N . VAL B 1 89 ? -14.781 -3.197 -16.109 1 98.94 89 VAL B N 1
ATOM 3210 C CA . VAL B 1 89 ? -13.758 -2.164 -16.078 1 98.94 89 VAL B CA 1
ATOM 3211 C C . VAL B 1 89 ? -14.406 -0.785 -16.188 1 98.94 89 VAL B C 1
ATOM 3213 O O . VAL B 1 89 ? -15.297 -0.574 -17.016 1 98.94 89 VAL B O 1
ATOM 3216 N N . THR B 1 90 ? -14.062 0.118 -15.32 1 98.88 90 THR B N 1
ATOM 3217 C CA . THR B 1 90 ? -14.367 1.541 -15.422 1 98.88 90 THR B CA 1
ATOM 3218 C C . THR B 1 90 ? -13.094 2.348 -15.664 1 98.88 90 THR B C 1
ATOM 3220 O O . THR B 1 90 ? -12.117 2.219 -14.922 1 98.88 90 THR B O 1
ATOM 3223 N N . ASP B 1 91 ? -13.141 3.152 -16.75 1 98.81 91 ASP B N 1
ATOM 3224 C CA . ASP B 1 91 ? -12.016 4.043 -17.016 1 98.81 91 ASP B CA 1
ATOM 3225 C C . ASP B 1 91 ? -12.039 5.254 -16.078 1 98.81 91 ASP B C 1
ATOM 3227 O O . ASP B 1 91 ? -12.492 6.332 -16.469 1 98.81 91 ASP B O 1
ATOM 3231 N N . ALA B 1 92 ? -11.438 5.121 -14.93 1 98.56 92 ALA B N 1
ATOM 3232 C CA . ALA B 1 92 ? -11.57 6.121 -13.875 1 98.56 92 ALA B CA 1
ATOM 3233 C C . ALA B 1 92 ? -10.898 7.434 -14.281 1 98.56 92 ALA B C 1
ATOM 3235 O O . ALA B 1 92 ? -11.445 8.516 -14.023 1 98.56 92 ALA B O 1
ATOM 3236 N N . LYS B 1 93 ? -9.719 7.336 -14.93 1 98.31 93 LYS B N 1
ATOM 3237 C CA . LYS B 1 93 ? -9 8.508 -15.438 1 98.31 93 LYS B CA 1
ATOM 3238 C C . LYS B 1 93 ? -8.094 8.133 -16.609 1 98.31 93 LYS B C 1
ATOM 3240 O O . LYS B 1 93 ? -7.215 7.277 -16.469 1 98.31 93 LYS B O 1
ATOM 3245 N N . LEU B 1 94 ? -8.312 8.742 -17.703 1 98.06 94 LEU B N 1
ATOM 3246 C CA . LEU B 1 94 ? -7.418 8.594 -18.844 1 98.06 94 LEU B CA 1
ATOM 3247 C C . LEU B 1 94 ? -6.492 9.797 -18.969 1 98.06 94 LEU B C 1
ATOM 3249 O O . LEU B 1 94 ? -6.957 10.938 -19.047 1 98.06 94 LEU B O 1
ATOM 3253 N N . GLY B 1 95 ? -5.219 9.5 -18.844 1 95.69 95 GLY B N 1
ATOM 3254 C CA . GLY B 1 95 ? -4.23 10.562 -18.953 1 95.69 95 GLY B CA 1
ATOM 3255 C C . GLY B 1 95 ? -3.189 10.297 -20.031 1 95.69 95 GLY B C 1
ATOM 3256 O O . GLY B 1 95 ? -3.156 9.211 -20.625 1 95.69 95 GLY B O 1
ATOM 3257 N N . ARG B 1 96 ? -2.357 11.305 -20.234 1 92.38 96 ARG B N 1
ATOM 3258 C CA . ARG B 1 96 ? -1.324 11.211 -21.266 1 92.38 96 ARG B CA 1
ATOM 3259 C C . ARG B 1 96 ? -0.219 10.25 -20.844 1 92.38 96 ARG B C 1
ATOM 3261 O O . ARG B 1 96 ? 0.201 9.398 -21.625 1 92.38 96 ARG B O 1
ATOM 3268 N N . GLN B 1 97 ? 0.199 10.375 -19.562 1 91.62 97 GLN B N 1
ATOM 3269 C CA . GLN B 1 97 ? 1.316 9.562 -19.094 1 91.62 97 GLN B CA 1
ATOM 3270 C C . GLN B 1 97 ? 0.823 8.297 -18.391 1 91.62 97 GLN B C 1
ATOM 3272 O O . GLN B 1 97 ? 1.437 7.238 -18.5 1 91.62 97 GLN B O 1
ATOM 3277 N N . THR B 1 98 ? -0.219 8.5 -17.609 1 96.69 98 THR B N 1
ATOM 3278 C CA . THR B 1 98 ? -0.783 7.379 -16.859 1 96.69 98 THR B CA 1
ATOM 3279 C C . THR B 1 98 ? -2.307 7.395 -16.938 1 96.69 98 THR B C 1
ATOM 3281 O O . THR B 1 98 ? -2.916 8.453 -17.125 1 96.69 98 THR B O 1
ATOM 3284 N N . SER B 1 99 ? -2.877 6.301 -16.922 1 98.69 99 SER B N 1
ATOM 3285 C CA . SER B 1 99 ? -4.316 6.109 -16.781 1 98.69 99 SER B CA 1
ATOM 3286 C C . SER B 1 99 ? -4.641 5.207 -15.594 1 98.69 99 SER B C 1
ATOM 3288 O O . SER B 1 99 ? -3.848 4.336 -15.234 1 98.69 99 SER B O 1
ATOM 3290 N N . VAL B 1 100 ? -5.77 5.496 -14.969 1 98.88 100 VAL B N 1
ATOM 3291 C CA . VAL B 1 100 ? -6.25 4.688 -13.852 1 98.88 100 VAL B CA 1
ATOM 3292 C C . VAL B 1 100 ? -7.566 4.016 -14.227 1 98.88 100 VAL B C 1
ATOM 3294 O O . VAL B 1 100 ? -8.492 4.676 -14.703 1 98.88 100 VAL B O 1
ATOM 3297 N N . ILE B 1 101 ? -7.633 2.686 -14.016 1 98.94 101 ILE B N 1
ATOM 3298 C CA . ILE B 1 101 ? -8.891 1.974 -14.203 1 98.94 101 ILE B CA 1
ATOM 3299 C C . ILE B 1 101 ? -9.312 1.311 -12.891 1 98.94 101 ILE B C 1
ATOM 3301 O O . ILE B 1 101 ? -8.469 1 -12.055 1 98.94 101 ILE B O 1
ATOM 3305 N N . HIS B 1 102 ? -10.602 1.228 -12.758 1 98.94 102 HIS B N 1
ATOM 3306 C CA . HIS B 1 102 ? -11.203 0.43 -11.695 1 98.94 102 HIS B CA 1
ATOM 3307 C C . HIS B 1 102 ? -11.781 -0.871 -12.25 1 98.94 102 HIS B C 1
ATOM 3309 O O . HIS B 1 102 ? -12.43 -0.874 -13.297 1 98.94 102 HIS B O 1
ATOM 3315 N N . ILE B 1 103 ? -11.461 -2.014 -11.617 1 98.94 103 ILE B N 1
ATOM 3316 C CA . ILE B 1 103 ? -12.008 -3.307 -12.023 1 98.94 103 ILE B CA 1
ATOM 3317 C C . ILE B 1 103 ? -12.797 -3.92 -10.875 1 98.94 103 ILE B C 1
ATOM 3319 O O . ILE B 1 103 ? -12.32 -3.953 -9.734 1 98.94 103 ILE B O 1
ATOM 3323 N N . SER B 1 104 ? -14 -4.324 -11.141 1 98.88 104 SER B N 1
ATOM 3324 C CA . SER B 1 104 ? -14.828 -5.105 -10.227 1 98.88 104 SER B CA 1
ATOM 3325 C C . SER B 1 104 ? -15.008 -6.535 -10.727 1 98.88 104 SER B C 1
ATOM 3327 O O . SER B 1 104 ? -15.453 -6.754 -11.852 1 98.88 104 SER B O 1
ATOM 3329 N N . MET B 1 105 ? -14.625 -7.484 -9.922 1 98.94 105 MET B N 1
ATOM 3330 C CA . MET B 1 105 ? -14.789 -8.891 -10.258 1 98.94 105 MET B CA 1
ATOM 3331 C C . MET B 1 105 ? -15.984 -9.492 -9.523 1 98.94 105 MET B C 1
ATOM 3333 O O . MET B 1 105 ? -16.125 -9.312 -8.312 1 98.94 105 MET B O 1
ATOM 3337 N N . SER B 1 106 ? -16.781 -10.25 -10.281 1 98.75 106 SER B N 1
ATOM 3338 C CA . SER B 1 106 ? -18 -10.781 -9.672 1 98.75 106 SER B CA 1
ATOM 3339 C C . SER B 1 106 ? -18.203 -12.25 -10.023 1 98.75 106 SER B C 1
ATOM 3341 O O . SER B 1 106 ? -17.781 -12.703 -11.094 1 98.75 106 SER B O 1
ATOM 3343 N N . GLN B 1 107 ? -18.719 -13.023 -9.156 1 97.94 107 GLN B N 1
ATOM 3344 C CA . GLN B 1 107 ? -19.266 -14.367 -9.312 1 97.94 107 GLN B CA 1
ATOM 3345 C C . GLN B 1 107 ? -20.672 -14.453 -8.727 1 97.94 107 GLN B C 1
ATOM 3347 O O . GLN B 1 107 ? -20.922 -15.219 -7.789 1 97.94 107 GLN B O 1
ATOM 3352 N N . GLY B 1 108 ? -21.625 -13.727 -9.344 1 95.69 108 GLY B N 1
ATOM 3353 C CA . GLY B 1 108 ? -22.969 -13.539 -8.805 1 95.69 108 GLY B CA 1
ATOM 3354 C C . GLY B 1 108 ? -23.094 -12.297 -7.941 1 95.69 108 GLY B C 1
ATOM 3355 O O . GLY B 1 108 ? -24.125 -11.633 -7.938 1 95.69 108 GLY B O 1
ATOM 3356 N N . ARG B 1 109 ? -22.094 -11.945 -7.305 1 95.75 109 ARG B N 1
ATOM 3357 C CA . ARG B 1 109 ? -21.922 -10.719 -6.535 1 95.75 109 ARG B CA 1
ATOM 3358 C C . ARG B 1 109 ? -20.5 -10.195 -6.629 1 95.75 109 ARG B C 1
ATOM 3360 O O . ARG B 1 109 ? -19.594 -10.914 -7.055 1 95.75 109 ARG B O 1
ATOM 3367 N N . GLU B 1 110 ? -20.328 -8.969 -6.293 1 98 110 GLU B N 1
ATOM 3368 C CA . GLU B 1 110 ? -19 -8.383 -6.312 1 98 110 GLU B CA 1
ATOM 3369 C C . GLU B 1 110 ? -18.109 -8.984 -5.223 1 98 110 GLU B C 1
ATOM 3371 O O . GLU B 1 110 ? -18.469 -8.969 -4.043 1 98 110 GLU B O 1
ATOM 3376 N N . GLU B 1 111 ? -16.969 -9.57 -5.652 1 98.38 111 GLU B N 1
ATOM 3377 C CA . GLU B 1 111 ? -16.125 -10.289 -4.703 1 98.38 111 GLU B CA 1
ATOM 3378 C C . GLU B 1 111 ? -14.805 -9.578 -4.488 1 98.38 111 GLU B C 1
ATOM 3380 O O . GLU B 1 111 ? -14.242 -9.602 -3.389 1 98.38 111 GLU B O 1
ATOM 3385 N N . VAL B 1 112 ? -14.266 -9.047 -5.523 1 98.81 112 VAL B N 1
ATOM 3386 C CA . VAL B 1 112 ? -12.969 -8.391 -5.457 1 98.81 112 VAL B CA 1
ATOM 3387 C C . VAL B 1 112 ? -13 -7.098 -6.277 1 98.81 112 VAL B C 1
ATOM 3389 O O . VAL B 1 112 ? -13.609 -7.051 -7.348 1 98.81 112 VAL B O 1
ATOM 3392 N N . VAL B 1 113 ? -12.391 -6.023 -5.77 1 98.94 113 VAL B N 1
ATOM 3393 C CA . VAL B 1 113 ? -12.289 -4.754 -6.48 1 98.94 113 VAL B CA 1
ATOM 3394 C C . VAL B 1 113 ? -10.836 -4.285 -6.496 1 98.94 113 VAL B C 1
ATOM 3396 O O . VAL B 1 113 ? -10.039 -4.691 -5.648 1 98.94 113 VAL B O 1
ATOM 3399 N N . GLY B 1 114 ? -10.523 -3.482 -7.492 1 98.69 114 GLY B N 1
ATOM 3400 C CA . GLY B 1 114 ? -9.156 -2.998 -7.539 1 98.69 114 GLY B CA 1
ATOM 3401 C C . GLY B 1 114 ? -8.977 -1.795 -8.445 1 98.69 114 GLY B C 1
ATOM 3402 O O . GLY B 1 114 ? -9.805 -1.542 -9.32 1 98.69 114 GLY B O 1
ATOM 3403 N N . TYR B 1 115 ? -8 -0.982 -8.156 1 98.94 115 TYR B N 1
ATOM 3404 C CA . TYR B 1 115 ? -7.508 0.084 -9.023 1 98.94 115 TYR B CA 1
ATOM 3405 C C . TYR B 1 115 ? -6.152 -0.277 -9.609 1 98.94 115 TYR B C 1
ATOM 3407 O O . TYR B 1 115 ? -5.297 -0.836 -8.922 1 98.94 115 TYR B O 1
ATOM 3415 N N . LEU B 1 116 ? -6.027 -0.067 -10.891 1 98.94 116 LEU B N 1
ATOM 3416 C CA . LEU B 1 116 ? -4.758 -0.253 -11.586 1 98.94 116 LEU B CA 1
ATOM 3417 C C . LEU B 1 116 ? -4.332 1.028 -12.289 1 98.94 116 LEU B C 1
ATOM 3419 O O . LEU B 1 116 ? -5.145 1.682 -12.945 1 98.94 116 LEU B O 1
ATOM 3423 N N . THR B 1 117 ? -3.1 1.404 -12.07 1 98.94 117 THR B N 1
ATOM 3424 C CA . THR B 1 117 ? -2.492 2.508 -12.812 1 98.94 117 THR B CA 1
ATOM 3425 C C . THR B 1 117 ? -1.607 1.983 -13.938 1 98.94 117 THR B C 1
ATOM 3427 O O . THR B 1 117 ? -0.698 1.187 -13.695 1 98.94 117 THR B O 1
ATOM 3430 N N . GLN B 1 118 ? -1.928 2.412 -15.125 1 98.81 118 GLN B N 1
ATOM 3431 C CA . GLN B 1 118 ? -1.227 1.952 -16.312 1 98.81 118 GLN B CA 1
ATOM 3432 C C . GLN B 1 118 ? -0.312 3.041 -16.875 1 98.81 118 GLN B C 1
ATOM 3434 O O . GLN B 1 118 ? -0.644 4.227 -16.812 1 98.81 118 GLN B O 1
ATOM 3439 N N . SER B 1 119 ? 0.789 2.615 -17.312 1 98.25 119 SER B N 1
ATOM 3440 C CA . SER B 1 119 ? 1.78 3.48 -17.938 1 98.25 119 SER B CA 1
ATOM 3441 C C . SER B 1 119 ? 2.535 2.744 -19.047 1 98.25 119 SER B C 1
ATOM 3443 O O . SER B 1 119 ? 2.125 1.661 -19.469 1 98.25 119 SER B O 1
ATOM 3445 N N . ASN B 1 120 ? 3.498 3.463 -19.672 1 98.31 120 ASN B N 1
ATOM 3446 C CA . ASN B 1 120 ? 4.449 2.85 -20.594 1 98.31 120 ASN B CA 1
ATOM 3447 C C . ASN B 1 120 ? 5.871 2.902 -20.062 1 98.31 120 ASN B C 1
ATOM 3449 O O . ASN B 1 120 ? 6.559 3.916 -20.188 1 98.31 120 ASN B O 1
ATOM 3453 N N . LEU B 1 121 ? 6.309 1.805 -19.5 1 97.31 121 LEU B N 1
ATOM 3454 C CA . LEU B 1 121 ? 7.602 1.752 -18.828 1 97.31 121 LEU B CA 1
ATOM 3455 C C . LEU B 1 121 ? 8.742 1.896 -19.828 1 97.31 121 LEU B C 1
ATOM 3457 O O . LEU B 1 121 ? 9.852 2.277 -19.453 1 97.31 121 LEU B O 1
ATOM 3461 N N . HIS B 1 122 ? 8.484 1.641 -21.062 1 96.44 122 HIS B N 1
ATOM 3462 C CA . HIS B 1 122 ? 9.5 1.783 -22.094 1 96.44 122 HIS B CA 1
ATOM 3463 C C . HIS B 1 122 ? 9.82 3.252 -22.359 1 96.44 122 HIS B C 1
ATOM 3465 O O . HIS B 1 122 ? 10.922 3.586 -22.797 1 96.44 122 HIS B O 1
ATOM 3471 N N . THR B 1 123 ? 8.891 4.105 -22 1 95.38 123 THR B N 1
ATOM 3472 C CA . THR B 1 123 ? 9.055 5.5 -22.406 1 95.38 123 THR B CA 1
ATOM 3473 C C . THR B 1 123 ? 9.148 6.406 -21.172 1 95.38 123 THR B C 1
ATOM 3475 O O . THR B 1 123 ? 9.211 7.633 -21.312 1 95.38 123 THR B O 1
ATOM 3478 N N . GLU B 1 124 ? 9.039 5.781 -20.031 1 94.19 124 GLU B N 1
ATOM 3479 C CA . GLU B 1 124 ? 9.188 6.598 -18.828 1 94.19 124 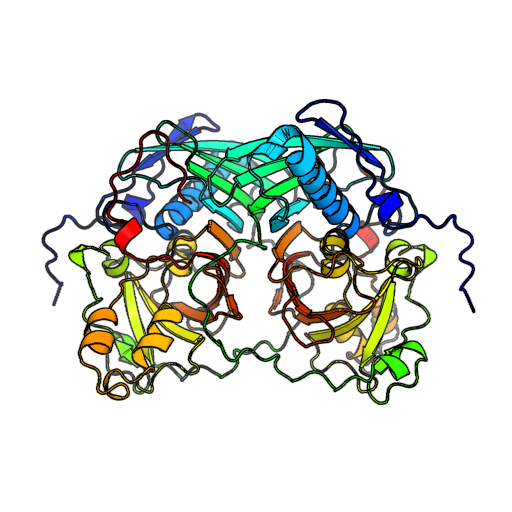GLU B CA 1
ATOM 3480 C C . GLU B 1 124 ? 10.539 7.309 -18.797 1 94.19 124 GLU B C 1
ATOM 3482 O O . GLU B 1 124 ? 11.562 6.719 -19.156 1 94.19 124 GLU B O 1
ATOM 3487 N N . ASP B 1 125 ? 10.453 8.562 -18.438 1 93.31 125 ASP B N 1
ATOM 3488 C CA . ASP B 1 125 ? 11.656 9.391 -18.375 1 93.31 125 ASP B CA 1
ATOM 3489 C C . ASP B 1 125 ? 11.594 10.336 -17.172 1 93.31 125 ASP B C 1
ATOM 3491 O O . ASP B 1 125 ? 10.516 10.594 -16.625 1 93.31 125 ASP B O 1
ATOM 3495 N N . GLY B 1 126 ? 12.734 10.664 -16.703 1 91.81 126 GLY B N 1
ATOM 3496 C CA . GLY B 1 126 ? 12.82 11.562 -15.562 1 91.81 126 GLY B CA 1
ATOM 3497 C C . GLY B 1 126 ? 13.992 11.25 -14.648 1 91.81 126 GLY B C 1
ATOM 3498 O O . GLY B 1 126 ? 14.891 10.492 -15.023 1 91.81 126 GLY B O 1
ATOM 3499 N N . LEU B 1 127 ? 13.953 11.836 -13.492 1 91.25 127 LEU B N 1
ATOM 3500 C CA . LEU B 1 127 ? 15.07 11.766 -12.555 1 91.25 127 LEU B CA 1
ATOM 3501 C C . LEU B 1 127 ? 15.281 10.344 -12.062 1 91.25 127 LEU B C 1
ATOM 3503 O O . LEU B 1 127 ? 14.312 9.641 -11.734 1 91.25 127 LEU B O 1
ATOM 3507 N N . SER B 1 128 ? 16.5 9.906 -12.102 1 93.56 128 SER B N 1
ATOM 3508 C CA . SER B 1 128 ? 16.938 8.672 -11.445 1 93.56 128 SER B CA 1
ATOM 3509 C C . SER B 1 128 ? 18.062 8.945 -10.461 1 93.56 128 SER B C 1
ATOM 3511 O O . SER B 1 128 ? 19.031 9.633 -10.789 1 93.56 128 SER B O 1
ATOM 3513 N N . LEU B 1 129 ? 17.891 8.492 -9.297 1 92.31 129 LEU B N 1
ATOM 3514 C CA . LEU B 1 129 ? 18.906 8.633 -8.258 1 92.31 129 LEU B CA 1
ATOM 3515 C C . LEU B 1 129 ? 19.234 7.277 -7.645 1 92.31 129 LEU B C 1
ATOM 3517 O O . LEU B 1 129 ? 18.359 6.445 -7.438 1 92.31 129 LEU B O 1
ATOM 3521 N N . ASP B 1 130 ? 20.5 7.082 -7.359 1 92.94 130 ASP B N 1
ATOM 3522 C CA . ASP B 1 130 ? 20.906 5.895 -6.613 1 92.94 130 ASP B CA 1
ATOM 3523 C C . ASP B 1 130 ? 20.547 6.023 -5.137 1 92.94 130 ASP B C 1
ATOM 3525 O O . ASP B 1 130 ? 21.234 6.719 -4.383 1 92.94 130 ASP B O 1
ATOM 3529 N N . THR B 1 131 ? 19.562 5.293 -4.688 1 93.44 131 THR B N 1
ATOM 3530 C CA . THR B 1 131 ? 19.078 5.402 -3.318 1 93.44 131 THR B CA 1
ATOM 3531 C C . THR B 1 131 ? 20 4.648 -2.355 1 93.44 131 THR B C 1
ATOM 3533 O O . THR B 1 131 ? 19.906 4.832 -1.14 1 93.44 131 THR B O 1
ATOM 3536 N N . GLY B 1 132 ? 20.859 3.797 -2.926 1 91.81 132 GLY B N 1
ATOM 3537 C CA . GLY B 1 132 ? 21.688 2.955 -2.082 1 91.81 132 GLY B CA 1
ATOM 3538 C C . GLY B 1 132 ? 20.906 1.877 -1.356 1 91.81 132 GLY B C 1
ATOM 3539 O O . GLY B 1 132 ? 21.312 1.426 -0.282 1 91.81 132 GLY B O 1
ATOM 3540 N N . PHE B 1 133 ? 19.859 1.453 -1.961 1 93.94 133 PHE B N 1
ATOM 3541 C CA . PHE B 1 133 ? 19 0.466 -1.318 1 93.94 133 PHE B CA 1
ATOM 3542 C C . PHE B 1 133 ? 19.688 -0.893 -1.258 1 93.94 133 PHE B C 1
ATOM 3544 O O . PHE B 1 133 ? 20.266 -1.35 -2.248 1 93.94 133 PHE B O 1
ATOM 3551 N N . GLU B 1 134 ? 19.609 -1.422 -0.087 1 92.88 134 GLU B N 1
ATOM 3552 C CA . GLU B 1 134 ? 20.016 -2.805 0.149 1 92.88 134 GLU B CA 1
ATOM 3553 C C . GLU B 1 134 ? 19.078 -3.49 1.146 1 92.88 134 GLU B C 1
ATOM 3555 O O . GLU B 1 134 ? 18.578 -2.854 2.072 1 92.88 134 GLU B O 1
ATOM 3560 N N . LEU B 1 135 ? 18.875 -4.754 0.854 1 95.06 135 LEU B N 1
ATOM 3561 C CA . LEU B 1 135 ? 18.156 -5.539 1.859 1 95.06 135 LEU B CA 1
ATOM 3562 C C . LEU B 1 135 ? 19 -5.707 3.117 1 95.06 135 LEU B C 1
ATOM 3564 O O . LEU B 1 135 ? 20.219 -5.918 3.031 1 95.06 135 LEU B O 1
ATOM 3568 N N . HIS B 1 136 ? 18.328 -5.555 4.223 1 91.5 136 HIS B N 1
ATOM 3569 C CA . HIS B 1 136 ? 18.984 -5.801 5.5 1 91.5 136 HIS B CA 1
ATOM 3570 C C . HIS B 1 136 ? 18.219 -6.82 6.332 1 91.5 136 HIS B C 1
ATOM 3572 O O . HIS B 1 136 ? 17.031 -6.629 6.609 1 91.5 136 HIS B O 1
ATOM 3578 N N . PRO B 1 137 ? 18.859 -7.902 6.809 1 92.88 137 PRO B N 1
ATOM 3579 C CA . PRO B 1 137 ? 20.219 -8.305 6.453 1 92.88 137 PRO B CA 1
ATOM 3580 C C . PRO B 1 137 ? 20.344 -8.727 4.988 1 92.88 137 PRO B C 1
ATOM 3582 O O . PRO B 1 137 ? 19.344 -9.008 4.332 1 92.88 137 PRO B O 1
ATOM 3585 N N . ALA B 1 138 ? 21.547 -8.719 4.535 1 95.12 138 ALA B N 1
ATOM 3586 C CA . ALA B 1 138 ? 21.766 -9.156 3.164 1 95.12 138 ALA B CA 1
ATOM 3587 C C . ALA B 1 138 ? 21.391 -10.625 2.988 1 95.12 138 ALA B C 1
ATOM 3589 O O . ALA B 1 138 ? 21.703 -11.461 3.842 1 95.12 138 ALA B O 1
ATOM 3590 N N . PRO B 1 139 ? 20.672 -10.914 1.911 1 96.19 139 PRO B N 1
ATOM 3591 C CA . PRO B 1 139 ? 20.438 -12.336 1.651 1 96.19 139 PRO B CA 1
ATOM 3592 C C . PRO B 1 139 ? 21.719 -13.094 1.33 1 96.19 139 PRO B C 1
ATOM 3594 O O . PRO B 1 139 ? 22.703 -12.492 0.883 1 96.19 139 PRO B O 1
ATOM 3597 N N . PRO B 1 140 ? 21.719 -14.406 1.555 1 96.31 140 PRO B N 1
ATOM 3598 C CA . PRO B 1 140 ? 22.891 -15.188 1.128 1 96.31 140 PRO B CA 1
ATOM 3599 C C . PRO B 1 140 ? 23.094 -15.164 -0.385 1 96.31 140 PRO B C 1
ATOM 3601 O O . PRO B 1 140 ? 22.125 -15.008 -1.14 1 96.31 140 PRO B O 1
ATOM 3604 N N . PRO B 1 141 ? 24.344 -15.289 -0.744 1 96.88 141 PRO B N 1
ATOM 3605 C CA . PRO B 1 141 ? 24.578 -15.375 -2.189 1 96.88 141 PRO B CA 1
ATOM 3606 C C . PRO B 1 141 ? 23.906 -16.594 -2.824 1 96.88 141 PRO B C 1
ATOM 3608 O O . PRO B 1 141 ? 23.547 -17.547 -2.123 1 96.88 141 PRO B O 1
ATOM 3611 N N . VAL B 1 142 ? 23.672 -16.516 -4.148 1 98.19 142 VAL B N 1
ATOM 3612 C CA . VAL B 1 142 ? 23.016 -17.609 -4.852 1 98.19 142 VAL B CA 1
ATOM 3613 C C . VAL B 1 142 ? 23.781 -17.938 -6.129 1 98.19 142 VAL B C 1
ATOM 3615 O O . VAL B 1 142 ? 24.328 -17.047 -6.777 1 98.19 142 VAL B O 1
ATOM 3618 N N . ASP B 1 143 ? 23.938 -19.203 -6.418 1 98.12 143 ASP B N 1
ATOM 3619 C CA . ASP B 1 143 ? 24.297 -19.719 -7.73 1 98.12 143 ASP B CA 1
ATOM 3620 C C . ASP B 1 143 ? 23.094 -20.375 -8.414 1 98.12 143 ASP B C 1
ATOM 3622 O O . ASP B 1 143 ? 22.75 -21.531 -8.109 1 98.12 143 ASP B O 1
ATOM 3626 N N . LEU B 1 144 ? 22.516 -19.672 -9.391 1 97.31 144 LEU B N 1
ATOM 3627 C CA . LEU B 1 144 ? 21.234 -20.094 -9.938 1 97.31 144 LEU B CA 1
ATOM 3628 C C . LEU B 1 144 ? 21.375 -21.375 -10.742 1 97.31 144 LEU B C 1
ATOM 3630 O O . LEU B 1 144 ? 20.422 -22.156 -10.844 1 97.31 144 LEU B O 1
ATOM 3634 N N . VAL B 1 145 ? 22.484 -21.562 -11.281 1 96.38 145 VAL B N 1
ATOM 3635 C CA . VAL B 1 145 ? 22.75 -22.812 -11.992 1 96.38 145 VAL B CA 1
ATOM 3636 C C . VAL B 1 145 ? 22.703 -23.984 -11.008 1 96.38 145 VAL B C 1
ATOM 3638 O O . VAL B 1 145 ? 22.047 -24.984 -11.258 1 96.38 145 VAL B O 1
ATOM 3641 N N . LYS B 1 146 ? 23.344 -23.844 -9.859 1 97.38 146 LYS B N 1
ATOM 3642 C CA . LYS B 1 146 ? 23.375 -24.891 -8.836 1 97.38 146 LYS B CA 1
ATOM 3643 C C . LYS B 1 146 ? 22.016 -24.984 -8.117 1 97.38 146 LYS B C 1
ATOM 3645 O O . LYS B 1 146 ? 21.625 -26.062 -7.664 1 97.38 146 LYS B O 1
ATOM 3650 N N . LEU B 1 147 ? 21.359 -23.844 -8.062 1 96.94 147 LEU B N 1
ATOM 3651 C CA . LEU B 1 147 ? 20.047 -23.828 -7.418 1 96.94 147 LEU B CA 1
ATOM 3652 C C . LEU B 1 147 ? 19.078 -24.75 -8.133 1 96.94 147 LEU B C 1
ATOM 3654 O O . LEU B 1 147 ? 18.344 -25.5 -7.492 1 96.94 147 LEU B O 1
ATOM 3658 N N . LYS B 1 148 ? 19.125 -24.703 -9.406 1 93.31 148 LYS B N 1
ATOM 3659 C CA . LYS B 1 148 ? 18.234 -25.516 -10.227 1 93.31 148 LYS B CA 1
ATOM 3660 C C . LYS B 1 148 ? 18.438 -27 -9.953 1 93.31 148 LYS B C 1
ATOM 3662 O O . LYS B 1 148 ? 17.5 -27.781 -10.023 1 93.31 148 LYS B O 1
ATOM 3667 N N . GLU B 1 149 ? 19.625 -27.359 -9.562 1 94.5 149 GLU B N 1
ATOM 3668 C CA . GLU B 1 149 ? 19.984 -28.75 -9.297 1 94.5 149 GLU B CA 1
ATOM 3669 C C . GLU B 1 149 ? 19.891 -29.062 -7.809 1 94.5 149 GLU B C 1
ATOM 3671 O O . GLU B 1 149 ? 20.281 -30.156 -7.375 1 94.5 149 GLU B O 1
ATOM 3676 N N . ASP B 1 150 ? 19.438 -28.125 -7.074 1 94.88 150 ASP B N 1
ATOM 3677 C CA . ASP B 1 150 ? 19.375 -28.219 -5.621 1 94.88 150 ASP B CA 1
ATOM 3678 C C . ASP B 1 150 ? 20.766 -28.484 -5.027 1 94.88 150 ASP B C 1
ATOM 3680 O O . ASP B 1 150 ? 20.906 -29.312 -4.129 1 94.88 150 ASP B O 1
ATOM 3684 N N . LYS B 1 151 ? 21.75 -27.875 -5.562 1 96.5 151 LYS B N 1
ATOM 3685 C CA . LYS B 1 151 ? 23.141 -28.031 -5.129 1 96.5 151 LYS B CA 1
ATOM 3686 C C . LYS B 1 151 ? 23.734 -26.703 -4.672 1 96.5 151 LYS B C 1
ATOM 3688 O O . LYS B 1 151 ? 24.938 -26.609 -4.426 1 96.5 151 LYS B O 1
ATOM 3693 N N . ASP B 1 152 ? 22.891 -25.688 -4.648 1 97.94 152 ASP B N 1
ATOM 3694 C CA . ASP B 1 152 ? 23.391 -24.391 -4.18 1 97.94 152 ASP B CA 1
ATOM 3695 C C . ASP B 1 152 ? 23.859 -24.484 -2.734 1 97.94 152 ASP B C 1
ATOM 3697 O O . ASP B 1 152 ? 23.234 -25.141 -1.904 1 97.94 152 ASP B O 1
ATOM 3701 N N . GLU B 1 153 ? 24.953 -23.812 -2.408 1 97.94 153 GLU B N 1
ATOM 3702 C CA . GLU B 1 153 ? 25.594 -23.875 -1.095 1 97.94 153 GLU B CA 1
ATOM 3703 C C . GLU B 1 153 ? 24.688 -23.281 -0.016 1 97.94 153 GLU B C 1
ATOM 3705 O O . GLU B 1 153 ? 24.688 -23.75 1.128 1 97.94 153 GLU B O 1
ATOM 3710 N N . HIS B 1 154 ? 23.922 -22.297 -0.368 1 98.19 154 HIS B N 1
ATOM 3711 C CA . HIS B 1 154 ? 23.234 -21.516 0.657 1 98.19 154 HIS B CA 1
ATOM 3712 C C . HIS B 1 154 ? 21.734 -21.719 0.601 1 98.19 154 HIS B C 1
ATOM 3714 O O . HIS B 1 154 ? 21 -21.312 1.519 1 98.19 154 HIS B O 1
ATOM 3720 N N . TRP B 1 155 ? 21.25 -22.297 -0.446 1 97.38 155 TRP B N 1
ATOM 3721 C CA . TRP B 1 155 ? 19.812 -22.438 -0.657 1 97.38 155 TRP B CA 1
ATOM 3722 C C . TRP B 1 155 ? 19.438 -23.891 -0.891 1 97.38 155 TRP B C 1
ATOM 3724 O O . TRP B 1 155 ? 20.188 -24.641 -1.521 1 97.38 155 TRP B O 1
ATOM 3734 N N . GLU B 1 156 ? 18.25 -24.266 -0.372 1 95.56 156 GLU B N 1
ATOM 3735 C CA . GLU B 1 156 ? 17.766 -25.625 -0.542 1 95.56 156 GLU B CA 1
ATOM 3736 C C . GLU B 1 156 ? 16.328 -25.641 -1.051 1 95.56 156 GLU B C 1
ATOM 3738 O O . GLU B 1 156 ? 15.516 -24.797 -0.663 1 95.56 156 GLU B O 1
ATOM 3743 N N . CYS B 1 157 ? 16.062 -26.578 -1.902 1 93.38 157 CYS B N 1
ATOM 3744 C CA . CYS B 1 157 ? 14.719 -26.781 -2.434 1 93.38 157 CYS B CA 1
ATOM 3745 C C . CYS B 1 157 ? 13.789 -27.344 -1.365 1 93.38 157 CYS B C 1
ATOM 3747 O O . CYS B 1 157 ? 14.148 -28.266 -0.643 1 93.38 157 CYS B O 1
ATOM 3749 N N . ARG B 1 158 ? 12.703 -26.625 -1.255 1 84.44 158 ARG B N 1
ATOM 3750 C CA . ARG B 1 158 ? 11.656 -27.188 -0.41 1 84.44 158 ARG B CA 1
ATOM 3751 C C . ARG B 1 158 ? 10.828 -28.203 -1.182 1 84.44 158 ARG B C 1
ATOM 3753 O O . ARG B 1 158 ? 10.07 -27.844 -2.084 1 84.44 158 ARG B O 1
ATOM 3760 N N . ALA B 1 159 ? 11.047 -29.516 -0.964 1 67.75 159 ALA B N 1
ATOM 3761 C CA . ALA B 1 159 ? 10.469 -30.609 -1.74 1 67.75 159 ALA B CA 1
ATOM 3762 C C . ALA B 1 159 ? 8.945 -30.641 -1.592 1 67.75 159 ALA B C 1
ATOM 3764 O O . ALA B 1 159 ? 8.219 -30.641 -2.588 1 67.75 159 ALA B O 1
ATOM 3765 N N . GLU B 1 160 ? 8.461 -30.953 -0.369 1 68.06 160 GLU B N 1
ATOM 3766 C CA . GLU B 1 160 ? 7.023 -31.125 -0.193 1 68.06 160 GLU B CA 1
ATOM 3767 C C . GLU B 1 160 ? 6.441 -30.031 0.691 1 68.06 160 GLU B C 1
ATOM 3769 O O . GLU B 1 160 ? 6.949 -29.766 1.784 1 68.06 160 GLU B O 1
ATOM 3774 N N . MET B 1 161 ? 5.508 -29.266 -0.001 1 68.06 161 MET B N 1
ATOM 3775 C CA . MET B 1 161 ? 4.812 -28.266 0.801 1 68.06 161 MET B CA 1
ATOM 3776 C C . MET B 1 161 ? 3.75 -28.906 1.683 1 68.06 161 MET B C 1
ATOM 3778 O O . MET B 1 161 ? 3.045 -29.812 1.243 1 68.06 161 MET B O 1
ATOM 3782 N N . PRO B 1 162 ? 3.734 -28.5 2.9 1 67.75 162 PRO B N 1
ATOM 3783 C CA . PRO B 1 162 ? 2.699 -29.062 3.775 1 67.75 162 PRO B CA 1
ATOM 3784 C C . PRO B 1 162 ? 1.291 -28.875 3.213 1 67.75 162 PRO B C 1
ATOM 3786 O O . PRO B 1 162 ? 0.992 -27.844 2.613 1 67.75 162 PRO B O 1
ATOM 3789 N N . PHE B 1 163 ? 0.478 -29.875 3.246 1 75.56 163 PHE B N 1
ATOM 3790 C CA . PHE B 1 163 ? -0.931 -29.844 2.873 1 75.56 163 PHE B CA 1
ATOM 3791 C C . PHE B 1 163 ? -1.091 -29.531 1.389 1 75.56 163 PHE B C 1
ATOM 3793 O O . PHE B 1 163 ? -1.959 -28.75 1.003 1 75.56 163 PHE B O 1
ATOM 3800 N N . ALA B 1 164 ? -0.245 -30.109 0.598 1 75.69 164 ALA B N 1
ATOM 3801 C CA . ALA B 1 164 ? -0.209 -29.828 -0.836 1 75.69 164 ALA B CA 1
ATOM 3802 C C . ALA B 1 164 ? -1.562 -30.109 -1.482 1 75.69 164 ALA B C 1
ATOM 3804 O O . ALA B 1 164 ? -1.973 -29.422 -2.41 1 75.69 164 ALA B O 1
ATOM 3805 N N . ASN B 1 165 ? -2.252 -31.141 -0.961 1 78 165 ASN B N 1
ATOM 3806 C CA . ASN B 1 165 ? -3.553 -31.469 -1.537 1 78 165 ASN B CA 1
ATOM 3807 C C . ASN B 1 165 ? -4.582 -30.375 -1.244 1 78 165 ASN B C 1
ATOM 3809 O O . ASN B 1 165 ? -5.508 -30.156 -2.029 1 78 165 ASN B O 1
ATOM 3813 N N . PHE B 1 166 ? -4.32 -29.719 -0.183 1 80.62 166 PHE B N 1
ATOM 3814 C CA . PHE B 1 166 ? -5.211 -28.641 0.212 1 80.62 166 PHE B CA 1
ATOM 3815 C C . PHE B 1 166 ? -4.75 -27.312 -0.38 1 80.62 166 PHE B C 1
ATOM 3817 O O . PHE B 1 166 ? -5.57 -26.516 -0.821 1 80.62 166 PHE B O 1
ATOM 3824 N N . ARG B 1 167 ? -3.479 -27.188 -0.406 1 86.81 167 ARG B N 1
ATOM 3825 C CA . ARG B 1 167 ? -2.885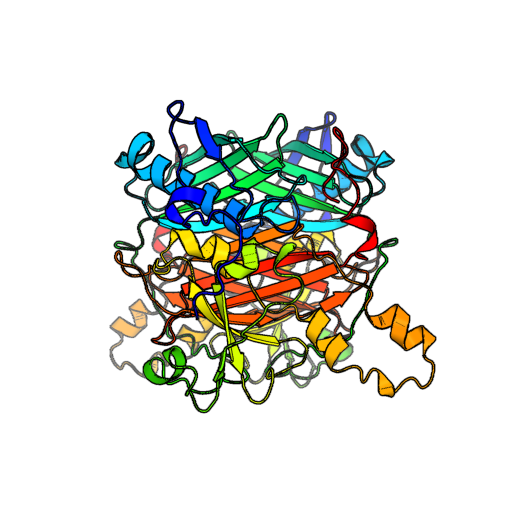 -25.969 -0.917 1 86.81 167 ARG B CA 1
ATOM 3826 C C . ARG B 1 167 ? -2.375 -26.156 -2.342 1 86.81 167 ARG B C 1
ATOM 3828 O O . ARG B 1 167 ? -1.193 -25.938 -2.619 1 86.81 167 ARG B O 1
ATOM 3835 N N . LYS B 1 168 ? -3.254 -26.438 -3.297 1 89.88 168 LYS B N 1
ATOM 3836 C CA . LYS B 1 168 ? -2.912 -26.812 -4.668 1 89.88 168 LYS B CA 1
ATOM 3837 C C . LYS B 1 168 ? -2.133 -25.703 -5.363 1 89.88 168 LYS B C 1
ATOM 3839 O O . LYS B 1 168 ? -1.171 -25.969 -6.086 1 89.88 168 LYS B O 1
ATOM 3844 N N . ALA B 1 169 ? -2.543 -24.469 -5.09 1 92.56 169 ALA B N 1
ATOM 3845 C CA . ALA B 1 169 ? -1.895 -23.328 -5.73 1 92.56 169 ALA B CA 1
ATOM 3846 C C . ALA B 1 169 ? -0.411 -23.281 -5.379 1 92.56 169 ALA B C 1
ATOM 3848 O O . ALA B 1 169 ? 0.413 -22.875 -6.203 1 92.56 169 ALA B O 1
ATOM 3849 N N . VAL B 1 170 ? -0.053 -23.672 -4.184 1 90.25 170 VAL B N 1
ATOM 3850 C CA . VAL B 1 170 ? 1.322 -23.609 -3.699 1 90.25 170 VAL B CA 1
ATOM 3851 C C . VAL B 1 170 ? 2.201 -24.547 -4.523 1 90.25 170 VAL B C 1
ATOM 3853 O O . VAL B 1 170 ? 3.385 -24.281 -4.734 1 90.25 170 VAL B O 1
ATOM 3856 N N . THR B 1 171 ? 1.608 -25.609 -5.105 1 90.31 171 THR B N 1
ATOM 3857 C CA . THR B 1 171 ? 2.359 -26.594 -5.863 1 90.31 171 THR B CA 1
ATOM 3858 C C . THR B 1 171 ? 2.781 -26.031 -7.219 1 90.31 171 THR B C 1
ATOM 3860 O O . THR B 1 171 ? 3.613 -26.625 -7.91 1 90.31 171 THR B O 1
ATOM 3863 N N . LYS B 1 172 ? 2.234 -24.875 -7.574 1 94.44 172 LYS B N 1
ATOM 3864 C CA . LYS B 1 172 ? 2.545 -24.266 -8.867 1 94.44 172 LYS B CA 1
ATOM 3865 C C . LYS B 1 172 ? 3.908 -23.578 -8.844 1 94.44 172 LYS B C 1
ATOM 3867 O O . LYS B 1 172 ? 4.434 -23.188 -9.891 1 94.44 172 LYS B O 1
ATOM 3872 N N . LEU B 1 173 ? 4.512 -23.484 -7.66 1 93.56 173 LEU B N 1
ATOM 3873 C CA . LEU B 1 173 ? 5.844 -22.906 -7.496 1 93.56 173 LEU B CA 1
ATOM 3874 C C . LEU B 1 173 ? 6.797 -23.906 -6.855 1 93.56 173 LEU B C 1
ATOM 3876 O O . LEU B 1 173 ? 6.375 -24.75 -6.059 1 93.56 173 LEU B O 1
ATOM 3880 N N . GLN B 1 174 ? 8.023 -23.828 -7.25 1 92.88 174 GLN B N 1
ATOM 3881 C CA . GLN B 1 174 ? 9.117 -24.438 -6.492 1 92.88 174 GLN B CA 1
ATOM 3882 C C . GLN B 1 174 ? 9.805 -23.406 -5.605 1 92.88 174 GLN B C 1
ATOM 3884 O O . GLN B 1 174 ? 10.242 -22.359 -6.086 1 92.88 174 GLN B O 1
ATOM 3889 N N . PHE B 1 175 ? 9.875 -23.734 -4.371 1 94.12 175 PHE B N 1
ATOM 3890 C CA . PHE B 1 175 ? 10.438 -22.812 -3.385 1 94.12 175 PHE B CA 1
ATOM 3891 C C . PHE B 1 175 ? 11.836 -23.25 -2.975 1 94.12 175 PHE B C 1
ATOM 3893 O O . PHE B 1 175 ? 12.094 -24.438 -2.801 1 94.12 175 PHE B O 1
ATOM 3900 N N . HIS B 1 176 ? 12.75 -22.328 -2.865 1 96 176 HIS B N 1
ATOM 3901 C CA . HIS B 1 176 ? 14.07 -22.516 -2.266 1 96 176 HIS B CA 1
ATOM 3902 C C . HIS B 1 176 ? 14.273 -21.562 -1.087 1 96 176 HIS B C 1
ATOM 3904 O O . HIS B 1 176 ? 14.062 -20.359 -1.211 1 96 176 HIS B O 1
ATOM 3910 N N . PHE B 1 177 ? 14.648 -22.125 0.029 1 94.69 177 PHE B N 1
ATOM 3911 C CA . PHE B 1 177 ? 14.844 -21.375 1.262 1 94.69 177 PHE B CA 1
ATOM 3912 C C . PHE B 1 177 ? 16.297 -21.406 1.69 1 94.69 177 PHE B C 1
ATOM 3914 O O . PHE B 1 177 ? 17.062 -22.266 1.257 1 94.69 177 PHE B O 1
ATOM 3921 N N . PRO B 1 178 ? 16.688 -20.438 2.527 1 95.19 178 PRO B N 1
ATOM 3922 C CA . PRO B 1 178 ? 18.047 -20.5 3.039 1 95.19 178 PRO B CA 1
ATOM 3923 C C . PRO B 1 178 ? 18.328 -21.734 3.883 1 95.19 178 PRO B C 1
ATOM 3925 O O . PRO B 1 178 ? 17.578 -22.031 4.82 1 95.19 178 PRO B O 1
ATOM 3928 N N . ARG B 1 179 ? 19.438 -22.453 3.564 1 95.19 179 ARG B N 1
ATOM 3929 C CA . ARG B 1 179 ? 19.828 -23.641 4.305 1 95.19 179 ARG B CA 1
ATOM 3930 C C . ARG B 1 179 ? 20.031 -23.328 5.781 1 95.19 179 ARG B C 1
ATOM 3932 O O . ARG B 1 179 ? 19.734 -24.156 6.645 1 95.19 179 ARG B O 1
ATOM 3939 N N . ALA B 1 180 ? 20.547 -22.188 6.086 1 93.75 180 ALA B N 1
ATOM 3940 C CA . ALA B 1 180 ? 20.875 -21.797 7.457 1 93.75 180 ALA B CA 1
ATOM 3941 C C . ALA B 1 180 ? 19.641 -21.25 8.18 1 93.75 180 ALA B C 1
ATOM 3943 O O . ALA B 1 180 ? 19.75 -20.734 9.289 1 93.75 180 ALA B O 1
ATOM 3944 N N . GLY B 1 181 ? 18.5 -21.328 7.555 1 90.19 181 GLY B N 1
ATOM 3945 C CA . GLY B 1 181 ? 17.297 -20.75 8.133 1 90.19 181 GLY B CA 1
ATOM 3946 C C . GLY B 1 181 ? 17.062 -19.312 7.695 1 90.19 181 GLY B C 1
ATOM 3947 O O . GLY B 1 181 ? 17.922 -18.703 7.066 1 90.19 181 GLY B O 1
ATOM 3948 N N . GLN B 1 182 ? 15.906 -18.812 8.047 1 91.44 182 GLN B N 1
ATOM 3949 C CA . GLN B 1 182 ? 15.57 -17.438 7.695 1 91.44 182 GLN B CA 1
ATOM 3950 C C . GLN B 1 182 ? 16.391 -16.453 8.508 1 91.44 182 GLN B C 1
ATOM 3952 O O . GLN B 1 182 ? 16.781 -16.734 9.641 1 91.44 182 GLN B O 1
ATOM 3957 N N . PRO B 1 183 ? 16.703 -15.305 7.953 1 88.94 183 PRO B N 1
ATOM 3958 C CA . PRO B 1 183 ? 17.609 -14.367 8.625 1 88.94 183 PRO B CA 1
ATOM 3959 C C . PRO B 1 183 ? 17.016 -13.766 9.891 1 88.94 183 PRO B C 1
ATOM 3961 O O . PRO B 1 183 ? 17.75 -13.266 10.75 1 88.94 183 PRO B O 1
ATOM 3964 N N . HIS B 1 184 ? 15.766 -13.727 10.031 1 89.06 184 HIS B N 1
ATOM 3965 C CA . HIS B 1 184 ? 15.031 -13.203 11.172 1 89.06 184 HIS B CA 1
ATOM 3966 C C . HIS B 1 184 ? 13.656 -13.867 11.289 1 89.06 184 HIS B C 1
ATOM 3968 O O . HIS B 1 184 ? 13.094 -14.312 10.289 1 89.06 184 HIS B O 1
ATOM 3974 N N . ARG B 1 185 ? 13.062 -13.914 12.469 1 86.56 185 ARG B N 1
ATOM 3975 C CA . ARG B 1 185 ? 11.781 -14.57 12.688 1 86.56 185 ARG B CA 1
ATOM 3976 C C . ARG B 1 185 ? 10.672 -13.883 11.891 1 86.56 185 ARG B C 1
ATOM 3978 O O . ARG B 1 185 ? 9.688 -14.523 11.523 1 86.56 185 ARG B O 1
ATOM 3985 N N . SER B 1 186 ? 10.875 -12.625 11.602 1 91.75 186 SER B N 1
ATOM 3986 C CA . SER B 1 186 ? 9.836 -11.852 10.922 1 91.75 186 SER B CA 1
ATOM 3987 C C . SER B 1 186 ? 10.133 -11.719 9.43 1 91.75 186 SER B C 1
ATOM 3989 O O . SER B 1 186 ? 9.508 -10.914 8.742 1 91.75 186 SER B O 1
ATOM 3991 N N . ILE B 1 187 ? 11.141 -12.516 8.984 1 93.62 187 ILE B N 1
ATOM 3992 C CA . ILE B 1 187 ? 11.562 -12.406 7.59 1 93.62 187 ILE B CA 1
ATOM 3993 C C . ILE B 1 187 ? 11.5 -13.773 6.922 1 93.62 187 ILE B C 1
ATOM 3995 O O . ILE B 1 187 ? 11.883 -14.781 7.516 1 93.62 187 ILE B O 1
ATOM 3999 N N . GLY B 1 188 ? 10.953 -13.812 5.723 1 94.31 188 GLY B N 1
ATOM 4000 C CA . GLY B 1 188 ? 10.984 -14.984 4.859 1 94.31 188 GLY B CA 1
ATOM 4001 C C . GLY B 1 188 ? 11.633 -14.719 3.512 1 94.31 188 GLY B C 1
ATOM 4002 O O . GLY B 1 188 ? 11.055 -14.031 2.668 1 94.31 188 GLY B O 1
ATOM 4003 N N . ASP B 1 189 ? 12.844 -15.242 3.34 1 96.12 189 ASP B N 1
ATOM 4004 C CA . ASP B 1 189 ? 13.555 -15.164 2.066 1 96.12 189 ASP B CA 1
ATOM 4005 C C . ASP B 1 189 ? 13.281 -16.406 1.213 1 96.12 189 ASP B C 1
ATOM 4007 O O . ASP B 1 189 ? 13.203 -17.516 1.732 1 96.12 189 ASP B O 1
ATOM 4011 N N . GLU B 1 190 ? 13.148 -16.156 -0.124 1 96.81 190 GLU B N 1
ATOM 4012 C CA . GLU B 1 190 ? 12.969 -17.312 -1 1 96.81 190 GLU B CA 1
ATOM 4013 C C . GLU B 1 190 ? 13.406 -17 -2.428 1 96.81 190 GLU B C 1
ATOM 4015 O O . GLU B 1 190 ? 13.406 -15.836 -2.838 1 96.81 190 GLU B O 1
ATOM 4020 N N . TRP B 1 191 ? 13.906 -18 -3.09 1 97.88 191 TRP B N 1
ATOM 4021 C CA . TRP B 1 191 ? 13.938 -18.047 -4.551 1 97.88 191 TRP B CA 1
ATOM 4022 C C . TRP B 1 191 ? 12.836 -18.969 -5.086 1 97.88 191 TRP B C 1
ATOM 4024 O O . TRP B 1 191 ? 12.586 -20.031 -4.527 1 97.88 191 TRP B O 1
ATOM 4034 N N . VAL B 1 192 ? 12.156 -18.484 -6.156 1 96.81 192 VAL B N 1
ATOM 4035 C CA . VAL B 1 192 ? 11.07 -19.312 -6.672 1 96.81 192 VAL B CA 1
ATOM 4036 C C . VAL B 1 192 ? 11.164 -19.391 -8.195 1 96.81 192 VAL B C 1
ATOM 4038 O O . VAL B 1 192 ? 11.727 -18.516 -8.836 1 96.81 192 VAL B O 1
ATOM 4041 N N . HIS B 1 193 ? 10.688 -20.375 -8.758 1 95.88 193 HIS B N 1
ATOM 4042 C CA . HIS B 1 193 ? 10.328 -20.516 -10.164 1 95.88 193 HIS B CA 1
ATOM 4043 C C . HIS B 1 193 ? 9.031 -21.297 -10.328 1 95.88 193 HIS B C 1
ATOM 4045 O O . HIS B 1 193 ? 8.586 -21.969 -9.398 1 95.88 193 HIS B O 1
ATOM 4051 N N . LEU B 1 194 ? 8.32 -21.156 -11.453 1 95 194 LEU B N 1
ATOM 4052 C CA . LEU B 1 194 ? 7.07 -21.859 -11.711 1 95 194 LEU B CA 1
ATOM 4053 C C . LEU B 1 194 ? 7.32 -23.344 -11.953 1 95 194 LEU B C 1
ATOM 4055 O O . LEU B 1 194 ? 8.266 -23.703 -12.656 1 95 194 LEU B O 1
ATOM 4059 N N . ASN B 1 195 ? 6.516 -24.125 -11.406 1 91.88 195 ASN B N 1
ATOM 4060 C CA . ASN B 1 195 ? 6.566 -25.578 -11.594 1 91.88 195 ASN B CA 1
ATOM 4061 C C . ASN B 1 195 ? 5.652 -26.031 -12.727 1 91.88 195 ASN B C 1
ATOM 4063 O O . ASN B 1 195 ? 5.457 -27.219 -12.938 1 91.88 195 ASN B O 1
ATOM 4067 N N . THR B 1 196 ? 5.117 -25.172 -13.484 1 92.88 196 THR B N 1
ATOM 4068 C CA . THR B 1 196 ? 4.191 -25.469 -14.57 1 92.88 196 THR B CA 1
ATOM 4069 C C . THR B 1 196 ? 4.938 -25.562 -15.898 1 92.88 196 THR B C 1
ATOM 4071 O O . THR B 1 196 ? 4.324 -25.781 -16.953 1 92.88 196 THR B O 1
ATOM 4074 N N . GLY B 1 197 ? 6.227 -25.359 -15.898 1 92.44 197 GLY B N 1
ATOM 4075 C CA . GLY B 1 197 ? 7.016 -25.344 -17.125 1 92.44 197 GLY B CA 1
ATOM 4076 C C . GLY B 1 197 ? 7.102 -23.984 -17.766 1 92.44 197 GLY B C 1
ATOM 4077 O O . GLY B 1 197 ? 7.852 -23.781 -18.719 1 92.44 197 GLY B O 1
ATOM 4078 N N . GLU B 1 198 ? 6.359 -23.031 -17.203 1 96.94 198 GLU B N 1
ATOM 4079 C CA . GLU B 1 198 ? 6.375 -21.656 -17.703 1 96.94 198 GLU B CA 1
ATOM 4080 C C . GLU B 1 198 ? 7.434 -20.828 -16.984 1 96.94 198 GLU B C 1
ATOM 4082 O O . GLU B 1 198 ? 7.941 -21.219 -15.938 1 96.94 198 GLU B O 1
ATOM 4087 N N . LYS B 1 199 ? 7.867 -19.781 -17.641 1 97.88 199 LYS B N 1
ATOM 4088 C CA . LYS B 1 199 ? 8.688 -18.75 -16.984 1 97.88 199 LYS B CA 1
ATOM 4089 C C . LYS B 1 199 ? 7.812 -17.703 -16.297 1 97.88 199 LYS B C 1
ATOM 4091 O O . LYS B 1 199 ? 6.617 -17.609 -16.578 1 97.88 199 LYS B O 1
ATOM 4096 N N . ILE B 1 200 ? 8.422 -17.031 -15.375 1 98.19 200 ILE B N 1
ATOM 4097 C CA . ILE B 1 200 ? 7.719 -15.953 -14.68 1 98.19 200 ILE B CA 1
ATOM 4098 C C . ILE B 1 200 ? 7.641 -14.719 -15.578 1 98.19 200 ILE B C 1
ATOM 4100 O O . ILE B 1 200 ? 8.656 -14.273 -16.125 1 98.19 200 ILE B O 1
ATOM 4104 N N . THR B 1 201 ? 6.43 -14.242 -15.781 1 98 201 THR B N 1
ATOM 4105 C CA . THR B 1 201 ? 6.184 -13.055 -16.594 1 98 201 THR B CA 1
ATOM 4106 C C . THR B 1 201 ? 5.66 -11.914 -15.719 1 98 201 THR B C 1
ATOM 4108 O O . THR B 1 201 ? 5.461 -12.086 -14.508 1 98 201 THR B O 1
ATOM 4111 N N . ASN B 1 202 ? 5.469 -10.758 -16.312 1 97.69 202 ASN B N 1
ATOM 4112 C CA . ASN B 1 202 ? 4.918 -9.609 -15.602 1 97.69 202 ASN B CA 1
ATOM 4113 C C . ASN B 1 202 ? 3.535 -9.922 -15.039 1 97.69 202 ASN B C 1
ATOM 4115 O O . ASN B 1 202 ? 3.209 -9.5 -13.922 1 97.69 202 ASN B O 1
ATOM 4119 N N . GLN B 1 203 ? 2.787 -10.688 -15.68 1 95.88 203 GLN B N 1
ATOM 4120 C CA . GLN B 1 203 ? 1.435 -11.031 -15.25 1 95.88 203 GLN B CA 1
ATOM 4121 C C . GLN B 1 203 ? 1.46 -11.992 -14.062 1 95.88 203 GLN B C 1
ATOM 4123 O O . GLN B 1 203 ? 0.508 -12.047 -13.281 1 95.88 203 GLN B O 1
ATOM 4128 N N . SER B 1 204 ? 2.545 -12.719 -13.945 1 97.12 204 SER B N 1
ATOM 4129 C CA . SER B 1 204 ? 2.635 -13.695 -12.859 1 97.12 204 SER B CA 1
ATOM 4130 C C . SER B 1 204 ? 3.045 -13.031 -11.547 1 97.12 204 SER B C 1
ATOM 4132 O O . SER B 1 204 ? 3.02 -13.664 -10.492 1 97.12 204 SER B O 1
ATOM 4134 N N . LEU B 1 205 ? 3.406 -11.773 -11.617 1 98.56 205 LEU B N 1
ATOM 4135 C CA . LEU B 1 205 ? 3.926 -11.094 -10.43 1 98.56 205 LEU B CA 1
ATOM 4136 C C . LEU B 1 205 ? 2.855 -10.992 -9.352 1 98.56 205 LEU B C 1
ATOM 4138 O O . LEU B 1 205 ? 3.168 -11 -8.156 1 98.56 205 LEU B O 1
ATOM 4142 N N . GLY B 1 206 ? 1.589 -10.883 -9.789 1 98.19 206 GLY B N 1
ATOM 4143 C CA . GLY B 1 206 ? 0.524 -10.938 -8.797 1 98.19 206 GLY B CA 1
ATOM 4144 C C . GLY B 1 206 ? 0.512 -12.219 -8 1 98.19 206 GLY B C 1
ATOM 4145 O O . GLY B 1 206 ? 0.286 -12.203 -6.785 1 98.19 206 GLY B O 1
ATOM 4146 N N . PHE B 1 207 ? 0.757 -13.336 -8.656 1 98.25 207 PHE B N 1
ATOM 4147 C CA . PHE B 1 207 ? 0.812 -14.641 -8.016 1 98.25 207 PHE B CA 1
ATOM 4148 C C . PHE B 1 207 ? 2.055 -14.758 -7.137 1 98.25 207 PHE B C 1
ATOM 4150 O O . PHE B 1 207 ? 1.97 -15.195 -5.988 1 98.25 207 PHE B O 1
ATOM 4157 N N . ILE B 1 208 ? 3.207 -14.312 -7.598 1 98 208 ILE B N 1
ATOM 4158 C CA . ILE B 1 208 ? 4.477 -14.375 -6.883 1 98 208 ILE B CA 1
ATOM 4159 C C . ILE B 1 208 ? 4.391 -13.539 -5.605 1 98 208 ILE B C 1
ATOM 4161 O O . ILE B 1 208 ? 4.879 -13.953 -4.551 1 98 208 ILE B O 1
ATOM 4165 N N . ALA B 1 209 ? 3.693 -12.398 -5.645 1 98.19 209 ALA B N 1
ATOM 4166 C CA . ALA B 1 209 ? 3.584 -11.469 -4.52 1 98.19 209 ALA B CA 1
ATOM 4167 C C . ALA B 1 209 ? 2.744 -12.07 -3.395 1 98.19 209 ALA B C 1
ATOM 4169 O O . ALA B 1 209 ? 2.777 -11.586 -2.26 1 98.19 209 ALA B O 1
ATOM 4170 N N . ASP B 1 210 ? 1.999 -13.07 -3.721 1 96.75 210 ASP B N 1
ATOM 4171 C CA . ASP B 1 210 ? 1.097 -13.656 -2.734 1 96.75 210 ASP B CA 1
ATOM 4172 C C . ASP B 1 210 ? 1.587 -15.031 -2.293 1 96.75 210 ASP B C 1
ATOM 4174 O O . ASP B 1 210 ? 0.825 -15.812 -1.721 1 96.75 210 ASP B O 1
ATOM 4178 N N . MET B 1 211 ? 2.787 -15.43 -2.652 1 93.5 211 MET B N 1
ATOM 4179 C CA . MET B 1 211 ? 3.359 -16.734 -2.316 1 93.5 211 MET B CA 1
ATOM 4180 C C . MET B 1 211 ? 4.668 -16.562 -1.55 1 93.5 211 MET B C 1
ATOM 4182 O O . MET B 1 211 ? 5.703 -16.234 -2.139 1 93.5 211 MET B O 1
ATOM 4186 N N . PHE B 1 212 ? 4.605 -16.734 -0.296 1 88.44 212 PHE B N 1
ATOM 4187 C CA . PHE B 1 212 ? 5.762 -16.531 0.57 1 88.44 212 PHE B CA 1
ATOM 4188 C C . PHE B 1 212 ? 5.641 -17.375 1.837 1 88.44 212 PHE B C 1
ATOM 4190 O O . PHE B 1 212 ? 4.547 -17.828 2.188 1 88.44 212 PHE B O 1
ATOM 4197 N N . PRO B 1 213 ? 6.844 -17.688 2.367 1 79.06 213 PRO B N 1
ATOM 4198 C CA . PRO B 1 213 ? 6.758 -18.328 3.682 1 79.06 213 PRO B CA 1
ATOM 4199 C C . PRO B 1 213 ? 6.133 -17.422 4.738 1 79.06 213 PRO B C 1
ATOM 4201 O O . PRO B 1 213 ? 6.562 -16.281 4.914 1 79.06 213 PRO B O 1
ATOM 4204 N N . MET B 1 214 ? 5.176 -17.922 5.41 1 74.75 214 MET B N 1
ATOM 4205 C CA . MET B 1 214 ? 4.449 -17.125 6.395 1 74.75 214 MET B CA 1
ATOM 4206 C C . MET B 1 214 ? 5.289 -16.906 7.648 1 74.75 214 MET B C 1
ATOM 4208 O O . MET B 1 214 ? 5.703 -17.859 8.297 1 74.75 214 MET B O 1
ATOM 4212 N N . PRO B 1 215 ? 5.488 -15.688 7.969 1 69.69 215 PRO B N 1
ATOM 4213 C CA . PRO B 1 215 ? 6.305 -15.375 9.141 1 69.69 215 PRO B CA 1
ATOM 4214 C C . PRO B 1 215 ? 5.766 -16.016 10.422 1 69.69 215 PRO B C 1
ATOM 4216 O O . PRO B 1 215 ? 6.543 -16.469 11.266 1 69.69 215 PRO B O 1
ATOM 4219 N N . VAL B 1 216 ? 4.449 -16.141 10.539 1 70.31 216 VAL B N 1
ATOM 4220 C CA . VAL B 1 216 ? 3.84 -16.703 11.742 1 70.31 216 VAL B CA 1
ATOM 4221 C C . VAL B 1 216 ? 4.301 -18.141 11.945 1 70.31 216 VAL B C 1
ATOM 4223 O O . VAL B 1 216 ? 4.531 -18.578 13.078 1 70.31 216 VAL B O 1
ATOM 4226 N N . GLU B 1 217 ? 4.453 -18.766 10.852 1 69.81 217 GLU B N 1
ATOM 4227 C CA . GLU B 1 217 ? 4.871 -20.172 10.938 1 69.81 217 GLU B CA 1
ATOM 4228 C C . GLU B 1 217 ? 6.312 -20.281 11.422 1 69.81 217 GLU B C 1
ATOM 4230 O O . GLU B 1 217 ? 6.668 -21.25 12.102 1 69.81 217 GLU B O 1
ATOM 4235 N N . SER B 1 218 ? 7.102 -19.312 11.102 1 66.19 218 SER B N 1
ATOM 4236 C CA . SER B 1 218 ? 8.477 -19.266 11.594 1 66.19 218 SER B CA 1
ATOM 4237 C C . SER B 1 218 ? 8.516 -19.094 13.109 1 66.19 218 SER B C 1
ATOM 4239 O O . SER B 1 218 ? 9.383 -19.656 13.781 1 66.19 218 SER B O 1
ATOM 4241 N N . PHE B 1 219 ? 7.586 -18.375 13.625 1 66.38 219 PHE B N 1
ATOM 4242 C CA . PHE B 1 219 ? 7.484 -18.188 15.07 1 66.38 219 PHE B CA 1
ATOM 4243 C C . PHE B 1 219 ? 7.145 -19.5 15.758 1 66.38 219 PHE B C 1
ATOM 4245 O O . PHE B 1 219 ? 7.695 -19.812 16.812 1 66.38 219 PHE B O 1
ATOM 4252 N N . ARG B 1 220 ? 6.34 -20.172 15.109 1 61.88 220 ARG B N 1
ATOM 4253 C CA . ARG B 1 220 ? 5.871 -21.422 15.688 1 61.88 220 ARG B CA 1
ATOM 4254 C C . ARG B 1 220 ? 6.957 -22.5 15.641 1 61.88 220 ARG B C 1
ATOM 4256 O O . ARG B 1 220 ? 7.102 -23.297 16.562 1 61.88 220 ARG B O 1
ATOM 4263 N N . GLU B 1 221 ? 7.566 -22.516 14.516 1 58.31 221 GLU B N 1
ATOM 4264 C CA . GLU B 1 221 ? 8.633 -23.5 14.383 1 58.31 221 GLU B CA 1
ATOM 4265 C C . GLU B 1 221 ? 9.742 -23.25 15.406 1 58.31 221 GLU B C 1
ATOM 4267 O O . GLU B 1 221 ? 10.391 -24.188 15.867 1 58.31 221 GLU B O 1
ATOM 4272 N N . ARG B 1 222 ? 9.969 -21.969 15.68 1 53.38 222 ARG B N 1
ATOM 4273 C CA . ARG B 1 222 ? 11.031 -21.625 16.625 1 53.38 222 ARG B CA 1
ATOM 4274 C C . ARG B 1 222 ? 10.57 -21.828 18.062 1 53.38 222 ARG B C 1
ATOM 4276 O O . ARG B 1 222 ? 11.398 -21.906 18.984 1 53.38 222 ARG B O 1
ATOM 4283 N N . GLU B 1 223 ? 9.352 -21.688 18.234 1 48.78 223 GLU B N 1
ATOM 4284 C CA . GLU B 1 223 ? 8.875 -22.016 19.562 1 48.78 223 GLU B CA 1
ATOM 4285 C C . GLU B 1 223 ? 8.977 -23.516 19.828 1 48.78 223 GLU B C 1
ATOM 4287 O O . GLU B 1 223 ? 8.539 -24.328 19 1 48.78 223 GLU B O 1
ATOM 4292 N N . ASN B 1 224 ? 10.078 -23.922 20.25 1 39.78 224 ASN B N 1
ATOM 4293 C CA . ASN B 1 224 ? 10.406 -25.281 20.672 1 39.78 224 ASN B CA 1
ATOM 4294 C C . ASN B 1 224 ? 9.188 -26.016 21.234 1 39.78 224 ASN B C 1
ATOM 4296 O O . ASN B 1 224 ? 8.688 -25.641 22.312 1 39.78 224 ASN B O 1
ATOM 4300 N N . PRO B 1 225 ? 8.547 -26.812 20.406 1 37.91 225 PRO B N 1
ATOM 4301 C CA . PRO B 1 225 ? 7.48 -27.609 21.016 1 37.91 225 PRO B CA 1
ATOM 4302 C C . PRO B 1 225 ? 7.887 -28.234 22.359 1 37.91 225 PRO B C 1
ATOM 4304 O O . PRO B 1 225 ? 7.027 -28.609 23.156 1 37.91 225 PRO B O 1
ATOM 4307 N N . TYR B 1 226 ? 9.086 -28.625 22.312 1 36.72 226 TYR B N 1
ATOM 4308 C CA . TYR B 1 226 ? 9.594 -29.359 23.469 1 36.72 226 TYR B CA 1
ATOM 4309 C C . TYR B 1 226 ? 9.75 -28.438 24.672 1 36.72 226 TYR B C 1
ATOM 4311 O O . TYR B 1 226 ? 10.078 -28.891 25.766 1 36.72 226 TYR B O 1
ATOM 4319 N N . ASP B 1 227 ? 9.789 -27.266 24.438 1 37.22 227 ASP B N 1
ATOM 4320 C CA . ASP B 1 227 ? 9.992 -26.547 25.703 1 37.22 227 ASP B CA 1
ATOM 4321 C C . ASP B 1 227 ? 8.781 -26.703 26.625 1 37.22 227 ASP B C 1
ATOM 4323 O O . ASP B 1 227 ? 8.828 -26.312 27.781 1 37.22 227 ASP B O 1
ATOM 4327 N N . SER B 1 228 ? 7.531 -26.672 26.109 1 36.5 228 SER B N 1
ATOM 4328 C CA . SER B 1 228 ? 6.547 -27 27.141 1 36.5 228 SER B CA 1
ATOM 4329 C C . SER B 1 228 ? 6.363 -28.5 27.266 1 36.5 228 SER B C 1
ATOM 4331 O O . SER B 1 228 ? 6.27 -29.203 26.266 1 36.5 228 SER B O 1
ATOM 4333 N N . ASN B 1 229 ? 6.855 -29.156 28.266 1 41.25 229 ASN B N 1
ATOM 4334 C CA . ASN B 1 229 ? 6.609 -30.484 28.797 1 41.25 229 ASN B CA 1
ATOM 4335 C C . ASN B 1 229 ? 5.145 -30.891 28.656 1 41.25 229 ASN B C 1
ATOM 4337 O O . ASN B 1 229 ? 4.742 -31.969 29.109 1 41.25 229 ASN B O 1
ATOM 4341 N N . ASP B 1 230 ? 4.262 -29.969 28.594 1 39.25 230 ASP B N 1
ATOM 4342 C CA . ASP B 1 230 ? 2.859 -30.375 28.641 1 39.25 230 ASP B CA 1
ATOM 4343 C C . ASP B 1 230 ? 2.355 -30.781 27.25 1 39.25 230 ASP B C 1
ATOM 4345 O O . ASP B 1 230 ? 2.373 -29.969 26.328 1 39.25 230 ASP B O 1
ATOM 4349 N N . ALA B 1 231 ? 2.365 -32.094 26.906 1 38.66 231 ALA B N 1
ATOM 4350 C CA . ALA B 1 231 ? 1.861 -32.812 25.734 1 38.66 231 ALA B CA 1
ATOM 4351 C C . ALA B 1 231 ? 0.648 -32.094 25.141 1 38.66 231 ALA B C 1
ATOM 4353 O O . ALA B 1 231 ? 0.49 -32.031 23.922 1 38.66 231 ALA B O 1
ATOM 4354 N N . GLU B 1 232 ? -0.25 -31.641 26.031 1 40.22 232 GLU B N 1
ATOM 4355 C CA . GLU B 1 232 ? -1.489 -31 25.594 1 40.22 232 GLU B CA 1
ATOM 4356 C C . GLU B 1 232 ? -1.209 -29.703 24.859 1 40.22 232 GLU B C 1
ATOM 4358 O O . GLU B 1 232 ? -1.936 -29.344 23.922 1 40.22 232 GLU B O 1
ATOM 4363 N N . LYS B 1 233 ? -0.298 -28.953 25.438 1 44.47 233 LYS B N 1
ATOM 4364 C CA . LYS B 1 233 ? 0.09 -27.719 24.75 1 44.47 233 LYS B CA 1
ATOM 4365 C C . LYS B 1 233 ? 0.796 -28.016 23.438 1 44.47 233 LYS B C 1
ATOM 4367 O O . LYS B 1 233 ? 0.81 -27.172 22.531 1 44.47 233 LYS B O 1
ATOM 4372 N N . ALA B 1 234 ? 1.408 -29.203 23.422 1 37 234 ALA B N 1
ATOM 4373 C CA . ALA B 1 234 ? 1.986 -29.703 22.188 1 37 234 ALA B CA 1
ATOM 4374 C C . ALA B 1 234 ? 0.901 -29.984 21.141 1 37 234 ALA B C 1
ATOM 4376 O O . ALA B 1 234 ? 1.085 -29.719 19.953 1 37 234 ALA B O 1
ATOM 4377 N N . LYS B 1 235 ? -0.136 -30.766 21.531 1 40.97 235 LYS B N 1
ATOM 4378 C CA . LYS B 1 235 ? -1.263 -31.078 20.656 1 40.97 235 LYS B CA 1
ATOM 4379 C C . LYS B 1 235 ? -1.934 -29.797 20.156 1 40.97 235 LYS B C 1
ATOM 4381 O O . LYS B 1 235 ? -2.506 -29.766 19.078 1 40.97 235 LYS B O 1
ATOM 4386 N N . LYS B 1 236 ? -2.188 -28.891 21.062 1 42.59 236 LYS B N 1
ATOM 4387 C CA . LYS B 1 236 ? -2.836 -27.625 20.719 1 42.59 236 LYS B CA 1
ATOM 4388 C C . LYS B 1 236 ? -1.993 -26.828 19.719 1 42.59 236 LYS B C 1
ATOM 4390 O O . LYS B 1 236 ? -2.371 -25.734 19.312 1 42.59 236 LYS B O 1
ATOM 4395 N N . LYS B 1 237 ? -0.781 -27.109 19.531 1 41.44 237 LYS B N 1
ATOM 4396 C CA . LYS B 1 237 ? 0.265 -26.5 18.719 1 41.44 237 LYS B CA 1
ATOM 4397 C C . LYS B 1 237 ? -0.189 -26.328 17.281 1 41.44 237 LYS B C 1
ATOM 4399 O O . LYS B 1 237 ? 0.193 -25.375 16.609 1 41.44 237 LYS B O 1
ATOM 4404 N N . LEU B 1 238 ? -0.473 -27.422 16.594 1 43.12 238 LEU B N 1
ATOM 4405 C CA . LEU B 1 238 ? -0.602 -27.188 15.164 1 43.12 238 LEU B CA 1
ATOM 4406 C C . LEU B 1 238 ? -1.843 -26.344 14.867 1 43.12 238 LEU B C 1
ATOM 4408 O O . LEU B 1 238 ? -2.852 -26.875 14.391 1 43.12 238 LEU B O 1
ATOM 4412 N N . ALA B 1 239 ? -2.367 -25.609 15.797 1 49.22 239 ALA B N 1
ATOM 4413 C CA . ALA B 1 239 ? -3.516 -24.844 15.336 1 49.22 239 ALA B CA 1
ATOM 4414 C C . ALA B 1 239 ? -3.258 -24.266 13.945 1 49.22 239 ALA B C 1
ATOM 4416 O O . ALA B 1 239 ? -2.26 -23.578 13.727 1 49.22 239 ALA B O 1
ATOM 4417 N N . ILE B 1 240 ? -3.611 -24.859 12.836 1 61.25 240 ILE B N 1
ATOM 4418 C CA . ILE B 1 240 ? -3.592 -24.453 11.438 1 61.25 240 ILE B CA 1
ATOM 4419 C C . ILE B 1 240 ? -4.25 -23.078 11.289 1 61.25 240 ILE B C 1
ATOM 4421 O O . ILE B 1 240 ? -5.375 -22.875 11.75 1 61.25 240 ILE B O 1
ATOM 4425 N N . TYR B 1 241 ? -3.414 -22 11.234 1 75.69 241 TYR B N 1
ATOM 4426 C CA . TYR B 1 241 ? -3.941 -20.656 10.992 1 75.69 241 TYR B CA 1
ATOM 4427 C C . TYR B 1 241 ? -4.219 -20.453 9.508 1 75.69 241 TYR B C 1
ATOM 4429 O O . TYR B 1 241 ? -3.588 -21.078 8.656 1 75.69 241 TYR B O 1
ATOM 4437 N N . TRP B 1 242 ? -5.23 -19.766 9.359 1 80.44 242 TRP B N 1
ATOM 4438 C CA . TRP B 1 242 ? -5.586 -19.219 8.055 1 80.44 242 TRP B CA 1
ATOM 4439 C C . TRP B 1 242 ? -5.285 -17.719 7.992 1 80.44 242 TRP B C 1
ATOM 4441 O O . TRP B 1 242 ? -5.559 -16.984 8.945 1 80.44 242 TRP B O 1
ATOM 4451 N N . TYR B 1 243 ? -4.68 -17.297 6.91 1 88.25 243 TYR B N 1
ATOM 4452 C CA . TYR B 1 243 ? -4.207 -15.922 6.797 1 88.25 243 TYR B CA 1
ATOM 4453 C C . TYR B 1 243 ? -4.883 -15.211 5.629 1 88.25 243 TYR B C 1
ATOM 4455 O O . TYR B 1 243 ? -4.234 -14.883 4.633 1 88.25 243 TYR B O 1
ATOM 4463 N N . PRO B 1 244 ? -6.16 -14.93 5.754 1 90.69 244 PRO B N 1
ATOM 4464 C CA . PRO B 1 244 ? -6.809 -14.227 4.645 1 90.69 244 PRO B CA 1
ATOM 4465 C C . PRO B 1 244 ? -6.242 -12.82 4.418 1 90.69 244 PRO B C 1
ATOM 4467 O O . PRO B 1 244 ? -6.027 -12.078 5.379 1 90.69 244 PRO B O 1
ATOM 4470 N N . THR B 1 245 ? -5.871 -12.555 3.172 1 95 245 THR B N 1
ATOM 4471 C CA . THR B 1 245 ? -5.488 -11.211 2.768 1 95 245 THR B CA 1
ATOM 4472 C C . THR B 1 245 ? -6.719 -10.32 2.617 1 95 245 THR B C 1
ATOM 4474 O O . THR B 1 245 ? -7.633 -10.641 1.854 1 95 245 THR B O 1
ATOM 4477 N N . VAL B 1 246 ? -6.754 -9.227 3.371 1 96.88 246 VAL B N 1
ATOM 4478 C CA . VAL B 1 246 ? -7.84 -8.25 3.279 1 96.88 246 VAL B CA 1
ATOM 4479 C C . VAL B 1 246 ? -7.656 -7.391 2.031 1 96.88 246 VAL B C 1
ATOM 4481 O O . VAL B 1 246 ? -8.602 -7.176 1.271 1 96.88 246 VAL B O 1
ATOM 4484 N N . LEU B 1 247 ? -6.488 -6.918 1.864 1 98.56 247 LEU B N 1
ATOM 4485 C CA . LEU B 1 247 ? -6.117 -6.141 0.686 1 98.56 247 LEU B CA 1
ATOM 4486 C C . LEU B 1 247 ? -4.629 -6.281 0.386 1 98.56 247 LEU B C 1
ATOM 4488 O O . LEU B 1 247 ? -3.85 -6.668 1.26 1 98.56 247 LEU B O 1
ATOM 4492 N N . LEU B 1 248 ? -4.258 -6.082 -0.83 1 97.62 248 LEU B N 1
ATOM 4493 C CA . LEU B 1 248 ? -2.84 -6.027 -1.167 1 97.62 248 LEU B CA 1
ATOM 4494 C C . LEU B 1 248 ? -2.564 -4.926 -2.186 1 97.62 248 LEU B C 1
ATOM 4496 O O . LEU B 1 248 ? -3.467 -4.512 -2.918 1 97.62 248 LEU B O 1
ATOM 4500 N N . ASN B 1 249 ? -1.41 -4.367 -2.115 1 98.69 249 ASN B N 1
ATOM 4501 C CA . ASN B 1 249 ? -0.849 -3.355 -3.004 1 98.69 249 ASN B CA 1
ATOM 4502 C C . ASN B 1 249 ? 0.429 -3.848 -3.678 1 98.69 249 ASN B C 1
ATOM 4504 O O . ASN B 1 249 ? 1.277 -4.465 -3.031 1 98.69 249 ASN B O 1
ATOM 4508 N N . ILE B 1 250 ? 0.501 -3.617 -4.988 1 98.81 250 ILE B N 1
ATOM 4509 C CA . ILE B 1 250 ? 1.746 -3.924 -5.684 1 98.81 250 ILE B CA 1
ATOM 4510 C C . ILE B 1 250 ? 2.197 -2.709 -6.492 1 98.81 250 ILE B C 1
ATOM 4512 O O . ILE B 1 250 ? 1.399 -2.102 -7.211 1 98.81 250 ILE B O 1
ATOM 4516 N N . GLU B 1 251 ? 3.381 -2.289 -6.285 1 98.88 251 GLU B N 1
ATOM 4517 C CA . GLU B 1 251 ? 4.059 -1.345 -7.168 1 98.88 251 GLU B CA 1
ATOM 4518 C C . GLU B 1 251 ? 5.078 -2.053 -8.055 1 98.88 251 GLU B C 1
ATOM 4520 O O . GLU B 1 251 ? 6.004 -2.697 -7.559 1 98.88 251 GLU B O 1
ATOM 4525 N N . PHE B 1 252 ? 4.879 -1.975 -9.367 1 98.81 252 PHE B N 1
ATOM 4526 C CA . PHE B 1 252 ? 5.785 -2.604 -10.32 1 98.81 252 PHE B CA 1
ATOM 4527 C C . PHE B 1 252 ? 6.906 -1.646 -10.711 1 98.81 252 PHE B C 1
ATOM 4529 O O . PHE B 1 252 ? 6.648 -0.559 -11.227 1 98.81 252 PHE B O 1
ATOM 4536 N N . LYS B 1 253 ? 8.148 -2.104 -10.484 1 98.56 253 LYS B N 1
ATOM 4537 C CA . LYS B 1 253 ? 9.289 -1.197 -10.578 1 98.56 253 LYS B CA 1
ATOM 4538 C C . LYS B 1 253 ? 10.078 -1.446 -11.859 1 98.56 253 LYS B C 1
ATOM 4540 O O . LYS B 1 253 ? 10.734 -0.538 -12.375 1 98.56 253 LYS B O 1
ATOM 4545 N N . LYS B 1 254 ? 10.062 -2.631 -12.312 1 98.19 254 LYS B N 1
ATOM 4546 C CA . LYS B 1 254 ? 10.859 -3.031 -13.461 1 98.19 254 LYS B CA 1
ATOM 4547 C C . LYS B 1 254 ? 10.117 -4.059 -14.312 1 98.19 254 LYS B C 1
ATOM 4549 O O . LYS B 1 254 ? 9.5 -4.98 -13.781 1 98.19 254 LYS B O 1
ATOM 4554 N N . LEU B 1 255 ? 10.172 -3.883 -15.625 1 97.94 255 LEU B N 1
ATOM 4555 C CA . LEU B 1 255 ? 9.602 -4.859 -16.547 1 97.94 255 LEU B CA 1
ATOM 4556 C C . LEU B 1 255 ? 10.516 -6.082 -16.672 1 97.94 255 LEU B C 1
ATOM 4558 O O . LEU B 1 255 ? 11.719 -5.941 -16.859 1 97.94 255 LEU B O 1
ATOM 4562 N N . LEU B 1 256 ? 9.898 -7.211 -16.484 1 98.19 256 LEU B N 1
ATOM 4563 C CA . LEU B 1 256 ? 10.609 -8.43 -16.859 1 98.19 256 LEU B CA 1
ATOM 4564 C C . LEU B 1 256 ? 10.703 -8.578 -18.375 1 98.19 256 LEU B C 1
ATOM 4566 O O . LEU B 1 256 ? 9.875 -8.031 -19.109 1 98.19 256 LEU B O 1
ATOM 4570 N N . PRO B 1 257 ? 11.727 -9.32 -18.812 1 97.31 257 PRO B N 1
ATOM 4571 C CA . PRO B 1 257 ? 11.797 -9.57 -20.266 1 97.31 257 PRO B CA 1
ATOM 4572 C C . PRO B 1 257 ? 10.539 -10.242 -20.797 1 97.31 257 PRO B C 1
ATOM 4574 O O . PRO B 1 257 ? 9.844 -10.945 -20.062 1 97.31 257 PRO B O 1
ATOM 4577 N N . GLU B 1 258 ? 10.234 -10.016 -22.062 1 93.94 258 GLU B N 1
ATOM 4578 C CA . GLU B 1 258 ? 9.023 -10.539 -22.688 1 93.94 258 GLU B CA 1
ATOM 4579 C C . GLU B 1 258 ? 8.953 -12.062 -22.578 1 93.94 258 GLU B C 1
ATOM 4581 O O . GLU B 1 258 ? 7.879 -12.625 -22.391 1 93.94 258 GLU B O 1
ATOM 4586 N N . GLU B 1 259 ? 10.109 -12.711 -22.734 1 95.81 259 GLU B N 1
ATOM 4587 C CA . GLU B 1 259 ? 10.156 -14.172 -22.672 1 95.81 259 GLU B CA 1
ATOM 4588 C C . GLU B 1 259 ? 10.008 -14.664 -21.234 1 95.81 259 GLU B C 1
ATOM 4590 O O . GLU B 1 259 ? 9.797 -15.859 -21 1 95.81 259 GLU B O 1
ATOM 4595 N N . GLY B 1 260 ? 10.055 -13.758 -20.25 1 97.94 260 GLY B N 1
ATOM 4596 C CA . GLY B 1 260 ? 9.977 -14.125 -18.844 1 97.94 260 GLY B CA 1
ATOM 4597 C C . GLY B 1 260 ? 11.32 -14.5 -18.25 1 97.94 260 GLY B C 1
ATOM 4598 O O . GLY B 1 260 ? 12.336 -14.469 -18.938 1 97.94 260 GLY B O 1
ATOM 4599 N N . VAL B 1 261 ? 11.328 -14.719 -16.953 1 98.5 261 VAL B N 1
ATOM 4600 C CA . VAL B 1 261 ? 12.531 -15.125 -16.25 1 98.5 261 VAL B CA 1
ATOM 4601 C C . VAL B 1 261 ? 12.273 -16.422 -15.477 1 98.5 261 VAL B C 1
ATOM 4603 O O . VAL B 1 261 ? 11.133 -16.719 -15.133 1 98.5 261 VAL B O 1
ATOM 4606 N N . GLU B 1 262 ? 13.312 -17.125 -15.266 1 97.5 262 GLU B N 1
ATOM 4607 C CA . GLU B 1 262 ? 13.164 -18.406 -14.586 1 97.5 262 GLU B CA 1
ATOM 4608 C C . GLU B 1 262 ? 13.023 -18.219 -13.078 1 97.5 262 GLU B C 1
ATOM 4610 O O . GLU B 1 262 ? 12.242 -18.922 -12.43 1 97.5 262 GLU B O 1
ATOM 4615 N N . TRP B 1 263 ? 13.836 -17.234 -12.555 1 98.06 263 TRP B N 1
ATOM 4616 C CA . TRP B 1 263 ? 13.953 -17.109 -11.109 1 98.06 263 TRP B CA 1
ATOM 4617 C C . TRP B 1 263 ? 13.602 -15.695 -10.648 1 98.06 263 TRP B C 1
ATOM 4619 O O . TRP B 1 263 ? 13.984 -14.711 -11.297 1 98.06 263 TRP B O 1
ATOM 4629 N N . LEU B 1 264 ? 12.906 -15.648 -9.547 1 98.69 264 LEU B N 1
ATOM 4630 C CA . LEU B 1 264 ? 12.812 -14.406 -8.781 1 98.69 264 LEU B CA 1
ATOM 4631 C C . LEU B 1 264 ? 13.133 -14.641 -7.312 1 98.69 264 LEU B C 1
ATOM 4633 O O . LEU B 1 264 ? 12.875 -15.727 -6.781 1 98.69 264 LEU B O 1
ATOM 4637 N N . PHE B 1 265 ? 13.797 -13.703 -6.711 1 98.44 265 PHE B N 1
ATOM 4638 C CA . PHE B 1 265 ? 13.977 -13.633 -5.266 1 98.44 265 PHE B CA 1
ATOM 4639 C C . PHE B 1 265 ? 12.867 -12.805 -4.621 1 98.44 265 PHE B C 1
ATOM 4641 O O . PHE B 1 265 ? 12.438 -11.789 -5.18 1 98.44 265 PHE B O 1
ATOM 4648 N N . SER B 1 266 ? 12.383 -13.219 -3.482 1 97.94 266 SER B N 1
ATOM 4649 C CA . SER B 1 266 ? 11.469 -12.383 -2.709 1 97.94 266 SER B CA 1
ATOM 4650 C C . SER B 1 266 ? 11.82 -12.406 -1.226 1 97.94 266 SER B C 1
ATOM 4652 O O . SER B 1 266 ? 12.219 -13.445 -0.693 1 97.94 266 SER B O 1
ATOM 4654 N N . ARG B 1 267 ? 11.766 -11.305 -0.582 1 97.38 267 ARG B N 1
ATOM 4655 C CA . ARG B 1 267 ? 11.781 -11.195 0.873 1 97.38 267 ARG B CA 1
ATOM 4656 C C . ARG B 1 267 ? 10.438 -10.711 1.403 1 97.38 267 ARG B C 1
ATOM 4658 O O . ARG B 1 267 ? 9.953 -9.648 1.005 1 97.38 267 ARG B O 1
ATOM 4665 N N . CYS B 1 268 ? 9.852 -11.477 2.229 1 96.69 268 CYS B N 1
ATOM 4666 C CA . CYS B 1 268 ? 8.648 -11.086 2.953 1 96.69 268 CYS B CA 1
ATOM 4667 C C . CYS B 1 268 ? 8.977 -10.719 4.398 1 96.69 268 CYS B C 1
ATOM 4669 O O . CYS B 1 268 ? 9.656 -11.477 5.09 1 96.69 268 CYS B O 1
ATOM 4671 N N . LYS B 1 269 ? 8.531 -9.586 4.832 1 95.5 269 LYS B N 1
ATOM 4672 C CA . LYS B 1 269 ? 8.75 -9.109 6.195 1 95.5 269 LYS B CA 1
ATOM 4673 C C . LYS B 1 269 ? 7.441 -8.664 6.84 1 95.5 269 LYS B C 1
ATOM 4675 O O . LYS B 1 269 ? 6.555 -8.148 6.156 1 95.5 269 LYS B O 1
ATOM 4680 N N . THR B 1 270 ? 7.293 -8.93 8.109 1 96.56 270 THR B N 1
ATOM 4681 C CA . THR B 1 270 ? 6.211 -8.344 8.891 1 96.56 270 THR B CA 1
ATOM 4682 C C . THR B 1 270 ? 6.758 -7.422 9.977 1 96.56 270 THR B C 1
ATOM 4684 O O . THR B 1 270 ? 7.785 -7.719 10.594 1 96.56 270 THR B O 1
ATOM 4687 N N . LYS B 1 271 ? 6.148 -6.297 10.18 1 97.19 271 LYS B N 1
ATOM 4688 C CA . LYS B 1 271 ? 6.551 -5.359 11.227 1 97.19 271 LYS B CA 1
ATOM 4689 C C . LYS B 1 271 ? 5.762 -5.598 12.516 1 97.19 271 LYS B C 1
ATOM 4691 O O . LYS B 1 271 ? 6.305 -5.473 13.609 1 97.19 271 LYS B O 1
ATOM 4696 N N . GLN B 1 272 ? 4.461 -5.945 12.344 1 97.44 272 GLN B N 1
ATOM 4697 C CA . GLN B 1 272 ? 3.629 -6.086 13.539 1 97.44 272 GLN B CA 1
ATOM 4698 C C . GLN B 1 272 ? 2.535 -7.129 13.32 1 97.44 272 GLN B C 1
ATOM 4700 O O . GLN B 1 272 ? 1.855 -7.121 12.289 1 97.44 272 GLN B O 1
ATOM 4705 N N . ILE B 1 273 ? 2.441 -8.008 14.211 1 95.69 273 ILE B N 1
ATOM 4706 C CA . ILE B 1 273 ? 1.326 -8.93 14.375 1 95.69 273 ILE B CA 1
ATOM 4707 C C . ILE B 1 273 ? 0.636 -8.68 15.711 1 95.69 273 ILE B C 1
ATOM 4709 O O . ILE B 1 273 ? 1.224 -8.898 16.766 1 95.69 273 ILE B O 1
ATOM 4713 N N . LYS B 1 274 ? -0.566 -8.203 15.641 1 96.62 274 LYS B N 1
ATOM 4714 C CA . LYS B 1 274 ? -1.238 -7.812 16.875 1 96.62 274 LYS B CA 1
ATOM 4715 C C . LYS B 1 274 ? -2.748 -8.008 16.766 1 96.62 274 LYS B C 1
ATOM 4717 O O . LYS B 1 274 ? -3.369 -7.559 15.805 1 96.62 274 LYS B O 1
ATOM 4722 N N . ASN B 1 275 ? -3.326 -8.727 17.719 1 95.88 275 ASN B N 1
ATOM 4723 C CA . ASN B 1 275 ? -4.766 -8.914 17.844 1 95.88 275 ASN B CA 1
ATOM 4724 C C . ASN B 1 275 ? -5.375 -9.461 16.547 1 95.88 275 ASN B C 1
ATOM 4726 O O . ASN B 1 275 ? -6.406 -8.977 16.094 1 95.88 275 ASN B O 1
ATOM 4730 N N . GLY B 1 276 ? -4.645 -10.281 15.891 1 94.06 276 GLY B N 1
ATOM 4731 C CA . GLY B 1 276 ? -5.188 -11 14.742 1 94.06 276 GLY B CA 1
ATOM 4732 C C . GLY B 1 276 ? -4.945 -10.289 13.422 1 94.06 276 GLY B C 1
ATOM 4733 O O . GLY B 1 276 ? -5.414 -10.742 12.375 1 94.06 276 GLY B O 1
ATOM 4734 N N . ARG B 1 277 ? -4.219 -9.141 13.43 1 96.38 277 ARG B N 1
ATOM 4735 C CA . ARG B 1 277 ? -3.865 -8.445 12.203 1 96.38 277 ARG B CA 1
ATOM 4736 C C . ARG B 1 277 ? -2.365 -8.516 11.938 1 96.38 277 ARG B C 1
ATOM 4738 O O . ARG B 1 277 ? -1.563 -8.438 12.875 1 96.38 277 ARG B O 1
ATOM 4745 N N . MET B 1 278 ? -2.049 -8.664 10.656 1 96.5 278 MET B N 1
ATOM 4746 C CA . MET B 1 278 ? -0.658 -8.805 10.234 1 96.5 278 MET B CA 1
ATOM 4747 C C . MET B 1 278 ? -0.386 -7.973 8.984 1 96.5 278 MET B C 1
ATOM 4749 O O . MET B 1 278 ? -1.164 -8.008 8.031 1 96.5 278 MET B O 1
ATOM 4753 N N . ASP B 1 279 ? 0.654 -7.16 9.086 1 98.06 279 ASP B N 1
ATOM 4754 C CA . ASP B 1 279 ? 1.131 -6.488 7.879 1 98.06 279 ASP B CA 1
ATOM 4755 C C . ASP B 1 279 ? 2.23 -7.301 7.199 1 98.06 279 ASP B C 1
ATOM 4757 O O . ASP B 1 279 ? 3.041 -7.941 7.867 1 98.06 279 ASP B O 1
ATOM 4761 N N . LEU B 1 280 ? 2.225 -7.293 5.859 1 97.69 280 LEU B N 1
ATOM 4762 C CA . LEU B 1 280 ? 3.277 -7.938 5.082 1 97.69 280 LEU B CA 1
ATOM 4763 C C . LEU B 1 280 ? 3.898 -6.957 4.094 1 97.69 280 LEU B C 1
ATOM 4765 O O . LEU B 1 280 ? 3.188 -6.168 3.467 1 97.69 280 LEU B O 1
ATOM 4769 N N . GLU B 1 281 ? 5.141 -6.984 4.023 1 97.5 281 GLU B N 1
ATOM 4770 C CA . GLU B 1 281 ? 5.914 -6.246 3.033 1 97.5 281 GLU B CA 1
ATOM 4771 C C . GLU B 1 281 ? 6.785 -7.184 2.203 1 97.5 281 GLU B C 1
ATOM 4773 O O . GLU B 1 281 ? 7.586 -7.945 2.752 1 97.5 281 GLU B O 1
ATOM 4778 N N . LEU B 1 282 ? 6.656 -7.125 0.885 1 97.94 282 LEU B N 1
ATOM 4779 C CA . LEU B 1 282 ? 7.461 -7.965 0.004 1 97.94 282 LEU B CA 1
ATOM 4780 C C . LEU B 1 282 ? 8.336 -7.113 -0.909 1 97.94 282 LEU B C 1
ATOM 4782 O O . LEU B 1 282 ? 7.879 -6.105 -1.45 1 97.94 282 LEU B O 1
ATOM 4786 N N . THR B 1 283 ? 9.555 -7.48 -0.97 1 98.5 283 THR B N 1
ATOM 4787 C CA . THR B 1 283 ? 10.469 -7.012 -2.004 1 98.5 283 THR B CA 1
ATOM 4788 C C . THR B 1 283 ? 10.828 -8.141 -2.967 1 98.5 283 THR B C 1
ATOM 4790 O O . THR B 1 283 ? 11.422 -9.141 -2.566 1 98.5 283 THR B O 1
ATOM 4793 N N . ILE B 1 284 ? 10.398 -7.984 -4.215 1 98.81 284 ILE B N 1
ATOM 4794 C CA . ILE B 1 284 ? 10.672 -8.977 -5.25 1 98.81 284 ILE B CA 1
ATOM 4795 C C . ILE B 1 284 ? 11.789 -8.477 -6.16 1 98.81 284 ILE B C 1
ATOM 4797 O O . ILE B 1 284 ? 11.727 -7.359 -6.676 1 98.81 284 ILE B O 1
ATOM 4801 N N . MET B 1 285 ? 12.773 -9.305 -6.352 1 98.75 285 MET B N 1
ATOM 4802 C CA . MET B 1 285 ? 13.969 -8.914 -7.094 1 98.75 285 MET B CA 1
ATOM 4803 C C . MET B 1 285 ? 14.328 -9.961 -8.148 1 98.75 285 MET B C 1
ATOM 4805 O O . MET B 1 285 ? 14.023 -11.141 -7.977 1 98.75 285 MET B O 1
ATOM 4809 N N . ASP B 1 286 ? 14.922 -9.5 -9.227 1 98.25 286 ASP B N 1
ATOM 4810 C CA . ASP B 1 286 ? 15.352 -10.453 -10.242 1 98.25 286 ASP B CA 1
ATOM 4811 C C . ASP B 1 286 ? 16.766 -10.945 -9.969 1 98.25 286 ASP B C 1
ATOM 4813 O O . ASP B 1 286 ? 17.344 -10.641 -8.922 1 98.25 286 ASP B O 1
ATOM 4817 N N . ALA B 1 287 ? 17.297 -11.766 -10.844 1 97.12 287 ALA B N 1
ATOM 4818 C CA . ALA B 1 287 ? 18.594 -12.422 -10.672 1 97.12 287 ALA B CA 1
ATOM 4819 C C . ALA B 1 287 ? 19.719 -11.406 -10.617 1 97.12 287 ALA B C 1
ATOM 4821 O O . ALA B 1 287 ? 20.781 -11.672 -10.023 1 97.12 287 ALA B O 1
ATOM 4822 N N . GLU B 1 288 ? 19.516 -10.227 -11.195 1 95.5 288 GLU B N 1
ATOM 4823 C CA . GLU B 1 288 ? 20.547 -9.188 -11.219 1 95.5 288 GLU B CA 1
ATOM 4824 C C . GLU B 1 288 ? 20.516 -8.352 -9.938 1 95.5 288 GLU B C 1
ATOM 4826 O O . GLU B 1 288 ? 21.391 -7.516 -9.711 1 95.5 288 GLU B O 1
ATOM 4831 N N . GLY B 1 289 ? 19.516 -8.555 -9.102 1 96.19 289 GLY B N 1
ATOM 4832 C CA . GLY B 1 289 ? 19.422 -7.816 -7.848 1 96.19 289 GLY B CA 1
ATOM 4833 C C . GLY B 1 289 ? 18.578 -6.559 -7.961 1 96.19 289 GLY B C 1
ATOM 4834 O O . GLY B 1 289 ? 18.516 -5.766 -7.02 1 96.19 289 GLY B O 1
ATOM 4835 N N . ASP B 1 290 ? 17.953 -6.383 -9.102 1 97.69 290 ASP B N 1
ATOM 4836 C CA . ASP B 1 290 ? 17.078 -5.223 -9.273 1 97.69 290 ASP B CA 1
ATOM 4837 C C . ASP B 1 290 ? 15.703 -5.469 -8.656 1 97.69 290 ASP B C 1
ATOM 4839 O O . ASP B 1 290 ? 15.164 -6.574 -8.742 1 97.69 290 ASP B O 1
ATOM 4843 N N . ILE B 1 291 ? 15.133 -4.402 -8.102 1 98.69 291 ILE B N 1
ATOM 4844 C CA . ILE B 1 291 ? 13.758 -4.488 -7.613 1 98.69 291 ILE B CA 1
ATOM 4845 C C . ILE B 1 291 ? 12.797 -4.613 -8.789 1 98.69 291 ILE B C 1
ATOM 4847 O O . ILE B 1 291 ? 12.797 -3.771 -9.688 1 98.69 291 ILE B O 1
ATOM 4851 N N . VAL B 1 292 ? 12 -5.66 -8.781 1 98.81 292 VAL B N 1
ATOM 4852 C CA . VAL B 1 292 ? 10.992 -5.879 -9.812 1 98.81 292 VAL B CA 1
ATOM 4853 C C . VAL B 1 292 ? 9.633 -5.363 -9.328 1 98.81 292 VAL B C 1
ATOM 4855 O O . VAL B 1 292 ? 8.898 -4.734 -10.086 1 98.81 292 VAL B O 1
ATOM 4858 N N . ALA B 1 293 ? 9.336 -5.602 -8.047 1 98.88 293 ALA B N 1
ATOM 4859 C CA . ALA B 1 293 ? 8.062 -5.164 -7.477 1 98.88 293 ALA B CA 1
ATOM 4860 C C . ALA B 1 293 ? 8.164 -5.023 -5.961 1 98.88 293 ALA B C 1
ATOM 4862 O O . ALA B 1 293 ? 8.961 -5.711 -5.32 1 98.88 293 ALA B O 1
ATOM 4863 N N . LEU B 1 294 ? 7.434 -4.113 -5.422 1 98.81 294 LEU B N 1
ATOM 4864 C CA . LEU B 1 294 ? 7.184 -3.928 -3.996 1 98.81 294 LEU B CA 1
ATOM 4865 C C . LEU B 1 294 ? 5.719 -4.191 -3.662 1 98.81 294 LEU B C 1
ATOM 4867 O O . LEU B 1 294 ? 4.82 -3.693 -4.348 1 98.81 294 LEU B O 1
ATOM 4871 N N . SER B 1 295 ? 5.484 -4.996 -2.666 1 98.62 295 SER B N 1
ATOM 4872 C CA . SER B 1 295 ? 4.102 -5.309 -2.324 1 98.62 295 SER B CA 1
ATOM 4873 C C . SER B 1 295 ? 3.857 -5.176 -0.825 1 98.62 295 SER B C 1
ATOM 4875 O O . SER B 1 295 ? 4.77 -5.387 -0.022 1 98.62 295 SER B O 1
ATOM 4877 N N . HIS B 1 296 ? 2.639 -4.77 -0.447 1 98.38 296 HIS B N 1
ATOM 4878 C CA . HIS B 1 296 ? 2.203 -4.594 0.935 1 98.38 296 HIS B CA 1
ATOM 4879 C C . HIS B 1 296 ? 0.8 -5.152 1.146 1 98.38 296 HIS B C 1
ATOM 4881 O O . HIS B 1 296 ? -0.104 -4.887 0.349 1 98.38 296 HIS B O 1
ATOM 4887 N N . HIS B 1 297 ? 0.693 -5.953 2.217 1 98.31 297 HIS B N 1
ATOM 4888 C CA . HIS B 1 297 ? -0.581 -6.617 2.469 1 98.31 297 HIS B CA 1
ATOM 4889 C C . HIS B 1 297 ? -1.089 -6.316 3.875 1 98.31 297 HIS B C 1
ATOM 4891 O O . HIS B 1 297 ? -0.296 -6.141 4.801 1 98.31 297 HIS B O 1
ATOM 4897 N N . VAL B 1 298 ? -2.391 -6.168 3.986 1 98.31 298 VAL B N 1
ATOM 4898 C CA . VAL B 1 298 ? -3.1 -6.258 5.258 1 98.31 298 VAL B CA 1
ATOM 4899 C C . VAL B 1 298 ? -3.787 -7.617 5.375 1 98.31 298 VAL B C 1
ATOM 4901 O O . VAL B 1 298 ? -4.633 -7.961 4.547 1 98.31 298 VAL B O 1
ATOM 4904 N N . CYS B 1 299 ? -3.369 -8.367 6.383 1 96.62 299 CYS B N 1
ATOM 4905 C CA . CYS B 1 299 ? -3.861 -9.727 6.535 1 96.62 299 CYS B CA 1
ATOM 4906 C C . CYS B 1 299 ? -4.449 -9.945 7.926 1 96.62 299 CYS B C 1
ATOM 4908 O O . CYS B 1 299 ? -4.148 -9.188 8.852 1 96.62 299 CYS B O 1
ATOM 4910 N N . LEU B 1 300 ? -5.305 -10.93 8.023 1 93.94 300 LEU B N 1
ATOM 4911 C CA . LEU B 1 300 ? -5.781 -11.422 9.312 1 93.94 300 LEU B CA 1
ATOM 4912 C C . LEU B 1 300 ? -5.105 -12.742 9.664 1 93.94 300 LEU B C 1
ATOM 4914 O O . LEU B 1 300 ? -4.574 -13.43 8.797 1 93.94 300 LEU B O 1
ATOM 4918 N N . VAL B 1 301 ? -4.992 -12.969 10.898 1 91.56 301 VAL B N 1
ATOM 4919 C CA . VAL B 1 301 ? -4.574 -14.258 11.43 1 91.56 301 VAL B CA 1
ATOM 4920 C C . VAL B 1 301 ? -5.746 -14.922 12.156 1 91.56 301 VAL B C 1
ATOM 4922 O O . VAL B 1 301 ? -6.113 -14.516 13.258 1 91.56 301 VAL B O 1
ATOM 4925 N N . LEU B 1 302 ? -6.281 -15.93 11.531 1 86.25 302 LEU B N 1
ATOM 4926 C CA . LEU B 1 302 ? -7.473 -16.578 12.07 1 86.25 302 LEU B CA 1
ATOM 4927 C C . LEU B 1 302 ? -7.207 -18.062 12.352 1 86.25 302 LEU B C 1
ATOM 4929 O O . LEU B 1 302 ? -6.438 -18.703 11.633 1 86.25 302 LEU B O 1
ATOM 4933 N N . PRO B 1 303 ? -7.859 -18.578 13.414 1 78 303 PRO B N 1
ATOM 4934 C CA . PRO B 1 303 ? -7.746 -20.016 13.625 1 78 303 PRO B CA 1
ATOM 4935 C C . PRO B 1 303 ? -8.367 -20.828 12.492 1 78 303 PRO B C 1
ATOM 4937 O O . PRO B 1 303 ? -9.352 -20.406 11.891 1 78 303 PRO B O 1
ATOM 4940 N N . ALA B 1 304 ? -7.684 -21.875 12.031 1 64.75 304 ALA B N 1
ATOM 4941 C CA . ALA B 1 304 ? -8.094 -22.688 10.891 1 64.75 304 ALA B CA 1
ATOM 4942 C C . ALA B 1 304 ? -9.508 -23.219 11.086 1 64.75 304 ALA B C 1
ATOM 4944 O O . ALA B 1 304 ? -10.219 -23.469 10.109 1 64.75 304 ALA B O 1
ATOM 4945 N N . ALA B 1 305 ? -9.961 -23.453 12.227 1 56.53 305 ALA B N 1
ATOM 4946 C CA . ALA B 1 305 ? -11.305 -24.016 12.383 1 56.53 305 ALA B CA 1
ATOM 4947 C C . ALA B 1 305 ? -12.336 -23.188 11.633 1 56.53 305 ALA B C 1
ATOM 4949 O O . ALA B 1 305 ? -13.383 -23.719 11.227 1 56.53 305 ALA B O 1
ATOM 4950 N N . ARG B 1 306 ? -12.039 -21.969 11.141 1 51.25 306 ARG B N 1
ATOM 4951 C CA . ARG B 1 306 ? -12.992 -21.109 10.469 1 51.25 306 ARG B CA 1
ATOM 4952 C C . ARG B 1 306 ? -13.023 -21.375 8.969 1 51.25 306 ARG B C 1
ATOM 4954 O O . ARG B 1 306 ? -14.047 -21.156 8.312 1 51.25 306 ARG B O 1
ATOM 4961 N N . ASN B 1 307 ? -11.922 -21.688 8.281 1 47.47 307 ASN B N 1
ATOM 4962 C CA . ASN B 1 307 ? -11.82 -21.781 6.828 1 47.47 307 ASN B CA 1
ATOM 4963 C C . ASN B 1 307 ? -12.539 -23.016 6.289 1 47.47 307 ASN B C 1
ATOM 4965 O O . ASN B 1 307 ? -12.68 -23.172 5.078 1 47.47 307 ASN B O 1
ATOM 4969 N N . ILE B 1 308 ? -12.859 -23.969 7.098 1 45.28 308 ILE B N 1
ATOM 4970 C CA . ILE B 1 308 ? -13.469 -25.188 6.578 1 45.28 308 ILE B CA 1
ATOM 4971 C C . ILE B 1 308 ? -14.984 -25 6.465 1 45.28 308 ILE B C 1
ATOM 4973 O O . ILE B 1 308 ? -15.688 -25.891 5.965 1 45.28 308 ILE B O 1
ATOM 4977 N N . ALA B 1 309 ? -15.469 -23.828 6.832 1 47.47 309 ALA B N 1
ATOM 4978 C CA . ALA B 1 309 ? -16.922 -23.703 6.766 1 47.47 309 ALA B CA 1
ATOM 4979 C C . ALA B 1 309 ? -17.375 -23.391 5.34 1 47.47 309 ALA B C 1
ATOM 4981 O O . ALA B 1 309 ? -16.734 -22.625 4.629 1 47.47 309 ALA B O 1
ATOM 4982 N N . PRO B 1 310 ? -18.266 -24.156 4.715 1 50.06 310 PRO B N 1
ATOM 4983 C CA . PRO B 1 310 ? -18.812 -23.906 3.379 1 50.06 310 PRO B CA 1
ATOM 4984 C C . PRO B 1 310 ? -19.203 -22.438 3.174 1 50.06 310 PRO B C 1
ATOM 4986 O O . PRO B 1 310 ? -19.531 -21.75 4.141 1 50.06 310 PRO B O 1
ATOM 4989 N N . ARG B 1 311 ? -18.906 -21.797 1.908 1 51.5 311 ARG B N 1
ATOM 4990 C CA . ARG B 1 311 ? -19.281 -20.438 1.523 1 51.5 311 ARG B CA 1
ATOM 4991 C C . ARG B 1 311 ? -20.719 -20.141 1.927 1 51.5 311 ARG B C 1
ATOM 4993 O O . ARG B 1 311 ? -21.641 -20.875 1.567 1 51.5 311 ARG B O 1
ATOM 5000 N N . ARG B 1 312 ? -20.859 -19.219 2.869 1 47.53 312 ARG B N 1
ATOM 5001 C CA . ARG B 1 312 ? -22.234 -18.781 3.105 1 47.53 312 ARG B CA 1
ATOM 5002 C C . ARG B 1 312 ? -22.719 -17.859 1.986 1 47.53 312 ARG B C 1
ATOM 5004 O O . ARG B 1 312 ? -21.969 -17.016 1.496 1 47.53 312 ARG B O 1
ATOM 5011 N N . GLU B 1 313 ? -23.703 -18.375 1.142 1 46.5 313 GLU B N 1
ATOM 5012 C CA . GLU B 1 313 ? -24.312 -17.578 0.082 1 46.5 313 GLU B CA 1
ATOM 5013 C C . GLU B 1 313 ? -24.234 -16.078 0.402 1 46.5 313 GLU B C 1
ATOM 5015 O O . GLU B 1 313 ? -24.109 -15.25 -0.5 1 46.5 313 GLU B O 1
ATOM 5020 N N . ASP B 1 314 ? -24.453 -15.609 1.499 1 44.41 314 ASP B N 1
ATOM 5021 C CA . ASP B 1 314 ? -24.562 -14.203 1.88 1 44.41 314 ASP B CA 1
ATOM 5022 C C . ASP B 1 314 ? -23.297 -13.727 2.602 1 44.41 314 ASP B C 1
ATOM 5024 O O . ASP B 1 314 ? -23.281 -12.633 3.164 1 44.41 314 ASP B O 1
ATOM 5028 N N . GLY B 1 315 ? -22.109 -14.438 2.469 1 47.88 315 GLY B N 1
ATOM 5029 C CA . GLY B 1 315 ? -21.25 -14.188 3.613 1 47.88 315 GLY B CA 1
ATOM 5030 C C . GLY B 1 315 ? -19.984 -13.438 3.256 1 47.88 315 GLY B C 1
ATOM 5031 O O . GLY B 1 315 ? -19.578 -13.406 2.09 1 47.88 315 GLY B O 1
ATOM 5032 N N . SER B 1 316 ? -19.531 -12.555 4.086 1 51.16 316 SER B N 1
ATOM 5033 C CA . SER B 1 316 ? -18.359 -11.703 4.055 1 51.16 316 SER B CA 1
ATOM 5034 C C . SER B 1 316 ? -17.078 -12.516 4.238 1 51.16 316 SER B C 1
ATOM 5036 O O . SER B 1 316 ? -17.078 -13.547 4.922 1 51.16 316 SER B O 1
ATOM 5038 N N . LYS B 1 317 ? -16.031 -12.352 3.451 1 45.69 317 LYS B N 1
ATOM 5039 C CA . LYS B 1 317 ? -14.742 -12.992 3.654 1 45.69 317 LYS B CA 1
ATOM 5040 C C . LYS B 1 317 ? -14.281 -12.859 5.105 1 45.69 317 LYS B C 1
ATOM 5042 O O . LYS B 1 317 ? -13.5 -13.68 5.594 1 45.69 317 LYS B O 1
ATOM 5047 N N . ILE B 1 318 ? -14.656 -11.766 5.605 1 50.44 318 ILE B N 1
ATOM 5048 C CA . ILE B 1 318 ? -14.219 -11.461 6.965 1 50.44 318 ILE B CA 1
ATOM 5049 C C . ILE B 1 318 ? -15.383 -10.859 7.754 1 50.44 318 ILE B C 1
ATOM 5051 O O . ILE B 1 318 ? -16.188 -10.109 7.203 1 50.44 318 ILE B O 1
#

Radius of gyration: 24.36 Å; Cα contacts (8 Å, |Δi|>4): 1392; chains: 2; bounding box: 61×74×57 Å

Secondary structure (DSSP, 8-state):
-----SS----HHHHT--EESSSSEEEEEE-GGGEETTEE-HHHHHHHHHHHHHHHHHTTTGGG---EEEEEEEEE-S---SEEEEEEEEEEE--SS-EEEEEEEESSSEEEEEEEEEE-TTT--S--B------SSPPPP--HHHHHTT--SSEEEE-S-TTTTT-GGGGGEEEEEETT--SSTTEEEEEEEESSSPPB-GGGHHHHTT----HHHHHHHHS-GGGS--HHHHHGGG--EE--EEEEEEEE-SPPPTT-BS-EEEEEE-S-EETTEEEEEEEEE-TTS-EEEEEEEEEE-EEGGGTTS---TT----/-----SS----HHHHT--EEEETTEEEEEE-GGGEETTEE-HHHHHHHHHHHHHHHHHTTTGGG---EEEEEEEEE-S---SEEEEEEEEEEE--SS-EEEEEEEESSSEEEEEEEEEE-TTT--S--B------SSPPPP--HHHHHTT--SSEEEE-S-TTTTT-GGGGGEEEEEETT--SSTTEEEEEEEESSSPPB-GGGHHHHTT----HHHHHHHHS-GGGS--HHHHHTT---EE--EEEEEEEE-SPPPTT-BS-EEEEEE-S-EETTEEEEEEEEE-TTS-EEEEEEEEEE-EEGGGTTS---TT----

Organism: Pseudogymnoascus destructans (strain ATCC MYA-4855 / 20631-21) (NCBI:txid658429)

Foldseek 3Di:
DLPPDVDDDDALCQQQDWADPDLFKIKGFHACLCAQAFFHFQLSVQLNVLSSLQVNCVPNVVVLVFNDWQKKKKFFWATHGGTMKMKGKDFPARDNAKTKIKIFIDDPHTGMIMITITGNPVPDDDDDDDPVDADPPHDDDWDVVCVVVQNTPFKGWDDDDPPCVNNSSLLQKIWIFTPVHAPDLQKWKIKIFGPSPAAAFSSSVSVVLSHTDHSVVSVLVPPPLPVPPPVVVSVCSPQPKDKDWRMKMKGFDDGADPRHHGIKMKMWGWDDDDPFKTKIWMFIADPVGDTGMIMITIIGIGGPVPVPDPDDPPDTND/DLPPDVDDDDALCQQQDWADPDLFKIKGFHACLCAQAFFHFQLSVQLNVLSSLQVNCVPNVVVLVFNDWQKKKKFFWATHGGTMKMKGKDFPARDNAKTKIKIFIDDPHTGMIMITITGNPVPDDDDDDDPVDADPPHDDDWDVVCVVVQNTPFKGWDDDDPPCVNNSSLLQKIWIFTPVHAPDLQKWKIKIFGPSPAAAFSSSVSVVLRHTDDSVVSVLVPPPLPVPPPVVVSVVRPQPKDKDWRMKMKGFDDGADPRHHGIKMKMWGWDDDDPFKTKIWMFIADPVGDTGMIMITIIGIGGPVPVPDPDDPPDTND

Sequence (636 aa):
MASSYDWATTTFAEATAIKAIDSHTYEGNFPSDWSIGIVPNGGIVCGNFLAVAKLHFATTLKAQNQPHTIAFHTDFLRRTQEGPCLFKVTDAKLGRQTSVIHISMSQGREEVVGYLTQSNLHTEDGLSLDTGFELHPAPPPVDLVKLKEDKDEHWECRAEMPFANFRKAVTKLQFHFPRAGQPHRSIGDEWVHLNTGEKITNQSLGFIADMFPMPVESFRERENPYDSNDAEKAKKKLAIYWYPTVLLNIEFKKLLPEEGVEWLFSRCKTKQIKNGRMDLELTIMDAEGDIVALSHHVCLVLPAARNIAPRREDGSKIMASSYDWATTTFAEATAIKAIDSHTYEGNFPSDWSIGIVPNGGIVCGNFLAVAKLHFATTLKAQNQPHTIAFHTDFLRRTQEGPCLFKVTDAKLGRQTSVIHISMSQGREEVVGYLTQSNLHTEDGLSLDTGFELHPAPPPVDLVKLKEDKDEHWECRAEMPFANFRKAVTKLQFHFPRAGQPHRSIGDEWVHLNTGEKITNQSLGFIADMFPMPVESFRERENPYDSNDAEKAKKKLAIYWYPTVLLNIEFKKLLPEEGVEWLFSRCKTKQIKNGRMDLELTIMDAEGDIVALSHHVCLVLPAARNIAPRREDGSKI

pLDDT: mean 88.31, std 17.68, range [31.73, 98.94]

InterPro domains:
  IPR029069 HotDog domain superfamily [SSF54637] (9-115)
  IPR029069 HotDog domain superfamily [SSF54637] (156-302)
  IPR042171 Acyl-CoA thioesterase, double hotdog domain [G3DSA:2.40.160.210] (7-302)
  IPR049449 Acyl-CoA thioesterase-like, N-terminal HotDog domain [PF13622] (31-117)
  IPR049450 Acyl-CoA thioesterase-like, C-terminal domain [PF20789] (169-301)
  IPR052389 Secondary Metabolite Biosynthesis-Associated [PTHR38110] (9-312)